Protein AF-A0A6S7AZV4-F1 (afdb_monomer_lite)

Secondary structure (DSSP, 8-state):
----------------------GGG---EE-SS-TT-EEEEEGGGTEEEEHHHHHHHHHSTT--TTTTT-HHHHHHTT------HHHHHH-TTS-HHHHHHHHHHSPPTTT---TTT-TTSTTT--EETTTEEHHHHHHHHHHHHT--TTSSPP-TTTT-EEEEEEEE-TTS-EEEPPPEEESSHHHHHHHHHHHSTTPEEEEEEETTEE--TTPPPPPHHHHHHHHHHHHHHHHHHHH-----PPPPP-------------------------PPPHHHHHHHHT--GGGHHHHHHHHHTT---PPPPPPPPP---------------PPPPPPP-----------------PPP------------TTTT-EEEETTEEEEHHHHHHHHT--HHHHHHHTTSS-TT---S-----PPP-PPPPP----PPPPP-PPPPHHHHHHHHHHHHHHHHHHS--PPPP----HHHHHHHHHHHHHHHHT-

Sequence (487 aa):
MSRATFQESIRRSTILPAFSQSLAEVHFHPHADFASLQVFTCERLNSVLTKEACAANYTRPNAPLSCKGCPIGSAHAGVEVQRTATDVLNDPNSDRHARAAAANGLSCVRCLRSESTAKRFIGRFRLVQKAWCISCYNRTREVHSGRNSKLAKPVKWAGLRQTVITIEDATGTWTTLEPIMTTGRAEAERYVSRCHPGSVI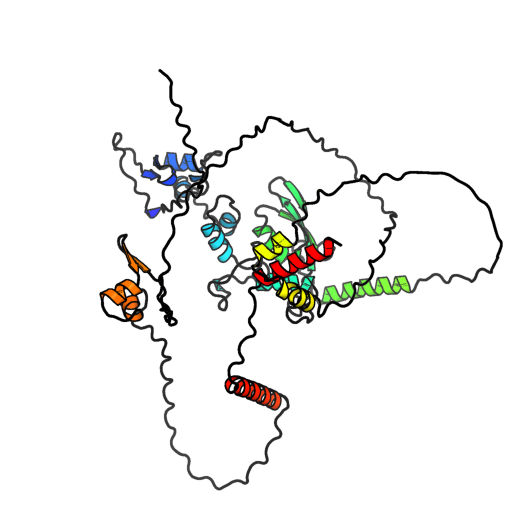VEVFVDGHAVKPGAPDPTPADWKADAVRKQNATVAARKRKPKLLPVASDREAFSEVDDYGNLRNAAKVEPVEFALDAESIATYWDLTADGLPDFIEWLCEGWTEPVAPFAPVEYLSEVTGNPWTGFAVTKRPIGDPSEASAAVADAIALPEVSEAVLSESEQPENESEWAGCYIVRDGVTTYVCDYAKERGISDEEAAIVLGMLDTDYSDEPEPAAAPESEPAPEPVKAAPAPTPKKLTGKQLRKLEKAQRRVERQQGDPQPAPNRMPAKQTAIAARAYALLQAGK

Structure (mmCIF, N/CA/C/O backbone):
data_AF-A0A6S7AZV4-F1
#
_entry.id   AF-A0A6S7AZV4-F1
#
loop_
_atom_site.group_PDB
_atom_site.id
_atom_site.type_symbol
_atom_site.label_atom_id
_atom_site.label_alt_id
_atom_site.label_comp_id
_atom_site.label_asym_id
_atom_site.label_entity_id
_atom_site.label_seq_id
_atom_site.pdbx_PDB_ins_code
_atom_site.Cartn_x
_atom_site.Cartn_y
_atom_site.Cartn_z
_atom_site.occupancy
_atom_site.B_iso_or_equiv
_atom_site.auth_seq_id
_atom_site.auth_comp_id
_atom_site.auth_asym_id
_atom_site.auth_atom_id
_atom_site.pdbx_PDB_model_num
ATOM 1 N N . MET A 1 1 ? 8.937 -13.830 59.343 1.00 42.59 1 MET A N 1
ATOM 2 C CA . MET A 1 1 ? 7.913 -14.112 58.314 1.00 42.59 1 MET A CA 1
ATOM 3 C C . MET A 1 1 ? 8.408 -13.539 56.995 1.00 42.59 1 MET A C 1
ATOM 5 O O . MET A 1 1 ? 8.328 -12.336 56.794 1.00 42.59 1 MET A O 1
ATOM 9 N N . SER A 1 2 ? 9.047 -14.377 56.175 1.00 34.19 2 SER A N 1
ATOM 10 C CA . SER A 1 2 ? 9.665 -13.976 54.905 1.00 34.19 2 SER A CA 1
ATOM 11 C C . SER A 1 2 ? 8.603 -13.948 53.805 1.00 34.19 2 SER A C 1
ATOM 13 O O . SER A 1 2 ? 7.892 -14.933 53.615 1.00 34.19 2 SER A O 1
ATOM 15 N N . ARG A 1 3 ? 8.454 -12.806 53.126 1.00 41.84 3 ARG A N 1
ATOM 16 C CA . ARG A 1 3 ? 7.556 -12.638 51.977 1.00 41.84 3 ARG A CA 1
ATOM 17 C C . ARG A 1 3 ? 8.212 -13.295 50.765 1.00 41.84 3 ARG A C 1
ATOM 19 O O . ARG A 1 3 ? 9.148 -12.741 50.200 1.00 41.84 3 ARG A O 1
ATOM 26 N N . ALA A 1 4 ? 7.714 -14.464 50.375 1.00 40.25 4 ALA A N 1
ATOM 27 C CA . ALA A 1 4 ? 8.056 -15.076 49.101 1.00 40.25 4 ALA A CA 1
ATOM 28 C C . ALA A 1 4 ? 7.501 -14.200 47.966 1.00 40.25 4 ALA A C 1
ATOM 30 O O . ALA A 1 4 ? 6.292 -14.133 47.748 1.00 40.25 4 ALA A O 1
ATOM 31 N N . THR A 1 5 ? 8.379 -13.478 47.274 1.00 46.69 5 THR A N 1
ATOM 32 C CA . THR A 1 5 ? 8.052 -12.796 46.021 1.00 46.69 5 THR A CA 1
ATOM 33 C C . THR A 1 5 ? 8.061 -13.830 44.904 1.00 46.69 5 THR A C 1
ATOM 35 O O . THR A 1 5 ? 9.121 -14.263 44.458 1.00 46.69 5 THR A O 1
ATOM 38 N N . PHE A 1 6 ? 6.872 -14.249 44.483 1.00 43.59 6 PHE A N 1
ATOM 39 C CA . PHE A 1 6 ? 6.672 -15.117 43.329 1.00 43.59 6 PHE A CA 1
ATOM 40 C C . PHE A 1 6 ? 6.973 -14.301 42.060 1.00 43.59 6 PHE A C 1
ATOM 42 O O . PHE A 1 6 ? 6.151 -13.508 41.606 1.00 43.59 6 PHE A O 1
ATOM 49 N N . GLN A 1 7 ? 8.196 -14.413 41.537 1.00 44.41 7 GLN A N 1
ATOM 50 C CA . GLN A 1 7 ? 8.555 -13.889 40.218 1.00 44.41 7 GLN A CA 1
ATOM 51 C C . GLN A 1 7 ? 8.122 -14.911 39.170 1.00 44.41 7 GLN A C 1
ATOM 53 O O . GLN A 1 7 ? 8.889 -15.765 38.732 1.00 44.41 7 GLN A O 1
ATOM 58 N N . GLU A 1 8 ? 6.854 -14.836 38.788 1.00 47.03 8 GLU A N 1
ATOM 59 C CA . GLU A 1 8 ? 6.345 -15.574 37.645 1.00 47.03 8 GLU A CA 1
ATOM 60 C C . GLU A 1 8 ? 6.942 -14.947 36.379 1.00 47.03 8 GLU A C 1
ATOM 62 O O . GLU A 1 8 ? 6.619 -13.822 35.990 1.00 47.03 8 GLU A O 1
ATOM 67 N N . SER A 1 9 ? 7.900 -15.643 35.766 1.00 43.38 9 SER A N 1
ATOM 68 C CA . SER A 1 9 ? 8.476 -15.244 34.488 1.00 43.38 9 SER A CA 1
ATOM 69 C C . SER A 1 9 ? 7.382 -15.328 33.423 1.00 43.38 9 SER A C 1
ATOM 71 O O . SER A 1 9 ? 7.131 -16.397 32.863 1.00 43.38 9 SER A O 1
ATOM 73 N N . ILE A 1 10 ? 6.709 -14.207 33.154 1.00 44.66 10 ILE A N 1
ATOM 74 C CA . ILE A 1 10 ? 5.747 -14.074 32.060 1.00 44.66 10 ILE A CA 1
ATOM 75 C C . ILE A 1 10 ? 6.508 -14.349 30.761 1.00 44.66 10 ILE A C 1
ATOM 77 O O . ILE A 1 10 ? 7.187 -13.479 30.207 1.00 44.66 10 ILE A O 1
ATOM 81 N N . ARG A 1 11 ? 6.415 -15.588 30.273 1.00 40.50 11 ARG A N 1
ATOM 82 C CA . ARG A 1 11 ? 6.859 -15.949 28.931 1.00 40.50 11 ARG A CA 1
ATOM 83 C C . ARG A 1 11 ? 5.997 -15.140 27.969 1.00 40.50 11 ARG A C 1
ATOM 85 O O . ARG A 1 11 ? 4.823 -15.442 27.779 1.00 40.50 11 ARG A O 1
ATOM 92 N N . ARG A 1 12 ? 6.585 -14.092 27.385 1.00 41.84 12 ARG A N 1
ATOM 93 C CA . ARG A 1 12 ? 6.041 -13.312 26.266 1.00 41.84 12 ARG A CA 1
ATOM 94 C C . ARG A 1 12 ? 5.866 -14.217 25.037 1.00 41.84 12 ARG A C 1
ATOM 96 O O . ARG A 1 12 ? 6.576 -14.079 24.051 1.00 41.84 12 ARG A O 1
ATOM 103 N N . SER A 1 13 ? 4.909 -15.139 25.074 1.00 41.84 13 SER A N 1
ATOM 104 C CA . SER A 1 13 ? 4.298 -15.680 23.862 1.00 41.84 13 SER A CA 1
ATOM 105 C C . SER A 1 13 ? 3.301 -14.626 23.366 1.00 41.84 13 SER A C 1
ATOM 107 O O . SER A 1 13 ? 2.096 -14.694 23.563 1.00 41.84 13 SER A O 1
ATOM 109 N N . THR A 1 14 ? 3.842 -13.537 22.816 1.00 45.88 14 THR A N 1
ATOM 110 C CA . THR A 1 14 ? 3.112 -12.338 22.373 1.00 45.88 14 THR A CA 1
ATOM 111 C C . THR A 1 14 ? 2.422 -12.558 21.030 1.00 45.88 14 THR A C 1
ATOM 113 O O . THR A 1 14 ? 2.669 -11.834 20.069 1.00 45.88 14 THR A O 1
ATOM 116 N N . ILE A 1 15 ? 1.555 -13.559 20.950 1.00 50.19 15 ILE A N 1
ATOM 117 C CA . ILE A 1 15 ? 0.469 -13.552 19.975 1.00 50.19 15 ILE A CA 1
ATOM 118 C C . ILE A 1 15 ? -0.777 -13.402 20.831 1.00 50.19 15 ILE A C 1
ATOM 120 O O . ILE A 1 15 ? -1.318 -14.378 21.339 1.00 50.19 15 ILE A O 1
ATOM 124 N N . LEU A 1 16 ? -1.159 -12.144 21.087 1.00 51.66 16 LEU A N 1
ATOM 125 C CA . LEU A 1 16 ? -2.464 -11.859 21.674 1.00 51.66 16 LEU A CA 1
ATOM 126 C C . LEU A 1 16 ? -3.504 -12.609 20.826 1.00 51.66 16 LEU A C 1
ATOM 128 O O . LEU A 1 16 ? -3.390 -12.549 19.596 1.00 51.66 16 LEU A O 1
ATOM 132 N N . PRO A 1 17 ? -4.468 -13.319 21.440 1.00 55.97 17 PRO A N 1
ATOM 133 C CA . PRO A 1 17 ? -5.537 -13.961 20.693 1.00 55.97 17 PRO A CA 1
ATOM 134 C C . PRO A 1 17 ? -6.108 -12.948 19.703 1.00 55.97 17 PRO A C 1
ATOM 136 O O . PRO A 1 17 ? -6.289 -11.775 20.045 1.00 55.97 17 PRO A O 1
ATOM 139 N N . ALA A 1 18 ? -6.316 -13.365 18.457 1.00 57.06 18 ALA A N 1
ATOM 140 C CA . ALA A 1 18 ? -6.914 -12.509 17.447 1.00 57.06 18 ALA A CA 1
ATOM 141 C C . ALA A 1 18 ? -8.379 -12.260 17.836 1.00 57.06 18 ALA A C 1
ATOM 143 O O . ALA A 1 18 ? -9.274 -12.975 17.406 1.00 57.06 18 ALA A O 1
ATOM 144 N N . PHE A 1 19 ? -8.619 -11.279 18.708 1.00 63.75 19 PHE A N 1
ATOM 145 C CA . PHE A 1 19 ? -9.957 -10.907 19.153 1.00 63.75 19 PHE A CA 1
ATOM 146 C C . PHE A 1 19 ? -10.714 -10.293 17.973 1.00 63.75 19 PHE A C 1
ATOM 148 O O . PHE A 1 19 ? -10.455 -9.149 17.561 1.00 63.75 19 PHE A O 1
ATOM 155 N N . SER A 1 20 ? -11.624 -11.094 17.425 1.00 65.00 20 SER A N 1
ATOM 156 C CA . SER A 1 20 ? -12.378 -10.844 16.202 1.00 65.00 20 SER A CA 1
ATOM 157 C C . SER A 1 20 ? -13.795 -10.339 16.455 1.00 65.00 20 SER A C 1
ATOM 159 O O . SER A 1 20 ? -14.615 -10.474 15.557 1.00 65.00 20 SER A O 1
ATOM 161 N N . GLN A 1 21 ? -14.091 -9.764 17.630 1.00 82.25 21 GLN A N 1
ATOM 162 C CA . GLN A 1 21 ? -15.432 -9.249 17.915 1.00 82.25 21 GLN A CA 1
ATOM 163 C C . GLN A 1 21 ? -15.857 -8.262 16.818 1.00 82.25 21 GLN A C 1
ATOM 165 O O . GLN A 1 21 ? -15.235 -7.205 16.631 1.00 82.25 21 GLN A O 1
ATOM 170 N N . SER A 1 22 ? -16.875 -8.643 16.050 1.00 85.25 22 SER A N 1
ATOM 171 C CA . SER A 1 22 ? -17.411 -7.819 14.971 1.00 85.25 22 SER A CA 1
ATOM 172 C C . SER A 1 22 ? -18.387 -6.784 15.531 1.00 85.25 22 SER A C 1
ATOM 174 O O . SER A 1 22 ? -18.891 -6.916 16.644 1.00 85.25 22 SER A O 1
ATOM 176 N N . LEU A 1 23 ? -18.683 -5.723 14.771 1.00 85.06 23 LEU A N 1
ATOM 177 C CA . LEU A 1 23 ? -19.643 -4.707 15.221 1.00 85.06 23 LEU A CA 1
ATOM 178 C C . LEU A 1 23 ? -21.046 -5.293 15.465 1.00 85.06 23 LEU A C 1
ATOM 180 O O . LEU A 1 23 ? -21.779 -4.796 16.313 1.00 85.06 23 LEU A O 1
ATOM 184 N N . ALA A 1 24 ? -21.404 -6.344 14.723 1.00 87.88 24 ALA A N 1
ATOM 185 C CA . ALA A 1 24 ? -22.694 -7.018 14.833 1.00 87.88 24 ALA A CA 1
ATOM 186 C C . ALA A 1 24 ? -22.830 -7.842 16.127 1.00 87.88 24 ALA A C 1
ATOM 188 O O . ALA A 1 24 ? -23.942 -8.035 16.607 1.00 87.88 24 ALA A O 1
ATOM 189 N N . GLU A 1 25 ? -21.712 -8.286 16.705 1.00 89.81 25 GLU A N 1
ATOM 190 C CA . GLU A 1 25 ? -21.663 -9.061 17.955 1.00 89.81 25 GLU A CA 1
ATOM 191 C C . GLU A 1 25 ? -21.678 -8.175 19.210 1.00 89.81 25 GLU A C 1
ATOM 193 O O . GLU A 1 25 ? -21.721 -8.668 20.339 1.00 89.81 25 GLU A O 1
ATOM 198 N N . VAL A 1 26 ? -21.619 -6.849 19.049 1.00 93.94 26 VAL A N 1
ATOM 199 C CA . VAL A 1 26 ? -21.647 -5.921 20.180 1.00 93.94 26 VAL A CA 1
ATOM 200 C C . VAL A 1 26 ? -23.081 -5.775 20.685 1.00 93.94 26 VAL A C 1
ATOM 202 O O . VAL A 1 26 ? -23.863 -4.961 20.193 1.00 93.94 26 VAL A O 1
ATOM 205 N N . HIS A 1 27 ? -23.418 -6.560 21.707 1.00 96.00 27 HIS A N 1
ATOM 206 C CA . HIS A 1 27 ? -24.713 -6.504 22.377 1.00 96.00 27 HIS A CA 1
ATOM 207 C C . HIS A 1 27 ? -24.684 -5.550 23.574 1.00 96.00 27 HIS A C 1
ATOM 209 O O . HIS A 1 27 ? -23.997 -5.786 24.574 1.00 96.00 27 HIS A O 1
ATOM 215 N N . PHE A 1 28 ? -25.478 -4.484 23.482 1.00 96.56 28 PHE A N 1
ATOM 216 C CA . PHE A 1 28 ? -25.724 -3.591 24.606 1.00 96.56 28 PHE A CA 1
ATOM 217 C C . PHE A 1 28 ? -26.732 -4.212 25.572 1.00 96.56 28 PHE A C 1
ATOM 219 O O . PHE A 1 28 ? -27.761 -4.747 25.160 1.00 96.56 28 PHE A O 1
ATOM 226 N N . HIS A 1 29 ? -26.427 -4.129 26.858 1.00 96.94 29 HIS A N 1
ATOM 227 C CA . HIS A 1 29 ? -27.278 -4.567 27.950 1.00 96.94 29 HIS A CA 1
ATOM 228 C C . HIS A 1 29 ? -27.310 -3.491 29.045 1.00 96.94 29 HIS A C 1
ATOM 230 O O . HIS A 1 29 ? -26.364 -2.707 29.174 1.00 96.94 29 HIS A O 1
ATOM 236 N N . PRO A 1 30 ? -28.396 -3.410 29.834 1.00 97.81 30 PRO A N 1
ATOM 237 C CA . PRO A 1 30 ? -28.451 -2.494 30.965 1.00 97.81 30 PRO A CA 1
ATOM 238 C C . PRO A 1 30 ? -27.398 -2.876 32.013 1.00 97.81 30 PRO A C 1
ATOM 240 O O . PRO A 1 30 ? -27.187 -4.055 32.300 1.00 97.81 30 PRO A O 1
ATOM 243 N N . HIS A 1 31 ? -26.743 -1.877 32.601 1.00 97.44 31 HIS A N 1
ATOM 244 C CA . HIS A 1 31 ? -25.796 -2.089 33.693 1.00 97.44 31 HIS A CA 1
ATOM 245 C C . HIS A 1 31 ? -26.518 -2.604 34.950 1.00 97.44 31 HIS A C 1
ATOM 247 O O . HIS A 1 31 ? -27.594 -2.106 35.285 1.00 97.44 31 HIS A O 1
ATOM 253 N N . ALA A 1 32 ? -25.904 -3.544 35.681 1.00 95.75 32 ALA A N 1
ATOM 254 C CA . ALA A 1 32 ? -26.507 -4.196 36.850 1.00 95.75 32 ALA A CA 1
ATOM 255 C C . ALA A 1 32 ? -26.994 -3.196 37.916 1.00 95.75 32 ALA A C 1
ATOM 257 O O . ALA A 1 32 ? -28.131 -3.279 38.372 1.00 95.75 32 ALA A O 1
ATOM 258 N N . ASP A 1 33 ? -26.159 -2.209 38.246 1.00 97.12 33 ASP A N 1
ATOM 259 C CA . ASP A 1 33 ? -26.485 -1.195 39.262 1.00 97.12 33 ASP A CA 1
ATOM 260 C C . ASP A 1 33 ? -27.220 0.038 38.703 1.00 97.12 33 ASP A C 1
ATOM 262 O O . ASP A 1 33 ? -27.794 0.822 39.456 1.00 97.12 33 ASP A O 1
ATOM 266 N N . PHE A 1 34 ? -27.207 0.238 37.379 1.00 96.44 34 PHE A N 1
ATOM 267 C CA . PHE A 1 34 ? -27.696 1.460 36.731 1.00 96.44 34 PHE A CA 1
ATOM 268 C C . PHE A 1 34 ? -28.496 1.107 35.475 1.00 96.44 34 PHE A C 1
ATOM 270 O O . PHE A 1 34 ? -27.991 1.193 34.359 1.00 96.44 34 PHE A O 1
ATOM 277 N N . ALA A 1 35 ? -29.767 0.738 35.648 1.00 94.56 35 ALA A N 1
ATOM 278 C CA . ALA A 1 35 ? -30.611 0.219 34.564 1.00 94.56 35 ALA A CA 1
ATOM 279 C C . ALA A 1 35 ? -30.766 1.165 33.352 1.00 94.56 35 ALA A C 1
ATOM 281 O O . ALA A 1 35 ? -31.014 0.711 32.238 1.00 94.56 35 ALA A O 1
ATOM 282 N N . SER A 1 36 ? -30.608 2.479 33.545 1.00 96.88 36 SER A N 1
ATOM 283 C CA . SER A 1 36 ? -30.648 3.466 32.458 1.00 96.88 36 SER A CA 1
ATOM 284 C C . SER A 1 36 ? -29.368 3.512 31.615 1.00 96.88 36 SER A C 1
ATOM 286 O O . SER A 1 36 ? -29.375 4.105 30.539 1.00 96.88 36 SER A O 1
ATOM 288 N N . LEU A 1 37 ? -28.263 2.935 32.097 1.00 97.19 37 LEU A N 1
ATOM 289 C CA . LEU A 1 37 ? -26.970 2.954 31.426 1.00 97.19 37 LEU A CA 1
ATOM 290 C C . LEU A 1 37 ? -26.815 1.706 30.551 1.00 97.19 37 LEU A C 1
ATOM 292 O O . LEU A 1 37 ? -26.794 0.586 31.055 1.00 97.19 37 LEU A O 1
ATOM 296 N N . GLN A 1 38 ? -26.683 1.908 29.241 1.00 98.06 38 GLN A N 1
ATOM 297 C CA . GLN A 1 38 ? -26.416 0.835 28.284 1.00 98.06 38 GLN A CA 1
ATOM 298 C C . GLN A 1 38 ? -24.909 0.589 28.183 1.00 98.06 38 GLN A C 1
ATOM 300 O O . GLN A 1 38 ? -24.136 1.498 27.866 1.00 98.06 38 GLN A O 1
ATOM 305 N N . VAL A 1 39 ? -24.494 -0.646 28.443 1.00 98.19 39 VAL A N 1
ATOM 306 C CA . VAL A 1 39 ? -23.093 -1.076 28.431 1.00 98.19 39 VAL A CA 1
ATOM 307 C C . VAL A 1 39 ? -22.912 -2.317 27.567 1.00 98.19 39 VAL A C 1
ATOM 309 O O . VAL A 1 39 ? -23.869 -3.022 27.272 1.00 98.19 39 VAL A O 1
ATOM 312 N N . PHE A 1 40 ? -21.684 -2.585 27.140 1.00 97.69 40 PHE A N 1
ATOM 313 C CA . PHE A 1 40 ? -21.313 -3.819 26.453 1.00 97.69 40 PHE A CA 1
ATOM 314 C C . PHE A 1 40 ? -19.980 -4.336 26.997 1.00 97.69 40 PHE A C 1
ATOM 316 O O . PHE A 1 40 ? -19.168 -3.569 27.523 1.00 97.69 40 PHE A O 1
ATOM 323 N N . THR A 1 41 ? -19.731 -5.633 26.846 1.00 96.75 41 THR A N 1
ATOM 324 C CA . THR A 1 41 ? -18.460 -6.247 27.243 1.00 96.75 41 THR A CA 1
ATOM 325 C C . THR A 1 41 ? -17.480 -6.172 26.077 1.00 96.75 41 THR A C 1
ATOM 327 O O . THR A 1 41 ? -17.703 -6.768 25.025 1.00 96.75 41 THR A O 1
ATOM 330 N N . CYS A 1 42 ? -16.392 -5.422 26.249 1.00 95.69 42 CYS A N 1
ATOM 331 C CA . CYS A 1 42 ? -15.313 -5.323 25.277 1.00 95.69 42 CYS A CA 1
ATOM 332 C C . CYS A 1 42 ? -14.292 -6.435 25.525 1.00 95.69 42 CYS A C 1
ATOM 334 O O . CYS A 1 42 ? -13.490 -6.337 26.453 1.00 95.69 42 CYS A O 1
ATOM 336 N N . GLU A 1 43 ? -14.264 -7.456 24.667 1.00 93.31 43 GLU A N 1
ATOM 337 C CA . GLU A 1 43 ? -13.348 -8.600 24.815 1.00 93.31 43 GLU A CA 1
ATOM 338 C C . GLU A 1 43 ? -11.874 -8.176 24.778 1.00 93.31 43 GLU A C 1
ATOM 340 O O . GLU A 1 43 ? -11.058 -8.629 25.577 1.00 93.31 43 GLU A O 1
ATOM 345 N N . ARG A 1 44 ? -11.536 -7.214 23.908 1.00 89.75 44 ARG A N 1
ATOM 346 C CA . ARG A 1 44 ? -10.162 -6.704 23.736 1.00 89.75 44 ARG A CA 1
ATOM 347 C C . ARG A 1 44 ? -9.583 -6.025 24.972 1.00 89.75 44 ARG A C 1
ATOM 349 O O . ARG A 1 44 ? -8.363 -5.970 25.121 1.00 89.75 44 ARG A O 1
ATOM 356 N N . LEU A 1 45 ? -10.439 -5.427 25.796 1.00 93.69 45 LEU A N 1
ATOM 357 C CA . LEU A 1 45 ? -10.049 -4.780 27.049 1.00 93.69 45 LEU A CA 1
ATOM 358 C C . LEU A 1 45 ? -10.458 -5.602 28.272 1.00 93.69 45 LEU A C 1
ATOM 360 O O . LEU A 1 45 ? -10.135 -5.197 29.386 1.00 93.69 45 LEU A O 1
ATOM 364 N N . ASN A 1 46 ? -11.166 -6.715 28.058 1.00 94.00 46 ASN A N 1
ATOM 365 C CA . ASN A 1 46 ? -11.838 -7.510 29.075 1.00 94.00 46 ASN A CA 1
ATOM 366 C C . ASN A 1 46 ? -12.577 -6.634 30.107 1.00 94.00 46 ASN A C 1
ATOM 368 O O . ASN A 1 46 ? -12.384 -6.767 31.315 1.00 94.00 46 ASN A O 1
ATOM 372 N N . SER A 1 47 ? -13.353 -5.659 29.622 1.00 95.50 47 SER A N 1
ATOM 373 C CA . SER A 1 47 ? -14.029 -4.670 30.467 1.00 95.50 47 SER A CA 1
ATOM 374 C C . SER A 1 47 ? -15.424 -4.324 29.960 1.00 95.50 47 SER A C 1
ATOM 376 O O . SER A 1 47 ? -15.699 -4.375 28.761 1.00 95.50 47 SER A O 1
ATOM 378 N N . VAL A 1 48 ? -16.313 -3.966 30.889 1.00 97.19 48 VAL A N 1
ATOM 379 C CA . VAL A 1 48 ? -17.663 -3.478 30.588 1.00 97.19 48 VAL A CA 1
ATOM 380 C C . VAL A 1 48 ? -17.585 -1.973 30.347 1.00 97.19 48 VAL A C 1
ATOM 382 O O . VAL A 1 48 ? -17.127 -1.225 31.211 1.00 97.19 48 VAL A O 1
ATOM 385 N N . LEU A 1 49 ? -17.985 -1.525 29.159 1.00 97.56 49 LEU A N 1
ATOM 386 C CA . LEU A 1 49 ? -17.847 -0.139 28.715 1.00 97.56 49 LEU A CA 1
ATOM 387 C C . LEU A 1 49 ? -19.164 0.403 28.168 1.00 97.56 49 LEU A C 1
ATOM 389 O O . LEU A 1 49 ? -19.948 -0.320 27.557 1.00 97.56 49 LEU A O 1
ATOM 393 N N . THR A 1 50 ? -19.375 1.709 28.323 1.00 98.00 50 THR A N 1
ATOM 394 C CA . THR A 1 50 ? -20.400 2.419 27.551 1.00 98.00 50 THR A CA 1
ATOM 395 C C . THR A 1 50 ? -19.894 2.699 26.134 1.00 98.00 50 THR A C 1
ATOM 397 O O . THR A 1 50 ? -18.687 2.640 25.849 1.00 98.00 50 THR A O 1
ATOM 400 N N . LYS A 1 51 ? -20.815 3.056 25.233 1.00 97.12 51 LYS A N 1
ATOM 401 C CA . LYS A 1 51 ? -20.482 3.496 23.872 1.00 97.12 51 LYS A CA 1
ATOM 402 C C . LYS A 1 51 ? -19.501 4.674 23.891 1.00 97.12 51 LYS A C 1
ATOM 404 O O . LYS A 1 51 ? -18.500 4.663 23.175 1.00 97.12 51 LYS A O 1
ATOM 409 N N . GLU A 1 52 ? -19.750 5.653 24.754 1.00 97.44 52 GLU A N 1
ATOM 410 C CA . GLU A 1 52 ? -18.963 6.881 24.888 1.00 97.44 52 GLU A CA 1
ATOM 411 C C . GLU A 1 52 ? -17.569 6.590 25.453 1.00 97.44 52 GLU A C 1
ATOM 413 O O . GLU A 1 52 ? -16.580 7.129 24.961 1.00 97.44 52 GLU A O 1
ATOM 418 N N . ALA A 1 53 ? -17.461 5.693 26.439 1.00 97.50 53 ALA A N 1
ATOM 419 C CA . ALA A 1 53 ? -16.175 5.291 27.004 1.00 97.50 53 ALA A CA 1
ATOM 420 C C . ALA A 1 53 ? -15.312 4.540 25.976 1.00 97.50 53 ALA A C 1
ATOM 422 O O . ALA A 1 53 ? -14.104 4.770 25.880 1.00 97.50 53 ALA A O 1
ATOM 423 N N . CYS A 1 54 ? -15.925 3.668 25.169 1.00 97.25 54 CYS A N 1
ATOM 424 C CA . CYS A 1 54 ? -15.246 2.997 24.062 1.00 97.25 54 CYS A CA 1
ATOM 425 C C . CYS A 1 54 ? -14.751 4.007 23.011 1.00 97.25 54 CYS A C 1
ATOM 427 O O . CYS A 1 54 ? -13.577 3.971 22.633 1.00 97.25 54 CYS A O 1
ATOM 429 N N . ALA A 1 55 ? -15.610 4.950 22.610 1.00 96.31 55 ALA A N 1
ATOM 430 C CA . ALA A 1 55 ? -15.260 6.033 21.694 1.00 96.31 55 ALA A CA 1
ATOM 431 C C . ALA A 1 55 ? -14.099 6.891 22.226 1.00 96.31 55 ALA A C 1
ATOM 433 O O . ALA A 1 55 ? -13.135 7.139 21.505 1.00 96.31 55 ALA A O 1
ATOM 434 N N . ALA A 1 56 ? -14.134 7.285 23.502 1.00 96.31 56 ALA A N 1
ATOM 435 C CA . ALA A 1 56 ? -13.071 8.061 24.141 1.00 96.31 56 ALA A CA 1
ATOM 436 C C . ALA A 1 56 ? -11.741 7.287 24.212 1.00 96.31 56 ALA A C 1
ATOM 438 O O . ALA A 1 56 ? -10.666 7.838 23.968 1.00 96.31 56 ALA A O 1
ATOM 439 N N . ASN A 1 57 ? -11.798 5.983 24.497 1.00 96.19 57 ASN A N 1
ATOM 440 C CA . ASN A 1 57 ? -10.621 5.115 24.488 1.00 96.19 57 ASN A CA 1
ATOM 441 C C . ASN A 1 57 ? -10.014 4.937 23.090 1.00 96.19 57 ASN A C 1
ATOM 443 O O . ASN A 1 57 ? -8.810 4.691 22.992 1.00 96.19 57 ASN A O 1
ATOM 447 N N . TYR A 1 58 ? -10.825 5.054 22.035 1.00 94.38 58 TYR A N 1
ATOM 448 C CA . TYR A 1 58 ? -10.383 5.021 20.643 1.00 94.38 58 TYR A CA 1
ATOM 449 C C . TYR A 1 58 ? -9.735 6.343 20.211 1.00 94.38 58 TYR A C 1
ATOM 451 O O . TYR A 1 58 ? -8.656 6.330 19.623 1.00 94.38 58 TYR A O 1
ATOM 459 N N . THR A 1 59 ? -10.360 7.483 20.519 1.00 93.44 59 THR A N 1
ATOM 460 C CA . THR A 1 59 ? -9.914 8.807 20.049 1.00 93.44 59 THR A CA 1
ATOM 461 C C . THR A 1 59 ? -8.763 9.405 20.858 1.00 93.44 59 THR A C 1
ATOM 463 O O . THR A 1 59 ? -8.110 10.339 20.390 1.00 93.44 59 THR A O 1
ATOM 466 N N . ARG A 1 60 ? -8.475 8.894 22.062 1.00 93.50 60 ARG A N 1
ATOM 467 C CA . ARG A 1 60 ? -7.399 9.442 22.904 1.00 93.50 60 ARG A CA 1
ATOM 468 C C . ARG A 1 60 ? -6.008 9.289 22.242 1.00 93.50 60 ARG A C 1
ATOM 470 O O . ARG A 1 60 ? -5.690 8.207 21.745 1.00 93.50 60 ARG A O 1
ATOM 477 N N . PRO A 1 61 ? -5.119 10.305 22.320 1.00 86.31 61 PRO A N 1
ATOM 478 C CA . PRO A 1 61 ? -3.779 10.257 21.707 1.00 86.31 61 PRO A CA 1
ATOM 479 C C . PRO A 1 61 ? -2.945 9.042 22.148 1.00 86.31 61 PRO A C 1
ATOM 481 O O . PRO A 1 61 ? -2.246 8.414 21.351 1.00 86.31 61 PRO A O 1
ATOM 484 N N . ASN A 1 62 ? -3.097 8.654 23.418 1.00 89.69 62 ASN A N 1
ATOM 485 C CA . ASN A 1 62 ? -2.443 7.501 24.039 1.00 89.69 62 ASN A CA 1
ATOM 486 C C . ASN A 1 62 ? -3.418 6.321 24.208 1.00 89.69 62 ASN A C 1
ATOM 488 O O . ASN A 1 62 ? -3.538 5.720 25.281 1.00 89.69 62 ASN A O 1
ATOM 492 N N . ALA A 1 63 ? -4.169 6.003 23.150 1.00 89.25 63 ALA A N 1
ATOM 493 C CA . ALA A 1 63 ? -5.050 4.838 23.126 1.00 89.25 63 ALA A CA 1
ATOM 494 C C . ALA A 1 63 ? -4.282 3.542 23.437 1.00 89.25 63 ALA A C 1
ATOM 496 O O . ALA A 1 63 ? -3.130 3.424 23.001 1.00 89.25 63 ALA A O 1
ATOM 497 N N . PRO A 1 64 ? -4.869 2.571 24.179 1.00 89.19 64 PRO A N 1
ATOM 498 C CA . PRO A 1 64 ? -4.239 1.266 24.309 1.00 89.19 64 PRO A CA 1
ATOM 499 C C . PRO A 1 64 ? -4.061 0.690 22.904 1.00 89.19 64 PRO A C 1
ATOM 501 O O . PRO A 1 64 ? -4.887 0.938 22.019 1.00 89.19 64 PRO A O 1
ATOM 504 N N . LEU A 1 65 ? -3.008 -0.098 22.697 1.00 83.44 65 LEU A N 1
ATOM 505 C CA . LEU A 1 65 ? -2.736 -0.711 21.394 1.00 83.44 65 LEU A CA 1
ATOM 506 C C . LEU A 1 65 ? -3.937 -1.519 20.873 1.00 83.44 65 LEU A C 1
ATOM 508 O O . LEU A 1 65 ? -4.215 -1.484 19.682 1.00 83.44 65 LEU A O 1
ATOM 512 N N . SER A 1 66 ? -4.709 -2.146 21.766 1.00 88.94 66 SER A N 1
ATOM 513 C CA . SER A 1 66 ? -5.931 -2.893 21.444 1.00 88.94 66 SER A CA 1
ATOM 514 C C . SER A 1 66 ? -7.079 -2.036 20.887 1.00 88.94 66 SER A C 1
ATOM 516 O O . SER A 1 66 ? -7.907 -2.552 20.129 1.00 88.94 66 SER A O 1
ATOM 518 N N . CYS A 1 67 ? -7.135 -0.738 21.214 1.00 90.56 67 CYS A N 1
ATOM 519 C CA . CYS A 1 67 ? -8.154 0.171 20.677 1.00 90.56 67 CYS A CA 1
ATOM 520 C C . CYS A 1 67 ? -7.715 0.868 19.390 1.00 90.56 67 CYS A C 1
ATOM 522 O O . CYS A 1 67 ? -8.578 1.303 18.629 1.00 90.56 67 CYS A O 1
ATOM 524 N N . LYS A 1 68 ? -6.409 0.987 19.118 1.00 85.81 68 LYS A N 1
ATOM 525 C CA . LYS A 1 68 ? -5.921 1.638 17.894 1.00 85.81 68 LYS A CA 1
ATOM 526 C C . LYS A 1 68 ? -6.357 0.828 16.671 1.00 85.81 68 LYS A C 1
ATOM 528 O O . LYS A 1 68 ? -5.932 -0.304 16.480 1.00 85.81 68 LYS A O 1
ATOM 533 N N . GLY A 1 69 ? -7.240 1.411 15.860 1.00 81.94 69 GLY A N 1
ATOM 534 C CA . GLY A 1 69 ? -7.811 0.741 14.688 1.00 81.94 69 GLY A CA 1
ATOM 535 C C . GLY A 1 69 ? -8.890 -0.296 14.985 1.00 81.94 69 GLY A C 1
ATOM 536 O O . GLY A 1 69 ? -9.220 -1.091 14.110 1.00 81.94 69 GLY A O 1
ATOM 537 N N . CYS A 1 70 ? -9.443 -0.308 16.201 1.00 87.94 70 CYS A N 1
ATOM 538 C CA . CYS A 1 70 ? -10.587 -1.151 16.525 1.00 87.94 70 CYS A CA 1
ATOM 539 C C . CYS A 1 70 ? -11.839 -0.678 15.755 1.00 87.94 70 CYS A C 1
ATOM 541 O O . CYS A 1 70 ? -12.220 0.484 15.925 1.00 87.94 70 CYS A O 1
ATOM 543 N N . PRO A 1 71 ? -12.509 -1.548 14.969 1.00 88.06 71 PRO A N 1
ATOM 544 C CA . PRO A 1 71 ? -13.691 -1.166 14.189 1.00 88.06 71 PRO A CA 1
ATOM 545 C C . PRO A 1 71 ? -14.882 -0.769 15.077 1.00 88.06 71 PRO A C 1
ATOM 547 O O . PRO A 1 71 ? -15.640 0.137 14.739 1.00 88.06 71 PRO A O 1
ATOM 550 N N . ILE A 1 72 ? -15.014 -1.395 16.253 1.00 93.25 72 ILE A N 1
ATOM 551 C CA . ILE A 1 72 ? -16.034 -1.040 17.253 1.00 93.25 72 ILE A CA 1
ATOM 552 C C . ILE A 1 72 ? -15.784 0.376 17.779 1.00 93.25 72 ILE A C 1
ATOM 554 O O . ILE A 1 72 ? -16.690 1.205 17.812 1.00 93.25 72 ILE A O 1
ATOM 558 N N . GLY A 1 73 ? -14.531 0.678 18.133 1.00 94.00 73 GLY A N 1
ATOM 559 C CA . GLY A 1 73 ? -14.139 1.997 18.627 1.00 94.00 73 GLY A CA 1
ATOM 560 C C . GLY A 1 73 ? -14.357 3.107 17.597 1.00 94.00 73 GLY A C 1
ATOM 561 O O . GLY A 1 73 ? -14.885 4.161 17.947 1.00 94.00 73 GLY A O 1
ATOM 562 N N . SER A 1 74 ? -14.014 2.862 16.327 1.00 91.50 74 SER A N 1
ATOM 563 C CA . SER A 1 74 ? -14.206 3.837 15.247 1.00 91.50 74 SER A CA 1
ATOM 564 C C . SER A 1 74 ? -15.684 4.134 14.993 1.00 91.50 74 SER A C 1
ATOM 566 O O . SER A 1 74 ? -16.073 5.298 14.904 1.00 91.50 74 SER A O 1
ATOM 568 N N . ALA A 1 75 ? -16.522 3.095 14.958 1.00 93.12 75 ALA A N 1
ATOM 569 C CA . ALA A 1 75 ? -17.962 3.244 14.785 1.00 93.12 75 ALA A CA 1
ATOM 570 C C . ALA A 1 75 ? -18.624 3.944 15.981 1.00 93.12 75 ALA A C 1
ATOM 572 O O . ALA A 1 75 ? -19.441 4.846 15.798 1.00 93.12 75 ALA A O 1
ATOM 573 N N . HIS A 1 76 ? -18.240 3.597 17.215 1.00 94.81 76 HIS A N 1
ATOM 574 C CA . HIS A 1 76 ? -18.738 4.279 18.413 1.00 94.81 76 HIS A CA 1
ATOM 575 C C . HIS A 1 76 ? -18.325 5.752 18.470 1.00 94.81 76 HIS A C 1
ATOM 577 O O . HIS A 1 76 ? -19.115 6.578 18.923 1.00 94.81 76 HIS A O 1
ATOM 583 N N . ALA A 1 77 ? -17.133 6.092 17.974 1.00 94.75 77 ALA A N 1
ATOM 584 C CA . ALA A 1 77 ? -16.670 7.472 17.866 1.00 94.75 77 ALA A CA 1
ATOM 585 C C . ALA A 1 77 ? -17.345 8.269 16.735 1.00 94.75 77 ALA A C 1
ATOM 587 O O . ALA A 1 77 ? -17.083 9.463 16.610 1.00 94.75 77 ALA A O 1
ATOM 588 N N . GLY A 1 78 ? -18.169 7.634 15.890 1.00 93.19 78 GLY A N 1
ATOM 589 C CA . GLY A 1 78 ? -18.711 8.260 14.678 1.00 93.19 78 GLY A CA 1
ATOM 590 C C . GLY A 1 78 ? -17.631 8.602 13.646 1.00 93.19 78 GLY A C 1
ATOM 591 O O . GLY A 1 78 ? -17.892 9.301 12.671 1.00 93.19 78 GLY A O 1
ATOM 592 N N . VAL A 1 79 ? -16.412 8.103 13.852 1.00 87.94 79 VAL A N 1
ATOM 593 C CA . VAL A 1 79 ? -15.294 8.214 12.923 1.00 87.94 79 VAL A CA 1
ATOM 594 C C . VAL A 1 79 ? -15.350 6.955 12.074 1.00 87.94 79 VAL A C 1
ATOM 596 O O . VAL A 1 79 ? -14.499 6.075 12.184 1.00 87.94 79 VAL A O 1
ATOM 599 N N . GLU A 1 80 ? -16.393 6.828 11.253 1.00 71.56 80 GLU A N 1
ATOM 600 C CA . GLU A 1 80 ? -16.460 5.789 10.224 1.00 71.56 80 GLU A CA 1
ATOM 601 C C . GLU A 1 80 ? -15.483 6.151 9.099 1.00 71.56 80 GLU A C 1
ATOM 603 O O . GLU A 1 80 ? -15.837 6.441 7.960 1.00 71.56 80 GLU A O 1
ATOM 608 N N . VAL A 1 81 ? -14.197 6.195 9.439 1.00 67.38 81 VAL A N 1
ATOM 609 C CA . VAL A 1 81 ? -13.136 6.227 8.450 1.00 67.38 81 VAL A CA 1
ATOM 610 C C . VAL A 1 81 ? -13.058 4.801 7.950 1.00 67.38 81 VAL A C 1
ATOM 612 O O . VAL A 1 81 ? -12.422 3.948 8.574 1.00 67.38 81 VAL A O 1
ATOM 615 N N . GLN A 1 82 ? -13.758 4.529 6.848 1.00 72.62 82 GLN A N 1
ATOM 616 C CA . GLN A 1 82 ? -13.507 3.333 6.062 1.00 72.62 82 GLN A CA 1
ATOM 617 C C . GLN A 1 82 ? -12.019 3.337 5.726 1.00 72.62 82 GLN A C 1
ATOM 619 O O . GLN A 1 82 ? -11.560 4.095 4.871 1.00 72.62 82 GLN A O 1
ATOM 624 N N . ARG A 1 83 ? -11.250 2.535 6.467 1.00 81.06 83 ARG A N 1
ATOM 625 C CA . ARG A 1 83 ? -9.823 2.379 6.220 1.00 81.06 83 ARG A CA 1
ATOM 626 C C . ARG A 1 83 ? -9.691 1.845 4.808 1.00 81.06 83 ARG A C 1
ATOM 628 O O . ARG A 1 83 ? -10.172 0.752 4.505 1.00 81.06 83 ARG A O 1
ATOM 635 N N . THR A 1 84 ? -9.055 2.614 3.937 1.00 85.75 84 THR A N 1
ATOM 636 C CA . THR A 1 84 ? -8.751 2.128 2.599 1.00 85.75 84 THR A CA 1
ATOM 637 C C . THR A 1 84 ? -7.783 0.949 2.717 1.00 85.75 84 THR A C 1
ATOM 639 O O . THR A 1 84 ? -7.041 0.826 3.696 1.00 85.75 84 THR A O 1
ATOM 642 N N . ALA A 1 85 ? -7.733 0.071 1.711 1.00 86.44 85 ALA A N 1
ATOM 643 C CA . ALA A 1 85 ? -6.748 -1.016 1.692 1.00 86.44 85 ALA A CA 1
ATOM 644 C C . ALA A 1 85 ? -5.304 -0.485 1.838 1.00 86.44 85 ALA A C 1
ATOM 646 O O . ALA A 1 85 ? -4.449 -1.138 2.432 1.00 86.44 85 ALA A O 1
ATOM 647 N N . THR A 1 86 ? -5.035 0.729 1.352 1.00 85.31 86 THR A N 1
ATOM 648 C CA . THR A 1 86 ? -3.744 1.405 1.525 1.00 85.31 86 THR A CA 1
ATOM 649 C C . THR A 1 86 ? -3.480 1.775 2.987 1.00 85.31 86 THR A C 1
ATOM 651 O O . THR A 1 86 ? -2.364 1.567 3.462 1.00 85.31 86 THR A O 1
ATOM 654 N N . ASP A 1 87 ? -4.491 2.254 3.719 1.00 86.12 87 ASP A N 1
ATOM 655 C CA . ASP A 1 87 ? -4.364 2.587 5.145 1.00 86.12 87 ASP A CA 1
ATOM 656 C C . ASP A 1 87 ? -4.072 1.334 5.969 1.00 86.12 87 ASP A C 1
ATOM 658 O O . ASP A 1 87 ? -3.128 1.312 6.756 1.00 86.12 87 ASP A O 1
ATOM 662 N N . VAL A 1 88 ? -4.823 0.252 5.727 1.00 88.44 88 VAL A N 1
ATOM 663 C CA . VAL A 1 88 ? -4.607 -1.045 6.389 1.00 88.44 88 VAL A CA 1
ATOM 664 C C . VAL A 1 88 ? -3.200 -1.571 6.099 1.00 88.44 88 VAL A C 1
ATOM 666 O O . VAL A 1 88 ? -2.512 -2.020 7.010 1.00 88.44 88 VAL A O 1
ATOM 669 N N . LEU A 1 89 ? -2.733 -1.476 4.848 1.00 87.69 89 LEU A N 1
ATOM 670 C CA . LEU A 1 89 ? -1.405 -1.939 4.435 1.00 87.69 89 LEU A CA 1
ATOM 671 C C . LEU A 1 89 ? -0.248 -1.172 5.097 1.00 87.69 89 LEU A C 1
ATOM 673 O O . LEU A 1 89 ? 0.851 -1.721 5.265 1.00 87.69 89 LEU A O 1
ATOM 677 N N . ASN A 1 90 ? -0.467 0.105 5.401 1.00 84.88 90 ASN A N 1
ATOM 678 C CA . ASN A 1 90 ? 0.549 1.000 5.943 1.00 84.88 90 ASN A CA 1
ATOM 679 C C . ASN A 1 90 ? 0.461 1.166 7.467 1.00 84.88 90 ASN A C 1
ATOM 681 O O . ASN A 1 90 ? 1.441 1.609 8.060 1.00 84.88 90 ASN A O 1
ATOM 685 N N . ASP A 1 91 ? -0.626 0.733 8.111 1.00 83.56 91 ASP A N 1
ATOM 686 C CA . ASP A 1 91 ? -0.741 0.687 9.571 1.00 83.56 91 ASP A CA 1
ATOM 687 C C . ASP A 1 91 ? 0.160 -0.429 10.151 1.00 83.56 91 ASP A C 1
ATOM 689 O O . ASP A 1 91 ? -0.103 -1.619 9.932 1.00 83.56 91 ASP A O 1
ATOM 693 N N . PRO A 1 92 ? 1.227 -0.095 10.907 1.00 83.31 92 PRO A N 1
ATOM 694 C CA . PRO A 1 92 ? 2.113 -1.095 11.500 1.00 83.31 92 PRO A CA 1
ATOM 695 C C . PRO A 1 92 ? 1.414 -1.951 12.564 1.00 83.31 92 PRO A C 1
ATOM 697 O O . PRO A 1 92 ? 1.878 -3.057 12.836 1.00 83.31 92 PRO A O 1
ATOM 700 N N . ASN A 1 93 ? 0.305 -1.467 13.135 1.00 79.94 93 ASN A N 1
ATOM 701 C CA . ASN A 1 93 ? -0.471 -2.176 14.153 1.00 79.94 93 ASN A CA 1
ATOM 702 C C . ASN A 1 93 ? -1.579 -3.043 13.551 1.00 79.94 93 ASN A C 1
ATOM 704 O O . ASN A 1 93 ? -2.234 -3.784 14.281 1.00 79.94 93 ASN A O 1
ATOM 708 N N . SER A 1 94 ? -1.816 -2.954 12.239 1.00 81.25 94 SER A N 1
ATOM 709 C CA . SER A 1 94 ? -2.805 -3.809 11.600 1.00 81.25 94 SER A CA 1
ATOM 710 C C . SER A 1 94 ? -2.346 -5.264 11.627 1.00 81.25 94 SER A C 1
ATOM 712 O O . SER A 1 94 ? -1.181 -5.586 11.352 1.00 81.25 94 SER A O 1
ATOM 714 N N . ASP A 1 95 ? -3.307 -6.149 11.890 1.00 84.69 95 ASP A N 1
ATOM 715 C CA . ASP A 1 95 ? -3.112 -7.592 11.857 1.00 84.69 95 ASP A CA 1
ATOM 716 C C . ASP A 1 95 ? -2.433 -8.038 10.547 1.00 84.69 95 ASP A C 1
ATOM 718 O O . ASP A 1 95 ? -2.628 -7.451 9.473 1.00 84.69 95 ASP A O 1
ATOM 722 N N . ARG A 1 96 ? -1.585 -9.068 10.640 1.00 82.94 96 ARG A N 1
ATOM 723 C CA . ARG A 1 96 ? -0.801 -9.565 9.504 1.00 82.94 96 ARG A CA 1
ATOM 724 C C . ARG A 1 96 ? -1.703 -10.079 8.381 1.00 82.94 96 ARG A C 1
ATOM 726 O O . ARG A 1 96 ? -1.382 -9.833 7.217 1.00 82.94 96 ARG A O 1
ATOM 733 N N . HIS A 1 97 ? -2.804 -10.756 8.702 1.00 80.00 97 HIS A N 1
ATOM 734 C CA . HIS A 1 97 ? -3.754 -11.260 7.712 1.00 80.00 97 HIS A CA 1
ATOM 735 C C . HIS A 1 97 ? -4.544 -10.117 7.085 1.00 80.00 97 HIS A C 1
ATOM 737 O O . HIS A 1 97 ? -4.656 -10.072 5.862 1.00 80.00 97 HIS A O 1
ATOM 743 N N . ALA A 1 98 ? -4.980 -9.134 7.878 1.00 84.69 98 ALA A N 1
ATOM 744 C CA . ALA A 1 98 ? -5.622 -7.926 7.353 1.00 84.69 98 ALA A CA 1
ATOM 745 C C . ALA A 1 98 ? -4.703 -7.157 6.384 1.00 84.69 98 ALA A C 1
ATOM 747 O O . ALA A 1 98 ? -5.127 -6.770 5.294 1.00 84.69 98 ALA A O 1
ATOM 748 N N . ARG A 1 99 ? -3.413 -7.008 6.720 1.00 87.75 99 ARG A N 1
ATOM 749 C CA . ARG A 1 99 ? -2.411 -6.407 5.821 1.00 87.75 99 ARG A CA 1
ATOM 750 C C . ARG A 1 99 ? -2.199 -7.221 4.552 1.00 87.75 99 ARG A C 1
ATOM 752 O O . ARG A 1 99 ? -2.059 -6.637 3.480 1.00 87.75 99 ARG A O 1
ATOM 759 N N . ALA A 1 100 ? -2.163 -8.548 4.658 1.00 83.00 100 ALA A N 1
ATOM 760 C CA . ALA A 1 100 ? -2.025 -9.427 3.502 1.00 83.00 100 ALA A CA 1
ATOM 761 C C . ALA A 1 100 ? -3.251 -9.343 2.577 1.00 83.00 100 ALA A C 1
ATOM 763 O O . ALA A 1 100 ? -3.087 -9.175 1.371 1.00 83.00 100 ALA A O 1
ATOM 764 N N . ALA A 1 101 ? -4.464 -9.376 3.133 1.00 84.88 101 ALA A N 1
ATOM 765 C CA . ALA A 1 101 ? -5.709 -9.215 2.386 1.00 84.88 101 ALA A CA 1
ATOM 766 C C . ALA A 1 101 ? -5.774 -7.845 1.693 1.00 84.88 101 ALA A C 1
ATOM 768 O O . ALA A 1 101 ? -6.031 -7.762 0.492 1.00 84.88 101 ALA A O 1
ATOM 769 N N . ALA A 1 102 ? -5.427 -6.775 2.413 1.00 88.88 102 ALA A N 1
ATOM 770 C CA . ALA A 1 102 ? -5.341 -5.434 1.851 1.00 88.88 102 ALA A CA 1
ATOM 771 C C . ALA A 1 102 ? -4.291 -5.337 0.728 1.00 88.88 102 ALA A C 1
ATOM 773 O O . ALA A 1 102 ? -4.553 -4.738 -0.313 1.00 88.88 102 ALA A O 1
ATOM 774 N N . ALA A 1 103 ? -3.124 -5.973 0.889 1.00 85.81 103 ALA A N 1
ATOM 775 C CA . ALA A 1 103 ? -2.100 -6.039 -0.154 1.00 85.81 103 ALA A CA 1
ATOM 776 C C . ALA A 1 103 ? -2.589 -6.770 -1.415 1.00 85.81 103 ALA A C 1
ATOM 778 O O . ALA A 1 103 ? -2.263 -6.349 -2.527 1.00 85.81 103 ALA A O 1
ATOM 779 N N . ASN A 1 104 ? -3.350 -7.854 -1.245 1.00 83.56 104 ASN A N 1
ATOM 780 C CA . ASN A 1 104 ? -3.875 -8.667 -2.343 1.00 83.56 104 ASN A CA 1
ATOM 781 C C . ASN A 1 104 ? -4.990 -7.943 -3.116 1.00 83.56 104 ASN A C 1
ATOM 783 O O . ASN A 1 104 ? -5.040 -8.034 -4.344 1.00 83.56 104 ASN A O 1
ATOM 787 N N . GLY A 1 105 ? -5.809 -7.143 -2.425 1.00 86.06 105 GLY A N 1
ATOM 788 C CA . GLY A 1 105 ? -6.866 -6.338 -3.045 1.00 86.06 105 GLY A CA 1
ATOM 789 C C . GLY A 1 105 ? -6.362 -5.171 -3.907 1.00 86.06 105 GLY A C 1
ATOM 790 O O . GLY A 1 105 ? -7.100 -4.644 -4.742 1.00 86.06 105 GLY A O 1
ATOM 791 N N . LEU A 1 106 ? -5.101 -4.754 -3.756 1.00 92.12 106 LEU A N 1
ATOM 792 C CA . LEU A 1 106 ? -4.541 -3.626 -4.501 1.00 92.12 106 LEU A CA 1
ATOM 793 C C . LEU A 1 106 ? -4.100 -4.014 -5.919 1.00 92.12 106 LEU A C 1
ATOM 795 O O . LEU A 1 106 ? -3.504 -5.058 -6.169 1.00 92.12 106 LEU A O 1
ATOM 799 N N . SER A 1 107 ? -4.310 -3.110 -6.878 1.00 94.88 107 SER A N 1
ATOM 800 C CA . SER A 1 107 ? -3.847 -3.285 -8.259 1.00 94.88 107 SER A CA 1
ATOM 801 C C . SER A 1 107 ? -2.359 -2.973 -8.411 1.00 94.88 107 SER A C 1
ATOM 803 O O . SER A 1 107 ? -1.852 -2.049 -7.794 1.00 94.88 107 SER A O 1
ATOM 805 N N . CYS A 1 108 ? -1.621 -3.675 -9.265 1.00 95.50 108 CYS A N 1
ATOM 806 C CA . CYS A 1 108 ? -0.219 -3.362 -9.551 1.00 95.50 108 CYS A CA 1
ATOM 807 C C . CYS A 1 108 ? -0.054 -1.934 -10.101 1.00 95.50 108 CYS A C 1
ATOM 809 O O . CYS A 1 108 ? -0.636 -1.604 -11.127 1.00 95.50 108 CYS A O 1
ATOM 811 N N . VAL A 1 109 ? 0.842 -1.136 -9.512 1.00 95.94 109 VAL A N 1
ATOM 812 C CA . VAL A 1 109 ? 1.128 0.259 -9.911 1.00 95.94 109 VAL A CA 1
ATOM 813 C C . VAL A 1 109 ? 1.502 0.405 -11.395 1.00 95.94 109 VAL A C 1
ATOM 815 O O . VAL A 1 109 ? 1.151 1.397 -12.038 1.00 95.94 109 VAL A O 1
ATOM 818 N N . ARG A 1 110 ? 2.182 -0.599 -11.964 1.00 95.31 110 ARG A N 1
ATOM 819 C CA . ARG A 1 110 ? 2.646 -0.574 -13.359 1.00 95.31 110 ARG A CA 1
ATOM 820 C C . ARG A 1 110 ? 1.597 -1.020 -14.366 1.00 95.31 110 ARG A C 1
ATOM 822 O O . ARG A 1 110 ? 1.339 -0.327 -15.337 1.00 95.31 110 ARG A O 1
ATOM 829 N N . CYS A 1 111 ? 1.053 -2.223 -14.186 1.00 95.00 111 CYS A N 1
ATOM 830 C CA . CYS A 1 111 ? 0.150 -2.824 -15.176 1.00 95.00 111 CYS A CA 1
ATOM 831 C C . CYS A 1 111 ? -1.331 -2.707 -14.817 1.00 95.00 111 CYS A C 1
ATOM 833 O O . CYS A 1 111 ? -2.151 -3.241 -15.554 1.00 95.00 111 CYS A O 1
ATOM 835 N N . LEU A 1 112 ? -1.649 -2.087 -13.677 1.00 94.69 112 LEU A N 1
ATOM 836 C CA . LEU A 1 112 ? -2.997 -1.867 -13.145 1.00 94.69 112 LEU A CA 1
ATOM 837 C C . LEU A 1 112 ? -3.835 -3.136 -12.950 1.00 94.69 112 LEU A C 1
ATOM 839 O O . LEU A 1 112 ? -5.011 -3.055 -12.617 1.00 94.69 112 LEU A O 1
ATOM 843 N N . ARG A 1 113 ? -3.229 -4.320 -13.094 1.00 93.56 113 ARG A N 1
ATOM 844 C CA . ARG A 1 113 ? -3.897 -5.585 -12.795 1.00 93.56 113 ARG A CA 1
ATOM 845 C C . ARG A 1 113 ? -4.100 -5.712 -11.293 1.00 93.56 113 ARG A C 1
ATOM 847 O O . ARG A 1 113 ? -3.126 -5.591 -10.563 1.00 93.56 113 ARG A O 1
ATOM 854 N N . SER A 1 114 ? -5.327 -5.949 -10.871 1.00 91.56 114 SER A N 1
ATOM 855 C CA . SER A 1 114 ? -5.757 -6.405 -9.545 1.00 91.56 114 SER A CA 1
ATOM 856 C C . SER A 1 114 ? -6.056 -7.906 -9.553 1.00 91.56 114 SER A C 1
ATOM 858 O O . SER A 1 114 ? -6.077 -8.527 -10.621 1.00 91.56 114 SER A O 1
ATOM 860 N N . GLU A 1 115 ? -6.370 -8.462 -8.383 1.00 88.12 115 GLU A N 1
ATOM 861 C CA . GLU A 1 115 ? -6.911 -9.816 -8.228 1.00 88.12 115 GLU A CA 1
ATOM 862 C C . GLU A 1 115 ? -8.096 -10.091 -9.172 1.00 88.12 115 GLU A C 1
ATOM 864 O O . GLU A 1 115 ? -8.063 -11.060 -9.930 1.00 88.12 115 GLU A O 1
ATOM 869 N N . SER A 1 116 ? -9.069 -9.176 -9.247 1.00 85.75 116 SER A N 1
ATOM 870 C CA . SER A 1 116 ? -10.258 -9.321 -10.103 1.00 85.75 116 SER A CA 1
ATOM 871 C C . SER A 1 116 ? -9.946 -9.347 -11.605 1.00 85.75 116 SER A C 1
ATOM 873 O O . SER A 1 116 ? -10.564 -10.078 -12.380 1.00 85.75 116 SER A O 1
ATOM 875 N N . THR A 1 117 ? -8.958 -8.567 -12.048 1.00 88.19 117 THR A N 1
ATOM 876 C CA . THR A 1 117 ? -8.566 -8.520 -13.470 1.00 88.19 117 THR A CA 1
ATOM 877 C C . THR A 1 117 ? -7.599 -9.640 -13.862 1.00 88.19 117 THR A C 1
ATOM 879 O O . THR A 1 117 ? -7.478 -9.989 -15.039 1.00 88.19 117 THR A O 1
ATOM 882 N N . ALA A 1 118 ? -6.890 -10.229 -12.897 1.00 85.56 118 ALA A N 1
ATOM 883 C CA . ALA A 1 118 ? -5.878 -11.249 -13.126 1.00 85.56 118 ALA A CA 1
ATOM 884 C C . ALA A 1 118 ? -6.487 -12.661 -13.190 1.00 85.56 118 ALA A C 1
ATOM 886 O O . ALA A 1 118 ? -6.013 -13.569 -12.516 1.00 85.56 118 ALA A O 1
ATOM 887 N N . LYS A 1 119 ? -7.464 -12.881 -14.084 1.00 79.69 119 LYS A N 1
ATOM 888 C CA . LYS A 1 119 ? -8.225 -14.146 -14.225 1.00 79.69 119 LYS A CA 1
ATOM 889 C C . LYS A 1 119 ? -7.390 -15.426 -14.412 1.00 79.69 119 LYS A C 1
ATOM 891 O O . LYS A 1 119 ? -7.889 -16.516 -14.196 1.00 79.69 119 LYS A O 1
ATOM 896 N N . ARG A 1 120 ? -6.123 -15.331 -14.837 1.00 77.69 120 ARG A N 1
ATOM 897 C CA . ARG A 1 120 ? -5.215 -16.498 -14.953 1.00 77.69 120 ARG A CA 1
ATOM 898 C C . ARG A 1 120 ? -4.452 -16.831 -13.668 1.00 77.69 120 ARG A C 1
ATOM 900 O O . ARG A 1 120 ? -3.748 -17.831 -13.630 1.00 77.69 120 ARG A O 1
ATOM 907 N N . PHE A 1 121 ? -4.530 -15.968 -12.662 1.00 66.12 121 PHE A N 1
ATOM 908 C CA . PHE A 1 121 ? -3.821 -16.082 -11.389 1.00 66.12 121 PHE A CA 1
ATOM 909 C C . PHE A 1 121 ? -4.796 -15.910 -10.215 1.00 66.12 121 PHE A C 1
ATOM 911 O O . PHE A 1 121 ? -4.431 -15.288 -9.217 1.00 66.12 121 PHE A O 1
ATOM 918 N N . ILE A 1 122 ? -6.029 -16.411 -10.356 1.00 57.97 122 ILE A N 1
ATOM 919 C CA . ILE A 1 122 ? -7.057 -16.361 -9.304 1.00 57.97 122 ILE A CA 1
ATOM 920 C C . ILE A 1 122 ? -6.462 -16.997 -8.035 1.00 57.97 122 ILE A C 1
ATOM 922 O O . ILE A 1 122 ? -5.862 -18.068 -8.105 1.00 57.97 122 ILE A O 1
ATOM 926 N N . GLY A 1 123 ? -6.496 -16.267 -6.916 1.00 61.47 123 GLY A N 1
ATOM 927 C CA . GLY A 1 123 ? -5.904 -16.674 -5.632 1.00 61.47 123 GLY A CA 1
ATOM 928 C C . GLY A 1 123 ? -4.377 -16.537 -5.499 1.00 61.47 123 GLY A C 1
ATOM 929 O O . GLY A 1 123 ? -3.822 -16.836 -4.446 1.00 61.47 123 GLY A O 1
ATOM 930 N N . ARG A 1 124 ? -3.650 -16.085 -6.536 1.00 74.25 124 ARG A N 1
ATOM 931 C CA . ARG A 1 124 ? -2.172 -15.943 -6.509 1.00 74.25 124 ARG A CA 1
ATOM 932 C C . ARG A 1 124 ? -1.670 -14.543 -6.850 1.00 74.25 124 ARG A C 1
ATOM 934 O O . ARG A 1 124 ? -0.459 -14.336 -7.009 1.00 74.25 124 ARG A O 1
ATOM 941 N N . PHE A 1 125 ? -2.569 -13.573 -7.001 1.00 87.62 125 PHE A N 1
ATOM 942 C CA . PHE A 1 125 ? -2.167 -12.198 -7.252 1.00 87.62 125 PHE A CA 1
ATOM 943 C C . PHE A 1 125 ? -1.567 -11.589 -5.980 1.00 87.62 125 PHE A C 1
ATOM 945 O O . PHE A 1 125 ? -2.279 -11.202 -5.066 1.00 87.62 125 PHE A O 1
ATOM 952 N N . ARG A 1 126 ? -0.234 -11.498 -5.934 1.00 90.25 126 ARG A N 1
ATOM 953 C CA . ARG A 1 126 ? 0.503 -10.839 -4.848 1.00 90.25 126 ARG A CA 1
ATOM 954 C C . ARG A 1 126 ? 1.336 -9.677 -5.365 1.00 90.25 126 ARG A C 1
ATOM 956 O O . ARG A 1 126 ? 1.927 -9.748 -6.455 1.00 90.25 126 ARG A O 1
ATOM 963 N N . LEU A 1 127 ? 1.422 -8.634 -4.548 1.00 93.00 127 LEU A N 1
ATOM 964 C CA . LEU A 1 127 ? 2.300 -7.496 -4.778 1.00 93.00 127 LEU A CA 1
ATOM 965 C C . LEU A 1 127 ? 3.648 -7.701 -4.075 1.00 93.00 127 LEU A C 1
ATOM 967 O O . LEU A 1 127 ? 3.724 -8.027 -2.896 1.00 93.00 127 LEU A O 1
ATOM 971 N N . VAL A 1 128 ? 4.726 -7.483 -4.817 1.00 92.94 128 VAL A N 1
ATOM 972 C CA . VAL A 1 128 ? 6.098 -7.366 -4.331 1.00 92.94 128 VAL A CA 1
ATOM 973 C C . VAL A 1 128 ? 6.336 -5.907 -3.952 1.00 92.94 128 VAL A C 1
ATOM 975 O O . VAL A 1 128 ? 5.964 -5.005 -4.710 1.00 92.94 128 VAL A O 1
ATOM 978 N N . GLN A 1 129 ? 6.931 -5.686 -2.775 1.00 91.31 129 GLN A N 1
ATOM 979 C CA . GLN A 1 129 ? 7.218 -4.348 -2.235 1.00 91.31 129 GLN A CA 1
ATOM 980 C C . GLN A 1 129 ? 5.982 -3.434 -2.233 1.00 91.31 129 GLN A C 1
ATOM 982 O O . GLN A 1 129 ? 6.077 -2.254 -2.542 1.00 91.31 129 GLN A O 1
ATOM 987 N N . LYS A 1 130 ? 4.794 -3.995 -1.955 1.00 91.38 130 LYS A N 1
ATOM 988 C CA . LYS A 1 130 ? 3.505 -3.275 -1.912 1.00 91.38 130 LYS A CA 1
ATOM 989 C C . LYS A 1 130 ? 3.071 -2.586 -3.226 1.00 91.38 130 LYS A C 1
ATOM 991 O O . LYS A 1 130 ? 1.974 -2.042 -3.283 1.00 91.38 130 LYS A O 1
ATOM 996 N N . ALA A 1 131 ? 3.856 -2.640 -4.306 1.00 95.00 131 ALA A N 1
ATOM 997 C CA . ALA A 1 131 ? 3.616 -1.843 -5.515 1.00 95.00 131 ALA A CA 1
ATOM 998 C C . ALA A 1 131 ? 3.440 -2.673 -6.795 1.00 95.00 131 ALA A C 1
ATOM 1000 O O . ALA A 1 131 ? 2.569 -2.382 -7.623 1.00 95.00 131 ALA A O 1
ATOM 1001 N N . TRP A 1 132 ? 4.242 -3.722 -6.989 1.00 95.94 132 TRP A N 1
ATOM 1002 C CA . TRP A 1 132 ? 4.338 -4.406 -8.283 1.00 95.94 132 TRP A CA 1
ATOM 1003 C C . TRP A 1 132 ? 3.849 -5.844 -8.215 1.00 95.94 132 TRP A C 1
ATOM 1005 O O . TRP A 1 132 ? 4.247 -6.586 -7.333 1.00 95.94 132 TRP A O 1
ATOM 1015 N N . CYS A 1 133 ? 3.063 -6.310 -9.187 1.00 94.56 133 CYS A N 1
ATOM 1016 C CA . CYS A 1 133 ? 2.820 -7.749 -9.294 1.00 94.56 133 CYS A CA 1
ATOM 1017 C C . CYS A 1 133 ? 4.127 -8.485 -9.628 1.00 94.56 133 CYS A C 1
ATOM 1019 O O . CYS A 1 133 ? 5.021 -7.912 -10.261 1.00 94.56 133 CYS A O 1
ATOM 1021 N N . ILE A 1 134 ? 4.203 -9.778 -9.298 1.00 93.81 134 ILE A N 1
ATOM 1022 C CA . ILE A 1 134 ? 5.380 -10.628 -9.574 1.00 93.81 134 ILE A CA 1
ATOM 1023 C C . ILE A 1 134 ? 5.864 -10.480 -11.026 1.00 93.81 134 ILE A C 1
ATOM 1025 O O . ILE A 1 134 ? 7.056 -10.349 -11.288 1.00 93.81 134 ILE A O 1
ATOM 1029 N N . SER A 1 135 ? 4.941 -10.456 -11.995 1.00 93.25 135 SER A N 1
ATOM 1030 C CA . SER A 1 135 ? 5.306 -10.342 -13.411 1.00 93.25 135 SER A CA 1
ATOM 1031 C C . SER A 1 135 ? 5.946 -8.997 -13.759 1.00 93.25 135 SER A C 1
ATOM 1033 O O . SER A 1 135 ? 6.793 -8.970 -14.649 1.00 93.25 135 SER A O 1
ATOM 1035 N N . CYS A 1 136 ? 5.524 -7.889 -13.147 1.00 95.69 136 CYS A N 1
ATOM 1036 C CA . CYS A 1 136 ? 6.128 -6.579 -13.393 1.00 95.69 136 CYS A CA 1
ATOM 1037 C C . CYS A 1 136 ? 7.459 -6.444 -12.657 1.00 95.69 136 CYS A C 1
ATOM 1039 O O . CYS A 1 136 ? 8.411 -5.954 -13.257 1.00 95.69 136 CYS A O 1
ATOM 1041 N N . TYR A 1 137 ? 7.541 -6.959 -11.429 1.00 96.06 137 TYR A N 1
ATOM 1042 C CA . TYR A 1 137 ? 8.779 -7.022 -10.660 1.00 96.06 137 TYR A CA 1
ATOM 1043 C C . TYR A 1 137 ? 9.868 -7.829 -11.385 1.00 96.06 137 TYR A C 1
ATOM 1045 O O . TYR A 1 137 ? 10.974 -7.335 -11.589 1.00 96.06 137 TYR A O 1
ATOM 1053 N N . ASN A 1 138 ? 9.544 -9.028 -11.884 1.00 95.31 138 ASN A N 1
ATOM 1054 C CA . ASN A 1 138 ? 10.501 -9.832 -12.649 1.00 95.31 138 ASN A CA 1
ATOM 1055 C C . ASN A 1 138 ? 10.973 -9.094 -13.900 1.00 95.31 138 ASN A C 1
ATOM 1057 O O . ASN A 1 138 ? 12.165 -9.070 -14.170 1.00 95.31 138 ASN A O 1
ATOM 1061 N N . ARG A 1 139 ? 10.075 -8.416 -14.623 1.00 94.69 139 ARG A N 1
ATOM 1062 C CA . ARG A 1 139 ? 10.476 -7.624 -15.792 1.00 94.69 139 ARG A CA 1
ATOM 1063 C C . ARG A 1 139 ? 11.360 -6.427 -15.420 1.00 94.69 139 ARG A C 1
ATOM 1065 O O . ARG A 1 139 ? 12.244 -6.102 -16.201 1.00 94.69 139 ARG A O 1
ATOM 1072 N N . THR A 1 140 ? 11.188 -5.814 -14.242 1.00 95.81 140 THR A N 1
ATOM 1073 C CA . THR A 1 140 ? 12.160 -4.834 -13.717 1.00 95.81 140 THR A CA 1
ATOM 1074 C C . THR A 1 140 ? 13.545 -5.461 -13.601 1.00 95.81 140 THR A C 1
ATOM 1076 O O . THR A 1 140 ? 14.513 -4.900 -14.106 1.00 95.81 140 THR A O 1
ATOM 1079 N N . ARG A 1 141 ? 13.636 -6.647 -12.987 1.00 96.00 141 ARG A N 1
ATOM 1080 C CA . ARG A 1 141 ? 14.907 -7.369 -12.840 1.00 96.00 141 ARG A CA 1
ATOM 1081 C C . ARG A 1 141 ? 15.514 -7.765 -14.187 1.00 96.00 141 ARG A C 1
ATOM 1083 O O . ARG A 1 141 ? 16.724 -7.663 -14.357 1.00 96.00 141 ARG A O 1
ATOM 1090 N N . GLU A 1 142 ? 14.697 -8.181 -15.153 1.00 95.62 142 GLU A N 1
ATOM 1091 C CA . GLU A 1 142 ? 15.155 -8.516 -16.509 1.00 95.62 142 GLU A CA 1
ATOM 1092 C C . GLU A 1 142 ? 15.708 -7.288 -17.249 1.00 95.62 142 GLU A C 1
ATOM 1094 O O . GLU A 1 142 ? 16.723 -7.392 -17.931 1.00 95.62 142 GLU A O 1
ATOM 1099 N N . VAL A 1 143 ? 15.080 -6.114 -17.105 1.00 94.88 143 VAL A N 1
ATOM 1100 C CA . VAL A 1 143 ? 15.610 -4.864 -17.679 1.00 94.88 143 VAL A CA 1
ATOM 1101 C C . VAL A 1 143 ? 16.902 -4.453 -16.989 1.00 94.88 143 VAL A C 1
ATOM 1103 O O . VAL A 1 143 ? 17.870 -4.144 -17.675 1.00 94.88 143 VAL A O 1
ATOM 1106 N N . HIS A 1 144 ? 16.945 -4.513 -15.659 1.00 93.50 144 HIS A N 1
ATOM 1107 C CA . HIS A 1 144 ? 18.137 -4.165 -14.891 1.00 93.50 144 HIS A CA 1
ATOM 1108 C C . HIS A 1 144 ? 19.333 -5.079 -15.217 1.00 93.50 144 HIS A C 1
ATOM 1110 O O . HIS A 1 144 ? 20.439 -4.600 -15.425 1.00 93.50 144 HIS A O 1
ATOM 1116 N N . SER A 1 145 ? 19.104 -6.389 -15.346 1.00 94.75 145 SER A N 1
ATOM 1117 C CA . SER A 1 145 ? 20.136 -7.359 -15.759 1.00 94.75 145 SER A CA 1
ATOM 1118 C C . SER A 1 145 ? 20.419 -7.369 -17.268 1.00 94.75 145 SER A C 1
ATOM 1120 O O . SER A 1 145 ? 21.343 -8.041 -17.723 1.00 94.75 145 SER A O 1
ATOM 1122 N N . GLY A 1 146 ? 19.606 -6.677 -18.071 1.00 95.19 146 GLY A N 1
ATOM 1123 C CA . GLY A 1 146 ? 19.691 -6.664 -19.532 1.00 95.19 146 GLY A CA 1
ATOM 1124 C C . GLY A 1 146 ? 19.319 -7.987 -20.216 1.00 95.19 146 GLY A C 1
ATOM 1125 O O . GLY A 1 146 ? 19.415 -8.085 -21.444 1.00 95.19 146 GLY A O 1
ATOM 1126 N N . ARG A 1 147 ? 18.883 -9.005 -19.464 1.00 95.75 147 ARG A N 1
ATOM 1127 C CA . ARG A 1 147 ? 18.560 -10.346 -19.965 1.00 95.75 147 ARG A CA 1
ATOM 1128 C C . ARG A 1 147 ? 17.282 -10.864 -19.318 1.00 95.75 147 ARG A C 1
ATOM 1130 O O . ARG A 1 147 ? 17.061 -10.726 -18.122 1.00 95.75 147 ARG A O 1
ATOM 1137 N N . ASN A 1 148 ? 16.427 -11.486 -20.120 1.00 95.12 148 ASN A N 1
ATOM 1138 C CA . ASN A 1 148 ? 15.253 -12.179 -19.614 1.00 95.12 148 ASN A CA 1
ATOM 1139 C C . ASN A 1 148 ? 15.612 -13.567 -19.059 1.00 95.12 148 ASN A C 1
ATOM 1141 O O . ASN A 1 148 ? 16.734 -14.045 -19.213 1.00 95.12 148 ASN A O 1
ATOM 1145 N N . SER A 1 149 ? 14.631 -14.251 -18.471 1.00 90.81 149 SER A N 1
ATOM 1146 C CA . SER A 1 149 ? 14.765 -15.647 -18.002 1.00 90.81 149 SER A CA 1
ATOM 1147 C C . SER A 1 149 ? 15.234 -16.662 -19.063 1.00 90.81 149 SER A C 1
ATOM 1149 O O . SER A 1 149 ? 15.627 -17.771 -18.718 1.00 90.81 149 SER A O 1
ATOM 1151 N N . LYS A 1 150 ? 15.210 -16.302 -20.352 1.00 94.44 150 LYS A N 1
ATOM 1152 C CA . LYS A 1 150 ? 15.724 -17.097 -21.481 1.00 94.44 150 LYS A CA 1
ATOM 1153 C C . LYS A 1 150 ? 17.037 -16.542 -22.044 1.00 94.44 150 LYS A C 1
ATOM 1155 O O . LYS A 1 150 ? 17.381 -16.846 -23.182 1.00 94.44 150 LYS A O 1
ATOM 1160 N N . LEU A 1 151 ? 17.721 -15.682 -21.289 1.00 93.38 151 LEU A N 1
ATOM 1161 C CA . LEU A 1 151 ? 18.968 -15.004 -21.656 1.00 93.38 151 LEU A CA 1
ATOM 1162 C C . LEU A 1 151 ? 18.878 -14.093 -22.894 1.00 93.38 151 LEU A C 1
ATOM 1164 O O . LEU A 1 151 ? 19.895 -13.601 -23.376 1.00 93.38 151 LEU A O 1
ATOM 1168 N N . ALA A 1 152 ? 17.675 -13.814 -23.398 1.00 94.94 152 ALA A N 1
ATOM 1169 C CA . ALA A 1 152 ? 17.455 -12.896 -24.511 1.00 94.94 152 ALA A CA 1
ATOM 1170 C C . ALA A 1 152 ? 17.196 -11.468 -24.008 1.00 94.94 152 ALA A C 1
ATOM 1172 O O . ALA A 1 152 ? 16.779 -11.264 -22.867 1.00 94.94 152 ALA A O 1
ATOM 1173 N N . LYS A 1 153 ? 17.388 -10.462 -24.869 1.00 93.94 153 LYS A N 1
ATOM 1174 C CA . LYS A 1 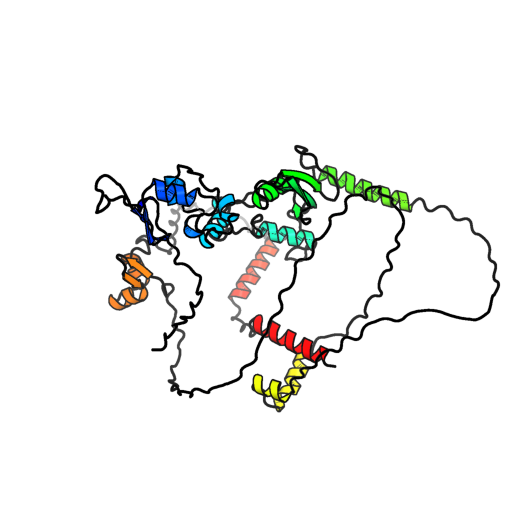153 ? 17.111 -9.061 -24.516 1.00 93.94 153 LYS A CA 1
ATOM 1175 C C . LYS A 1 153 ? 15.629 -8.889 -24.120 1.00 93.94 153 LYS A C 1
ATOM 1177 O O . LYS A 1 153 ? 14.753 -9.388 -24.838 1.00 93.94 153 LYS A O 1
ATOM 1182 N N . PRO A 1 154 ? 15.310 -8.203 -23.008 1.00 93.81 154 PRO A N 1
ATOM 1183 C CA . PRO A 1 154 ? 13.930 -7.979 -22.594 1.00 93.81 154 PRO A CA 1
ATOM 1184 C C . PRO A 1 154 ? 13.186 -7.144 -23.643 1.00 93.81 154 PRO A C 1
ATOM 1186 O O . PRO A 1 154 ? 13.529 -5.997 -23.914 1.00 93.81 154 PRO A O 1
ATOM 1189 N N . VAL A 1 155 ? 12.160 -7.740 -24.256 1.00 91.12 155 VAL A N 1
ATOM 1190 C CA . VAL A 1 155 ? 11.316 -7.066 -25.261 1.00 91.12 155 VAL A CA 1
ATOM 1191 C C . VAL A 1 155 ? 10.169 -6.317 -24.585 1.00 91.12 155 VAL A C 1
ATOM 1193 O O . VAL A 1 155 ? 9.842 -5.187 -24.940 1.00 91.12 155 VAL A O 1
ATOM 1196 N N . LYS A 1 156 ? 9.538 -6.946 -23.585 1.00 84.00 156 LYS A N 1
ATOM 1197 C CA . LYS A 1 156 ? 8.425 -6.340 -22.851 1.00 84.00 156 LYS A CA 1
ATOM 1198 C C . LYS A 1 156 ? 8.979 -5.367 -21.818 1.00 84.00 156 LYS A C 1
ATOM 1200 O O . LYS A 1 156 ? 9.723 -5.783 -20.941 1.00 84.00 156 LYS A O 1
ATOM 1205 N N . TRP A 1 157 ? 8.542 -4.112 -21.908 1.00 84.44 157 TRP A N 1
ATOM 1206 C CA . TRP A 1 157 ? 9.011 -2.995 -21.082 1.00 84.44 157 TRP A CA 1
ATOM 1207 C C . TRP A 1 157 ? 10.474 -2.597 -21.294 1.00 84.44 157 TRP A C 1
ATOM 1209 O O . TRP A 1 157 ? 11.120 -2.114 -20.372 1.00 84.44 157 TRP A O 1
ATOM 1219 N N . ALA A 1 158 ? 10.973 -2.708 -22.527 1.00 80.00 158 ALA A N 1
ATOM 1220 C CA . ALA A 1 158 ? 12.274 -2.148 -22.898 1.00 80.00 158 ALA A CA 1
ATOM 1221 C C . ALA A 1 158 ? 12.398 -0.624 -22.641 1.00 80.00 158 ALA A C 1
ATOM 1223 O O . ALA A 1 158 ? 13.498 -0.094 -22.701 1.00 80.00 158 ALA A O 1
ATOM 1224 N N . GLY A 1 159 ? 11.284 0.070 -22.369 1.00 86.62 159 GLY A N 1
ATOM 1225 C CA . GLY A 1 159 ? 11.239 1.483 -21.982 1.00 86.62 159 GLY A CA 1
ATOM 1226 C C . GLY A 1 159 ? 11.207 1.751 -20.473 1.00 86.62 159 GLY A C 1
ATOM 1227 O O . GLY A 1 159 ? 10.874 2.868 -20.092 1.00 86.62 159 GLY A O 1
ATOM 1228 N N . LEU A 1 160 ? 11.479 0.758 -19.614 1.00 94.94 160 LEU A N 1
ATOM 1229 C CA . LEU A 1 160 ? 11.678 1.016 -18.183 1.00 94.94 160 LEU A CA 1
ATOM 1230 C C . LEU A 1 160 ? 12.958 1.813 -17.978 1.00 94.94 160 LEU A C 1
ATOM 1232 O O . LEU A 1 160 ? 14.008 1.441 -18.500 1.00 94.94 160 LEU A O 1
ATOM 1236 N N . ARG A 1 161 ? 12.850 2.882 -17.198 1.00 93.06 161 ARG A N 1
ATOM 1237 C CA . ARG A 1 161 ? 13.903 3.875 -17.021 1.00 93.06 161 ARG A CA 1
ATOM 1238 C C . ARG A 1 161 ? 14.154 4.161 -15.560 1.00 93.06 161 ARG A C 1
ATOM 1240 O O . ARG A 1 161 ? 13.240 4.054 -14.737 1.00 93.06 161 ARG A O 1
ATOM 1247 N N . GLN A 1 162 ? 15.398 4.499 -15.248 1.00 96.25 162 GLN A N 1
ATOM 1248 C CA . GLN A 1 162 ? 15.789 4.767 -13.877 1.00 96.25 162 GLN A CA 1
ATOM 1249 C C . GLN A 1 162 ? 15.182 6.104 -13.472 1.00 96.25 162 GLN A C 1
ATOM 1251 O O . GLN A 1 162 ? 15.373 7.123 -14.130 1.00 96.25 162 GLN A O 1
ATOM 1256 N N . THR A 1 163 ? 14.382 6.075 -12.419 1.00 96.94 163 THR A N 1
ATOM 1257 C CA . THR A 1 163 ? 13.602 7.210 -11.949 1.00 96.94 163 THR A CA 1
ATOM 1258 C C . THR A 1 163 ? 14.014 7.525 -10.526 1.00 96.94 163 THR A C 1
ATOM 1260 O O . THR A 1 163 ? 13.915 6.665 -9.652 1.00 96.94 163 THR A O 1
ATOM 1263 N N . VAL A 1 164 ? 14.476 8.749 -10.304 1.00 97.94 164 VAL A N 1
ATOM 1264 C CA . VAL A 1 164 ? 14.758 9.293 -8.974 1.00 97.94 164 VAL A CA 1
ATOM 1265 C C . VAL A 1 164 ? 13.607 10.215 -8.610 1.00 97.94 164 VAL A C 1
ATOM 1267 O O . VAL A 1 164 ? 13.207 11.058 -9.415 1.00 97.94 164 VAL A O 1
ATOM 1270 N N . ILE A 1 165 ? 13.042 10.016 -7.426 1.00 98.06 165 ILE A N 1
ATOM 1271 C CA . ILE A 1 165 ? 11.870 10.749 -6.958 1.00 98.06 165 ILE A CA 1
ATOM 1272 C C . ILE A 1 165 ? 12.262 11.472 -5.679 1.00 98.06 165 ILE A C 1
ATOM 1274 O O . ILE A 1 165 ? 12.732 10.834 -4.738 1.00 98.06 165 ILE A O 1
ATOM 1278 N N . THR A 1 166 ? 12.026 12.776 -5.640 1.00 98.19 166 THR A N 1
ATOM 1279 C CA . THR A 1 166 ? 12.138 13.579 -4.425 1.00 98.19 166 THR A CA 1
ATOM 1280 C C . THR A 1 166 ? 10.734 13.834 -3.902 1.00 98.19 166 THR A C 1
ATOM 1282 O O . THR A 1 166 ? 9.890 14.383 -4.619 1.00 98.19 166 THR A O 1
ATOM 1285 N N . ILE A 1 167 ? 10.477 13.404 -2.671 1.00 98.12 167 ILE A N 1
ATOM 1286 C CA . ILE A 1 167 ? 9.195 13.581 -1.994 1.00 98.12 167 ILE A CA 1
ATOM 1287 C C . ILE A 1 167 ? 9.354 14.518 -0.799 1.00 98.12 167 ILE A C 1
ATOM 1289 O O . ILE A 1 167 ? 10.406 14.561 -0.171 1.00 98.12 167 ILE A O 1
ATOM 1293 N N . GLU A 1 168 ? 8.302 15.260 -0.494 1.00 97.94 168 GLU A N 1
ATOM 1294 C CA . GLU A 1 168 ? 8.135 16.009 0.742 1.00 97.94 168 GLU A CA 1
ATOM 1295 C C . GLU A 1 168 ? 7.193 15.210 1.640 1.00 97.94 168 GLU A C 1
ATOM 1297 O O . GLU A 1 168 ? 6.039 14.964 1.282 1.00 97.94 168 GLU A O 1
ATOM 1302 N N . ASP A 1 169 ? 7.706 14.746 2.776 1.00 95.81 169 ASP A N 1
ATOM 1303 C CA . ASP A 1 169 ? 6.922 13.993 3.750 1.00 95.81 169 ASP A CA 1
ATOM 1304 C C . ASP A 1 169 ? 5.953 14.914 4.507 1.00 95.81 169 ASP A C 1
ATOM 1306 O O . ASP A 1 169 ? 6.095 16.134 4.501 1.00 95.81 169 ASP A O 1
ATOM 1310 N N . ALA A 1 170 ? 4.980 14.343 5.226 1.00 92.44 170 ALA A N 1
ATOM 1311 C CA . ALA A 1 170 ? 3.993 15.113 5.997 1.00 92.44 170 ALA A CA 1
ATOM 1312 C C . ALA A 1 170 ? 4.611 16.052 7.061 1.00 92.44 170 ALA A C 1
ATOM 1314 O O . ALA A 1 170 ? 3.943 16.950 7.567 1.00 92.44 170 ALA A O 1
ATOM 1315 N N . THR A 1 171 ? 5.885 15.850 7.408 1.00 94.81 171 THR A N 1
ATOM 1316 C CA . THR A 1 171 ? 6.672 16.716 8.298 1.00 94.81 171 THR A CA 1
ATOM 1317 C C . THR A 1 171 ? 7.283 17.933 7.591 1.00 94.81 171 THR A C 1
ATOM 1319 O O . THR A 1 171 ? 7.947 18.732 8.247 1.00 94.81 171 THR A O 1
ATOM 1322 N N . GLY A 1 172 ? 7.124 18.060 6.269 1.00 96.12 172 GLY A N 1
ATOM 1323 C CA . GLY A 1 172 ? 7.796 19.062 5.435 1.00 96.12 172 GLY A CA 1
ATOM 1324 C C . GLY A 1 172 ? 9.270 18.747 5.151 1.00 96.12 172 GLY A C 1
ATOM 1325 O O . GLY A 1 172 ? 10.005 19.592 4.650 1.00 96.12 172 GLY A O 1
ATOM 1326 N N . THR A 1 173 ? 9.750 17.548 5.505 1.00 97.62 173 THR A N 1
ATOM 1327 C CA . THR A 1 173 ? 11.131 17.132 5.211 1.00 97.62 173 THR A CA 1
ATOM 1328 C C . THR A 1 173 ? 11.217 16.559 3.804 1.00 97.62 173 THR A C 1
ATOM 1330 O O . THR A 1 173 ? 10.372 15.759 3.405 1.00 97.62 173 THR A O 1
ATOM 1333 N N . TRP A 1 174 ? 12.238 16.964 3.051 1.00 97.81 174 TRP A N 1
ATOM 1334 C CA . TRP A 1 174 ? 12.471 16.460 1.702 1.00 97.81 174 TRP A CA 1
ATOM 1335 C C . TRP A 1 174 ? 13.351 15.216 1.744 1.00 97.81 174 TRP A C 1
ATOM 1337 O O . TRP A 1 174 ? 14.468 15.248 2.263 1.00 97.81 174 TRP A O 1
ATOM 1347 N N . THR A 1 175 ? 12.854 14.139 1.149 1.00 97.94 175 THR A N 1
ATOM 1348 C CA . THR A 1 175 ? 13.524 12.845 1.095 1.00 97.94 175 THR A CA 1
ATOM 1349 C C . THR A 1 175 ? 13.640 12.401 -0.361 1.00 97.94 175 THR A C 1
ATOM 1351 O O . THR A 1 175 ? 12.645 12.289 -1.081 1.00 97.94 175 THR A O 1
ATOM 1354 N N . THR A 1 176 ? 14.861 12.120 -0.813 1.00 97.81 176 THR A N 1
ATOM 1355 C CA . THR A 1 176 ? 15.097 11.510 -2.128 1.00 97.81 176 THR A CA 1
ATOM 1356 C C . THR A 1 176 ? 15.025 9.995 -1.998 1.00 97.81 176 THR A C 1
ATOM 1358 O O . THR A 1 176 ? 15.792 9.393 -1.247 1.00 97.81 176 THR A O 1
ATOM 1361 N N . LEU A 1 177 ? 14.102 9.372 -2.726 1.00 97.19 177 LEU A N 1
ATOM 1362 C CA . LEU A 1 177 ? 13.920 7.924 -2.730 1.00 97.19 177 LEU A CA 1
ATOM 1363 C C . LEU A 1 177 ? 15.019 7.222 -3.530 1.00 97.19 177 LEU A C 1
ATOM 1365 O O . LEU A 1 177 ? 15.585 7.783 -4.474 1.00 97.19 177 LEU A O 1
ATOM 1369 N N . GLU A 1 178 ? 15.273 5.955 -3.189 1.00 96.06 178 GLU A N 1
ATOM 1370 C CA . GLU A 1 178 ? 16.156 5.102 -3.982 1.00 96.06 178 GLU A CA 1
ATOM 1371 C C . GLU A 1 178 ? 15.689 5.044 -5.445 1.00 96.06 178 GLU A C 1
ATOM 1373 O O . GLU A 1 178 ? 14.480 4.999 -5.708 1.00 96.06 178 GLU A O 1
ATOM 1378 N N . PRO A 1 179 ? 16.619 5.022 -6.417 1.00 96.12 179 PRO A N 1
ATOM 1379 C CA . PRO A 1 179 ? 16.245 4.976 -7.819 1.00 96.12 179 PRO A CA 1
ATOM 1380 C C . PRO A 1 179 ? 15.414 3.729 -8.136 1.00 96.12 179 PRO A C 1
ATOM 1382 O O . PRO A 1 179 ? 15.876 2.597 -7.996 1.00 96.12 179 PRO A O 1
ATOM 1385 N N . ILE A 1 180 ? 14.198 3.937 -8.634 1.00 96.31 180 ILE A N 1
ATOM 1386 C CA . ILE A 1 180 ? 13.302 2.862 -9.064 1.00 96.31 180 ILE A CA 1
ATOM 1387 C C . ILE A 1 180 ? 13.178 2.843 -10.583 1.00 96.31 180 ILE A C 1
ATOM 1389 O O . ILE A 1 180 ? 13.281 3.864 -11.253 1.00 96.31 180 ILE A O 1
ATOM 1393 N N . MET A 1 181 ? 12.918 1.674 -11.162 1.00 96.75 181 MET A N 1
ATOM 1394 C CA . MET A 1 181 ? 12.644 1.578 -12.597 1.00 96.75 181 MET A CA 1
ATOM 1395 C C . MET A 1 181 ? 11.160 1.826 -12.844 1.00 96.75 181 MET A C 1
ATOM 1397 O O . MET A 1 181 ? 10.344 1.043 -12.361 1.00 96.75 181 MET A O 1
ATOM 1401 N N . THR A 1 182 ? 10.802 2.847 -13.620 1.00 96.12 182 THR A N 1
ATOM 1402 C CA . THR A 1 182 ? 9.402 3.161 -13.958 1.00 96.12 182 THR A CA 1
ATOM 1403 C C . THR A 1 182 ? 9.217 3.337 -15.461 1.00 96.12 182 THR A C 1
ATOM 1405 O O . THR A 1 182 ? 10.183 3.494 -16.209 1.00 96.12 182 THR A O 1
ATOM 1408 N N . THR A 1 183 ? 7.977 3.249 -15.939 1.00 94.31 183 THR A N 1
ATOM 1409 C CA . THR A 1 183 ? 7.643 3.523 -17.343 1.00 94.31 183 THR A CA 1
ATOM 1410 C C . THR A 1 183 ? 7.494 5.013 -17.638 1.00 94.31 183 THR A C 1
ATOM 1412 O O . THR A 1 183 ? 7.516 5.395 -18.805 1.00 94.31 183 THR A O 1
ATOM 1415 N N . GLY A 1 184 ? 7.316 5.839 -16.607 1.00 92.94 184 GLY A N 1
ATOM 1416 C CA . GLY A 1 184 ? 6.965 7.247 -16.736 1.00 92.94 184 GLY A CA 1
ATOM 1417 C C . GLY A 1 184 ? 6.491 7.846 -15.415 1.00 92.94 184 GLY A C 1
ATOM 1418 O O . GLY A 1 184 ? 6.415 7.160 -14.388 1.00 92.94 184 GLY A O 1
ATOM 1419 N N . ARG A 1 185 ? 6.133 9.132 -15.449 1.00 93.56 185 ARG A N 1
ATOM 1420 C CA . ARG A 1 185 ? 5.787 9.898 -14.242 1.00 93.56 185 ARG A CA 1
ATOM 1421 C C . ARG A 1 185 ? 4.499 9.394 -13.590 1.00 93.56 185 ARG A C 1
ATOM 1423 O O . ARG A 1 185 ? 4.444 9.282 -12.372 1.00 93.56 185 ARG A O 1
ATOM 1430 N N . ALA A 1 186 ? 3.509 8.990 -14.384 1.00 93.81 186 ALA A N 1
ATOM 1431 C CA . ALA A 1 186 ? 2.252 8.457 -13.856 1.00 93.81 186 ALA A CA 1
ATOM 1432 C C . ALA A 1 186 ? 2.441 7.153 -13.050 1.00 93.81 186 ALA A C 1
ATOM 1434 O O . ALA A 1 186 ? 1.683 6.874 -12.121 1.00 93.81 186 ALA A O 1
ATOM 1435 N N . GLU A 1 187 ? 3.440 6.326 -13.392 1.00 95.62 187 GLU A N 1
ATOM 1436 C CA . GLU A 1 187 ? 3.792 5.161 -12.571 1.00 95.62 187 GLU A CA 1
ATOM 1437 C C . GLU A 1 187 ? 4.472 5.594 -11.264 1.00 95.62 187 GLU A C 1
ATOM 1439 O O . GLU A 1 187 ? 4.134 5.058 -10.209 1.00 95.62 187 GLU A O 1
ATOM 1444 N N . ALA A 1 188 ? 5.385 6.570 -11.326 1.00 96.38 188 ALA A N 1
ATOM 1445 C CA . ALA A 1 188 ? 6.054 7.134 -10.154 1.00 96.38 188 ALA A CA 1
ATOM 1446 C C . ALA A 1 188 ? 5.055 7.753 -9.159 1.00 96.38 188 ALA A C 1
ATOM 1448 O O . ALA A 1 188 ? 5.131 7.476 -7.967 1.00 96.38 188 ALA A O 1
ATOM 1449 N N . GLU A 1 189 ? 4.065 8.504 -9.646 1.00 95.94 189 GLU A N 1
ATOM 1450 C CA . GLU A 1 189 ? 2.996 9.087 -8.824 1.00 95.94 189 GLU A CA 1
ATOM 1451 C C . GLU A 1 189 ? 2.200 8.010 -8.086 1.00 95.94 189 GLU A C 1
ATOM 1453 O O . GLU A 1 189 ? 2.104 8.036 -6.861 1.00 95.94 189 GLU A O 1
ATOM 1458 N N . ARG A 1 190 ? 1.732 6.982 -8.803 1.00 96.12 190 ARG A N 1
ATOM 1459 C CA . ARG A 1 190 ? 1.037 5.842 -8.187 1.00 96.12 190 ARG A CA 1
ATOM 1460 C C . ARG A 1 190 ? 1.909 5.071 -7.190 1.00 96.12 190 ARG A C 1
ATOM 1462 O O . ARG A 1 190 ? 1.372 4.510 -6.235 1.00 96.12 190 ARG A O 1
ATOM 1469 N N . TYR A 1 191 ? 3.221 4.998 -7.422 1.00 96.62 191 TYR A N 1
ATOM 1470 C CA . TYR A 1 191 ? 4.163 4.376 -6.492 1.00 96.62 191 TYR A CA 1
ATOM 1471 C C . TYR A 1 191 ? 4.253 5.180 -5.193 1.00 96.62 191 TYR A C 1
ATOM 1473 O O . TYR A 1 191 ? 4.061 4.608 -4.121 1.00 96.62 191 TYR A O 1
ATOM 1481 N N . VAL A 1 192 ? 4.469 6.497 -5.282 1.00 96.62 192 VAL A N 1
ATOM 1482 C CA . VAL A 1 192 ? 4.571 7.380 -4.109 1.00 96.62 192 VAL A CA 1
ATOM 1483 C C . VAL A 1 192 ? 3.273 7.391 -3.324 1.00 96.62 192 VAL A C 1
ATOM 1485 O O . VAL A 1 192 ? 3.305 7.093 -2.137 1.00 96.62 192 VAL A O 1
ATOM 1488 N N . SER A 1 193 ? 2.124 7.593 -3.978 1.00 94.06 193 SER A N 1
ATOM 1489 C CA . SER A 1 193 ? 0.825 7.598 -3.292 1.00 94.06 193 SER A CA 1
ATOM 1490 C C . SER A 1 193 ? 0.556 6.317 -2.498 1.00 94.06 193 SER A C 1
ATOM 1492 O O . SER A 1 193 ? -0.222 6.333 -1.548 1.00 94.06 193 SER A O 1
ATOM 1494 N N . ARG A 1 194 ? 1.173 5.194 -2.885 1.00 93.50 194 ARG A N 1
ATOM 1495 C CA . ARG A 1 194 ? 0.986 3.908 -2.215 1.00 93.50 194 ARG A CA 1
ATOM 1496 C C . ARG A 1 194 ? 2.026 3.610 -1.143 1.00 93.50 194 ARG A C 1
ATOM 1498 O O . ARG A 1 194 ? 1.664 3.156 -0.059 1.00 93.50 194 ARG A O 1
ATOM 1505 N N . CYS A 1 195 ? 3.301 3.770 -1.479 1.00 93.88 195 CYS A N 1
ATOM 1506 C CA . CYS A 1 195 ? 4.414 3.409 -0.603 1.00 93.88 195 CYS A CA 1
ATOM 1507 C C . CYS A 1 195 ? 4.731 4.510 0.418 1.00 93.88 195 CYS A C 1
ATOM 1509 O O . CYS A 1 195 ? 5.268 4.204 1.477 1.00 93.88 195 CYS A O 1
ATOM 1511 N N . HIS A 1 196 ? 4.366 5.755 0.108 1.00 95.00 196 HIS A N 1
ATOM 1512 C CA . HIS A 1 196 ? 4.613 6.956 0.906 1.00 95.00 196 HIS A CA 1
ATOM 1513 C C . HIS A 1 196 ? 3.310 7.777 1.008 1.00 95.00 196 HIS A C 1
ATOM 1515 O O . HIS A 1 196 ? 3.199 8.858 0.424 1.00 95.00 196 HIS A O 1
ATOM 1521 N N . PRO A 1 197 ? 2.265 7.236 1.666 1.00 92.12 197 PRO A N 1
ATOM 1522 C CA . PRO A 1 197 ? 0.984 7.926 1.784 1.00 92.12 197 PRO A CA 1
ATOM 1523 C C . PRO A 1 197 ? 1.151 9.256 2.530 1.00 92.12 197 PRO A C 1
ATOM 1525 O O . PRO A 1 197 ? 1.811 9.319 3.564 1.00 92.12 197 PRO A O 1
ATOM 1528 N N . GLY A 1 198 ? 0.530 10.313 2.008 1.00 92.38 198 GLY A N 1
ATOM 1529 C CA . GLY A 1 198 ? 0.622 11.664 2.568 1.00 92.38 198 GLY A CA 1
ATOM 1530 C C . GLY A 1 198 ? 1.849 12.462 2.121 1.00 92.38 198 GLY A C 1
ATOM 1531 O O . GLY A 1 198 ? 1.864 13.671 2.335 1.00 92.38 198 GLY A O 1
ATOM 1532 N N . SER A 1 199 ? 2.832 11.837 1.464 1.00 96.69 199 SER A N 1
ATOM 1533 C CA . SER A 1 199 ? 3.965 12.560 0.884 1.00 96.69 199 SER A CA 1
ATOM 1534 C C . SER A 1 199 ? 3.593 13.178 -0.470 1.00 96.69 199 SER A C 1
ATOM 1536 O O . SER A 1 199 ? 2.863 12.584 -1.273 1.00 96.69 199 SER A O 1
ATOM 1538 N N . VAL A 1 200 ? 4.114 14.373 -0.745 1.00 96.75 200 VAL A N 1
ATOM 1539 C CA . VAL A 1 200 ? 3.910 15.109 -2.001 1.00 96.75 200 VAL A CA 1
ATOM 1540 C C . VAL A 1 200 ? 5.149 14.960 -2.876 1.00 96.75 200 VAL A C 1
ATOM 1542 O O . VAL A 1 200 ? 6.274 15.060 -2.404 1.00 96.75 200 VAL A O 1
ATOM 1545 N N . ILE A 1 201 ? 4.969 14.711 -4.173 1.00 97.50 201 ILE A N 1
ATOM 1546 C CA . ILE A 1 201 ? 6.100 14.661 -5.107 1.00 97.50 201 ILE A CA 1
ATOM 1547 C C . ILE A 1 201 ? 6.562 16.083 -5.410 1.00 97.50 201 ILE A C 1
ATOM 1549 O O . ILE A 1 201 ? 5.816 16.853 -6.015 1.00 97.50 201 ILE A O 1
ATOM 1553 N N . VAL A 1 202 ? 7.812 16.383 -5.063 1.00 97.19 202 VAL A N 1
ATOM 1554 C CA . VAL A 1 202 ? 8.465 17.657 -5.385 1.00 97.19 202 VAL A CA 1
ATOM 1555 C C . VAL A 1 202 ? 9.067 17.571 -6.785 1.00 97.19 202 VAL A C 1
ATOM 1557 O O . VAL A 1 202 ? 8.717 18.345 -7.676 1.00 97.19 202 VAL A O 1
ATOM 1560 N N . GLU A 1 203 ? 9.913 16.564 -7.022 1.00 97.00 203 GLU A N 1
ATOM 1561 C CA . GLU A 1 203 ? 10.641 16.399 -8.281 1.00 97.00 203 GLU A CA 1
ATOM 1562 C C . GLU A 1 203 ? 10.686 14.936 -8.729 1.00 97.00 203 GLU A C 1
ATOM 1564 O O . GLU A 1 203 ? 10.754 14.008 -7.923 1.00 97.00 203 GLU A O 1
ATOM 1569 N N . VAL A 1 204 ? 10.660 14.726 -10.048 1.00 97.56 204 VAL A N 1
ATOM 1570 C CA . VAL A 1 204 ? 10.827 13.407 -10.670 1.00 97.56 204 VAL A CA 1
ATOM 1571 C C . VAL A 1 204 ? 11.857 13.529 -11.779 1.00 97.56 204 VAL A C 1
ATOM 1573 O O . VAL A 1 204 ? 11.642 14.259 -12.748 1.00 97.56 204 VAL A O 1
ATOM 1576 N N . PHE A 1 205 ? 12.948 12.781 -11.661 1.00 96.62 205 PHE A N 1
ATOM 1577 C CA . PHE A 1 205 ? 13.990 12.688 -12.676 1.00 96.62 205 PHE A CA 1
ATOM 1578 C C . PHE A 1 205 ? 13.928 11.321 -13.342 1.00 96.62 205 PHE A C 1
ATOM 1580 O O . PHE A 1 205 ? 14.122 10.309 -12.676 1.00 96.62 205 PHE A O 1
ATOM 1587 N N . VAL A 1 206 ? 13.698 11.277 -14.652 1.00 95.38 206 VAL A N 1
ATOM 1588 C CA . VAL A 1 206 ? 13.732 10.045 -15.453 1.00 95.38 206 VAL A CA 1
ATOM 1589 C C . VAL A 1 206 ? 14.997 10.066 -16.303 1.00 95.38 206 VAL A C 1
ATOM 1591 O O . VAL A 1 206 ? 15.184 10.976 -17.108 1.00 95.38 206 VAL A O 1
ATOM 1594 N N . ASP A 1 207 ? 15.887 9.095 -16.098 1.00 93.81 207 ASP A N 1
ATOM 1595 C CA . ASP A 1 207 ? 17.227 9.031 -16.702 1.00 93.81 207 ASP A CA 1
ATOM 1596 C C . ASP A 1 207 ? 18.020 10.351 -16.555 1.00 93.81 207 ASP A C 1
ATOM 1598 O O . ASP A 1 207 ? 18.705 10.803 -17.475 1.00 93.81 207 ASP A O 1
ATOM 1602 N N . GLY A 1 208 ? 17.889 11.004 -15.395 1.00 94.25 208 GLY A N 1
ATOM 1603 C CA . GLY A 1 208 ? 18.546 12.279 -15.081 1.00 94.25 208 GLY A CA 1
ATOM 1604 C C . GLY A 1 208 ? 17.854 13.527 -15.643 1.00 94.25 208 GLY A C 1
ATOM 1605 O O . GLY A 1 208 ? 18.348 14.633 -15.445 1.00 94.25 208 GLY A O 1
ATOM 1606 N N . HIS A 1 209 ? 16.712 13.385 -16.318 1.00 93.62 209 HIS A N 1
ATOM 1607 C CA . HIS A 1 209 ? 15.944 14.508 -16.854 1.00 93.62 209 HIS A CA 1
ATOM 1608 C C . HIS A 1 209 ? 14.717 14.799 -15.985 1.00 93.62 209 HIS A C 1
ATOM 1610 O O . HIS A 1 209 ? 13.895 13.912 -15.758 1.00 93.62 209 HIS A O 1
ATOM 1616 N N . ALA A 1 210 ? 14.577 16.044 -15.522 1.00 94.56 210 ALA A N 1
ATOM 1617 C CA . ALA A 1 210 ? 13.414 16.478 -14.751 1.00 94.56 210 ALA A CA 1
ATOM 1618 C C . ALA A 1 210 ? 12.140 16.436 -15.612 1.00 94.56 210 ALA A C 1
ATOM 1620 O O . ALA A 1 210 ? 12.074 17.052 -16.679 1.00 94.56 210 ALA A O 1
ATOM 1621 N N . VAL A 1 211 ? 11.114 15.727 -15.142 1.00 94.94 211 VAL A N 1
ATOM 1622 C CA . VAL A 1 211 ? 9.819 15.591 -15.821 1.00 94.94 211 VAL A CA 1
ATOM 1623 C C . VAL A 1 211 ? 8.783 16.433 -15.086 1.00 94.94 211 VAL A C 1
ATOM 1625 O O . VAL A 1 211 ? 8.525 16.203 -13.907 1.00 94.94 211 VAL A O 1
ATOM 1628 N N . LYS A 1 212 ? 8.162 17.401 -15.772 1.00 92.25 212 LYS A N 1
ATOM 1629 C CA . LYS A 1 212 ? 7.149 18.292 -15.177 1.00 92.25 212 LYS A CA 1
ATOM 1630 C C . LYS A 1 212 ? 5.809 17.575 -14.926 1.00 92.25 212 LYS A C 1
ATOM 1632 O O . LYS A 1 212 ? 5.478 16.647 -15.666 1.00 92.25 212 LYS A O 1
ATOM 1637 N N . PRO A 1 213 ? 5.018 18.008 -13.924 1.00 90.75 213 PRO A N 1
ATOM 1638 C CA . PRO A 1 213 ? 3.661 17.507 -13.720 1.00 90.75 213 PRO A CA 1
ATOM 1639 C C . PRO A 1 213 ? 2.798 17.754 -14.958 1.00 90.75 213 PRO A C 1
ATOM 1641 O O . PRO A 1 213 ? 2.871 18.826 -15.554 1.00 90.75 213 PRO A O 1
ATOM 1644 N N . GLY A 1 214 ? 2.008 16.757 -15.361 1.00 83.94 214 GLY A N 1
ATOM 1645 C CA . GLY A 1 214 ? 1.116 16.853 -16.523 1.00 83.94 214 GLY A CA 1
ATOM 1646 C C . GLY A 1 214 ? 1.809 16.855 -17.890 1.00 83.94 214 GLY A C 1
ATOM 1647 O O . GLY A 1 214 ? 1.120 16.890 -18.908 1.00 83.94 214 GLY A O 1
ATOM 1648 N N . ALA A 1 215 ? 3.145 16.787 -17.949 1.00 81.88 215 ALA A N 1
ATOM 1649 C CA . ALA A 1 215 ? 3.822 16.537 -19.213 1.00 81.88 215 ALA A CA 1
ATOM 1650 C C . ALA A 1 215 ? 3.422 15.137 -19.711 1.00 81.88 215 ALA A C 1
ATOM 1652 O O . ALA A 1 215 ? 3.468 14.189 -18.918 1.00 81.88 215 ALA A O 1
ATOM 1653 N N . PRO A 1 216 ? 3.021 14.979 -20.987 1.00 81.38 216 PRO A N 1
ATOM 1654 C CA . PRO A 1 216 ? 2.796 13.653 -21.538 1.00 81.38 216 PRO A CA 1
ATOM 1655 C C . PRO A 1 216 ? 4.072 12.836 -21.359 1.00 81.38 216 PRO A C 1
ATOM 1657 O O . PRO A 1 216 ? 5.175 13.362 -21.550 1.00 81.38 216 PRO A O 1
ATOM 1660 N N . ASP A 1 217 ? 3.926 11.563 -20.978 1.00 73.88 217 ASP A N 1
ATOM 1661 C CA . ASP A 1 217 ? 5.071 10.662 -20.933 1.00 73.88 217 ASP A CA 1
ATOM 1662 C C . ASP A 1 217 ? 5.741 10.740 -22.311 1.00 73.88 217 ASP A C 1
ATOM 1664 O O . ASP A 1 217 ? 5.064 10.529 -23.326 1.00 73.88 217 ASP A O 1
ATOM 1668 N N . PRO A 1 218 ? 7.030 11.121 -22.380 1.00 67.69 218 PRO A N 1
ATOM 1669 C CA . PRO A 1 218 ? 7.662 11.375 -23.664 1.00 67.69 218 PRO A CA 1
ATOM 1670 C C . PRO A 1 218 ? 7.548 10.092 -24.492 1.00 67.69 218 PRO A C 1
ATOM 1672 O O . PRO A 1 218 ? 7.574 9.007 -23.930 1.00 67.69 218 PRO A O 1
ATOM 1675 N N . THR A 1 219 ? 7.337 10.143 -25.797 1.00 69.69 219 THR A N 1
ATOM 1676 C CA . THR A 1 219 ? 7.124 8.900 -26.547 1.00 69.69 219 THR A CA 1
ATOM 1677 C C . THR A 1 219 ? 8.453 8.161 -26.737 1.00 69.69 219 THR A C 1
ATOM 1679 O O . THR A 1 219 ? 9.516 8.785 -26.759 1.00 69.69 219 THR A O 1
ATOM 1682 N N . PRO A 1 220 ? 8.451 6.834 -26.968 1.00 62.28 220 PRO A N 1
ATOM 1683 C CA . PRO A 1 220 ? 9.670 6.114 -27.338 1.00 62.28 220 PRO A CA 1
ATOM 1684 C C . PRO A 1 220 ? 10.415 6.706 -28.547 1.00 62.28 220 PRO A C 1
ATOM 1686 O O . PRO A 1 220 ? 11.612 6.462 -28.708 1.00 62.28 220 PRO A O 1
ATOM 1689 N N . ALA A 1 221 ? 9.720 7.462 -29.407 1.00 63.84 221 ALA A N 1
ATOM 1690 C CA . ALA A 1 221 ? 10.313 8.173 -30.535 1.00 63.84 221 ALA A CA 1
ATOM 1691 C C . ALA A 1 221 ? 11.125 9.398 -30.082 1.00 63.84 221 ALA A C 1
ATOM 1693 O O . ALA A 1 221 ? 12.265 9.555 -30.525 1.00 63.84 221 ALA A O 1
ATOM 1694 N N . ASP A 1 222 ? 10.598 10.184 -29.139 1.00 60.81 222 ASP A N 1
ATOM 1695 C CA . ASP A 1 222 ? 11.274 11.360 -28.571 1.00 60.81 222 ASP A CA 1
ATOM 1696 C C . ASP A 1 222 ? 12.609 10.974 -27.913 1.00 60.81 222 ASP A C 1
ATOM 1698 O O . ASP A 1 222 ? 13.594 11.706 -27.968 1.00 60.81 222 ASP A O 1
ATOM 1702 N N . TRP A 1 223 ? 12.695 9.761 -27.364 1.00 57.41 223 TRP A N 1
ATOM 1703 C CA . TRP A 1 223 ? 13.906 9.294 -26.681 1.00 5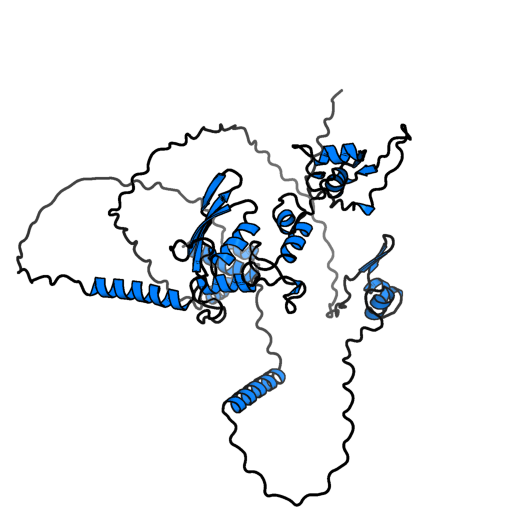7.41 223 TRP A CA 1
ATOM 1704 C C . TRP A 1 223 ? 14.984 8.798 -27.634 1.00 57.41 223 TRP A C 1
ATOM 1706 O O . TRP A 1 223 ? 16.174 8.948 -27.352 1.00 57.41 223 TRP A O 1
ATOM 1716 N N . LYS A 1 224 ? 14.598 8.203 -28.772 1.00 57.94 224 LYS A N 1
ATOM 1717 C CA . LYS A 1 224 ? 15.574 7.847 -29.809 1.00 57.94 224 LYS A CA 1
ATOM 1718 C C . LYS A 1 224 ? 16.272 9.101 -30.316 1.00 57.94 224 LYS A C 1
ATOM 1720 O O . LYS A 1 224 ? 17.476 9.048 -30.544 1.00 57.94 224 LYS A O 1
ATOM 1725 N N . ALA A 1 225 ? 15.547 10.213 -30.437 1.00 53.91 225 ALA A N 1
ATOM 1726 C CA . ALA A 1 225 ? 16.131 11.486 -30.829 1.00 53.91 225 ALA A CA 1
ATOM 1727 C C . ALA A 1 225 ? 17.197 11.956 -29.824 1.00 53.91 225 ALA A C 1
ATOM 1729 O O . ALA A 1 225 ? 18.297 12.304 -30.247 1.00 53.91 225 ALA A O 1
ATOM 1730 N N . ASP A 1 226 ? 16.942 11.870 -28.515 1.00 52.69 226 ASP A N 1
ATOM 1731 C CA . ASP A 1 226 ? 17.912 12.280 -27.488 1.00 52.69 226 ASP A CA 1
ATOM 1732 C C . ASP A 1 226 ? 19.104 11.327 -27.335 1.00 52.69 226 ASP A C 1
ATOM 1734 O O . ASP A 1 226 ? 20.242 11.781 -27.181 1.00 52.69 226 ASP A O 1
ATOM 1738 N N . ALA A 1 227 ? 18.891 10.012 -27.437 1.00 55.28 227 ALA A N 1
ATOM 1739 C CA . ALA A 1 227 ? 19.982 9.037 -27.447 1.00 55.28 227 ALA A CA 1
ATOM 1740 C C . ALA A 1 227 ? 20.896 9.239 -28.668 1.00 55.28 227 ALA A C 1
ATOM 1742 O O . ALA A 1 227 ? 22.121 9.272 -28.532 1.00 55.28 227 ALA A O 1
ATOM 1743 N N . VAL A 1 228 ? 20.304 9.469 -29.847 1.00 54.03 228 VAL A N 1
ATOM 1744 C CA . VAL A 1 228 ? 21.034 9.822 -31.072 1.00 54.03 228 VAL A CA 1
ATOM 1745 C C . VAL A 1 228 ? 21.739 11.171 -30.913 1.00 54.03 228 VAL A C 1
ATOM 1747 O O . VAL A 1 228 ? 22.884 11.309 -31.335 1.00 54.03 228 VAL A O 1
ATOM 1750 N N . ARG A 1 229 ? 21.127 12.156 -30.244 1.00 54.75 229 ARG A N 1
ATOM 1751 C CA . ARG A 1 229 ? 21.741 13.467 -29.978 1.00 54.75 229 ARG A CA 1
ATOM 1752 C C . ARG A 1 229 ? 22.967 13.354 -29.072 1.00 54.75 229 ARG A C 1
ATOM 1754 O O . ARG A 1 229 ? 24.004 13.925 -29.402 1.00 54.75 229 ARG A O 1
ATOM 1761 N N . LYS A 1 230 ? 22.891 12.575 -27.985 1.00 54.94 230 LYS A N 1
ATOM 1762 C CA . LYS A 1 230 ? 24.027 12.310 -27.078 1.00 54.94 230 LYS A CA 1
ATOM 1763 C C . LYS A 1 230 ? 25.140 11.523 -27.776 1.00 54.94 230 LYS A C 1
ATOM 1765 O O . LYS A 1 230 ? 26.313 11.865 -27.617 1.00 54.94 230 LYS A O 1
ATOM 1770 N N . GLN A 1 231 ? 24.789 10.528 -28.594 1.00 57.09 231 GLN A N 1
ATOM 1771 C CA . GLN A 1 231 ? 25.753 9.752 -29.379 1.00 57.09 231 GLN A CA 1
ATOM 1772 C C . GLN A 1 231 ? 26.444 10.618 -30.448 1.00 57.09 231 GLN A C 1
ATOM 1774 O O . GLN A 1 231 ? 27.663 10.571 -30.601 1.00 57.09 231 GLN A O 1
ATOM 1779 N N . ASN A 1 232 ? 25.696 11.486 -31.131 1.00 56.47 232 ASN A N 1
ATOM 1780 C CA . ASN A 1 232 ? 26.253 12.425 -32.104 1.00 56.47 232 ASN A CA 1
ATOM 1781 C C . ASN A 1 232 ? 27.131 13.493 -31.440 1.00 56.47 232 ASN A C 1
ATOM 1783 O O . ASN A 1 232 ? 28.164 13.850 -32.001 1.00 56.47 232 ASN A O 1
ATOM 1787 N N . ALA A 1 233 ? 26.783 13.961 -30.238 1.00 62.66 233 ALA A N 1
ATOM 1788 C CA . ALA A 1 233 ? 27.603 14.903 -29.477 1.00 62.66 233 ALA A CA 1
ATOM 1789 C C . ALA A 1 233 ? 28.944 14.285 -29.042 1.00 62.66 233 ALA A C 1
ATOM 1791 O O . ALA A 1 233 ? 29.989 14.917 -29.187 1.00 62.66 233 ALA A O 1
ATOM 1792 N N . THR A 1 234 ? 28.951 13.025 -28.591 1.00 64.12 234 THR A N 1
ATOM 1793 C CA . THR A 1 234 ? 30.194 12.306 -28.245 1.00 64.12 234 THR A CA 1
ATOM 1794 C C . THR A 1 234 ? 31.047 11.990 -29.474 1.00 64.12 234 THR A C 1
ATOM 1796 O O . THR A 1 234 ? 32.272 12.110 -29.422 1.00 64.12 234 THR A O 1
ATOM 1799 N N . VAL A 1 235 ? 30.429 11.644 -30.608 1.00 63.38 235 VAL A N 1
ATOM 1800 C CA . VAL A 1 235 ? 31.145 11.462 -31.884 1.00 63.38 235 VAL A CA 1
ATOM 1801 C C . VAL A 1 235 ? 31.719 12.788 -32.396 1.00 63.38 235 VAL A C 1
ATOM 1803 O O . VAL A 1 235 ? 32.864 12.822 -32.848 1.00 63.38 235 VAL A O 1
ATOM 1806 N N . ALA A 1 236 ? 30.975 13.892 -32.290 1.00 64.38 236 ALA A N 1
ATOM 1807 C CA . ALA A 1 236 ? 31.451 15.223 -32.663 1.00 64.38 236 ALA A CA 1
ATOM 1808 C C . ALA A 1 236 ? 32.610 15.693 -31.766 1.00 64.38 236 ALA A C 1
ATOM 1810 O O . ALA A 1 236 ? 33.591 16.231 -32.278 1.00 64.38 236 ALA A O 1
ATOM 1811 N N . ALA A 1 237 ? 32.549 15.416 -30.459 1.00 65.19 237 ALA A N 1
ATOM 1812 C CA . ALA A 1 237 ? 33.643 15.684 -29.528 1.00 65.19 237 ALA A CA 1
ATOM 1813 C C . ALA A 1 237 ? 34.902 14.866 -29.872 1.00 65.19 237 ALA A C 1
ATOM 1815 O O . ALA A 1 237 ? 36.000 15.413 -29.908 1.00 65.19 237 ALA A O 1
ATOM 1816 N N . ARG A 1 238 ? 34.757 13.582 -30.238 1.00 63.50 238 ARG A N 1
ATOM 1817 C CA . ARG A 1 238 ? 35.888 12.729 -30.662 1.00 63.50 238 ARG A CA 1
ATOM 1818 C C . ARG A 1 238 ? 36.521 13.143 -31.992 1.00 63.50 238 ARG A C 1
ATOM 1820 O O . ARG A 1 238 ? 37.710 12.903 -32.186 1.00 63.50 238 ARG A O 1
ATOM 1827 N N . LYS A 1 239 ? 35.764 13.763 -32.904 1.00 61.12 239 LYS A N 1
ATOM 1828 C CA . LYS A 1 239 ? 36.299 14.273 -34.182 1.00 61.12 239 LYS A CA 1
ATOM 1829 C C . LYS A 1 239 ? 37.086 15.577 -34.039 1.00 61.12 239 LYS A C 1
ATOM 1831 O O . LYS A 1 239 ? 37.808 15.940 -34.962 1.00 61.12 239 LYS A O 1
ATOM 1836 N N . ARG A 1 240 ? 37.009 16.255 -32.891 1.00 53.97 240 ARG A N 1
ATOM 1837 C CA . ARG A 1 240 ? 37.839 17.420 -32.564 1.00 53.97 240 ARG A CA 1
ATOM 1838 C C . ARG A 1 240 ? 39.067 16.999 -31.751 1.00 53.97 240 ARG A C 1
ATOM 1840 O O . ARG A 1 240 ? 39.259 17.463 -30.636 1.00 53.97 240 ARG A O 1
ATOM 1847 N N . LYS A 1 241 ? 39.916 16.123 -32.298 1.00 50.75 241 LYS A N 1
ATOM 1848 C CA . LYS A 1 241 ? 41.303 16.063 -31.813 1.00 50.75 241 LYS A CA 1
ATOM 1849 C C . LYS A 1 241 ? 42.054 17.244 -32.439 1.00 50.75 241 LYS A C 1
ATOM 1851 O O . LYS A 1 241 ? 42.069 17.326 -33.670 1.00 50.75 241 LYS A O 1
ATOM 1856 N N . PRO A 1 242 ? 42.636 18.167 -31.652 1.00 51.16 242 PRO A N 1
ATOM 1857 C CA . PRO A 1 242 ? 43.521 19.178 -32.208 1.00 51.16 242 PRO A CA 1
ATOM 1858 C C . PRO A 1 242 ? 44.668 18.456 -32.913 1.00 51.16 242 PRO A C 1
ATOM 1860 O O . PRO A 1 242 ? 45.236 17.494 -32.394 1.00 51.16 242 PRO A O 1
ATOM 1863 N N . LYS A 1 243 ? 44.947 18.882 -34.143 1.00 51.03 243 LYS A N 1
ATOM 1864 C CA . LYS A 1 243 ? 46.041 18.376 -34.966 1.00 51.03 243 LYS A CA 1
ATOM 1865 C C . LYS A 1 243 ? 47.343 18.784 -34.269 1.00 51.03 243 LYS A C 1
ATOM 1867 O O . LYS A 1 243 ? 47.818 19.895 -34.473 1.00 51.03 243 LYS A O 1
ATOM 1872 N N . LEU A 1 244 ? 47.851 17.933 -33.376 1.00 48.47 244 LEU A N 1
ATOM 1873 C CA . LEU A 1 244 ? 49.161 18.120 -32.760 1.00 48.47 244 LEU A CA 1
ATOM 1874 C C . LEU A 1 244 ? 50.199 18.076 -33.882 1.00 48.47 244 LEU A C 1
ATOM 1876 O O . LEU A 1 244 ? 50.327 17.074 -34.587 1.00 48.47 244 LEU A O 1
ATOM 1880 N N . LEU A 1 245 ? 50.860 19.212 -34.089 1.00 54.41 245 LEU A N 1
ATOM 1881 C CA . LEU A 1 245 ? 52.023 19.320 -34.956 1.00 54.41 245 LEU A CA 1
ATOM 1882 C C . LEU A 1 245 ? 53.171 18.493 -34.352 1.00 54.41 245 LEU A C 1
ATOM 1884 O O . LEU A 1 245 ? 53.279 18.417 -33.126 1.00 54.41 245 LEU A O 1
ATOM 1888 N N . PRO A 1 246 ? 54.018 17.872 -35.185 1.00 47.28 246 PRO A N 1
ATOM 1889 C CA . PRO A 1 246 ? 55.138 17.083 -34.703 1.00 47.28 246 PRO A CA 1
ATOM 1890 C C . PRO A 1 246 ? 56.210 18.027 -34.151 1.00 47.28 246 PRO A C 1
ATOM 1892 O O . PRO A 1 246 ? 56.758 18.844 -34.889 1.00 47.28 246 PRO A O 1
ATOM 1895 N N . VAL A 1 247 ? 56.495 17.923 -32.854 1.00 43.03 247 VAL A N 1
ATOM 1896 C CA . VAL A 1 247 ? 57.676 18.538 -32.239 1.00 43.03 247 VAL A CA 1
ATOM 1897 C C . VAL A 1 247 ? 58.773 17.482 -32.192 1.00 43.03 247 VAL A C 1
ATOM 1899 O O . VAL A 1 247 ? 58.529 16.329 -31.835 1.00 43.03 247 VAL A O 1
ATOM 1902 N N . ALA A 1 248 ? 59.948 17.894 -32.658 1.00 41.84 248 ALA A N 1
ATOM 1903 C CA . ALA A 1 248 ? 61.144 17.090 -32.808 1.00 41.84 248 ALA A CA 1
ATOM 1904 C C . ALA A 1 248 ? 61.696 16.593 -31.464 1.00 41.84 248 ALA A C 1
ATOM 1906 O O . ALA A 1 248 ? 61.428 17.154 -30.403 1.00 41.84 248 ALA A O 1
ATOM 1907 N N . SER A 1 249 ? 62.466 15.515 -31.575 1.00 50.12 249 SER A N 1
ATOM 1908 C CA . SER A 1 249 ? 63.296 14.903 -30.545 1.00 50.12 249 SER A CA 1
ATOM 1909 C C . SER A 1 249 ? 64.145 15.913 -29.785 1.00 50.12 249 SER A C 1
ATOM 1911 O O . SER A 1 249 ? 64.762 16.752 -30.428 1.00 50.12 249 SER A O 1
ATOM 1913 N N . ASP A 1 250 ? 64.306 15.699 -28.482 1.00 37.66 250 ASP A N 1
ATOM 1914 C CA . ASP A 1 250 ? 65.643 15.697 -27.899 1.00 37.66 250 ASP A CA 1
ATOM 1915 C C . ASP A 1 250 ? 65.733 14.737 -26.717 1.00 37.66 250 ASP A C 1
ATOM 1917 O O . ASP A 1 250 ? 64.774 14.449 -25.999 1.00 37.66 250 ASP A O 1
ATOM 1921 N N . ARG A 1 251 ? 66.921 14.157 -26.641 1.00 40.50 251 ARG A N 1
ATOM 1922 C CA . ARG A 1 251 ? 67.356 13.031 -25.837 1.00 40.50 251 ARG A CA 1
ATOM 1923 C C . ARG A 1 251 ? 68.447 13.594 -24.949 1.00 40.50 251 ARG A C 1
ATOM 1925 O O . ARG A 1 251 ? 69.502 13.892 -25.485 1.00 40.50 251 ARG A O 1
ATOM 1932 N N . GLU A 1 252 ? 68.238 13.686 -23.641 1.00 37.25 252 GLU A N 1
ATOM 1933 C CA . GLU A 1 252 ? 69.355 13.829 -22.708 1.00 37.25 252 GLU A CA 1
ATOM 1934 C C . GLU A 1 252 ? 68.992 13.398 -21.284 1.00 37.25 252 GLU A C 1
ATOM 1936 O O . GLU A 1 252 ? 67.845 13.465 -20.845 1.00 37.25 252 GLU A O 1
ATOM 1941 N N . ALA A 1 253 ? 70.010 12.837 -20.642 1.00 44.34 253 ALA A N 1
ATOM 1942 C CA . ALA A 1 253 ? 70.023 12.150 -19.365 1.00 44.34 253 ALA A CA 1
ATOM 1943 C C . ALA A 1 253 ? 69.904 13.108 -18.176 1.00 44.34 253 ALA A C 1
ATOM 1945 O O . ALA A 1 253 ? 70.412 14.216 -18.259 1.00 44.34 253 ALA A O 1
ATOM 1946 N N . PHE A 1 254 ? 69.389 12.625 -17.041 1.00 32.22 254 PHE A N 1
ATOM 1947 C CA . PHE A 1 254 ? 69.886 13.034 -15.726 1.00 32.22 254 PHE A CA 1
ATOM 1948 C C . PHE A 1 254 ? 69.771 11.888 -14.713 1.00 32.22 254 PHE A C 1
ATOM 1950 O O . PHE A 1 254 ? 68.774 11.170 -14.645 1.00 32.22 254 PHE A O 1
ATOM 1957 N N . SER A 1 255 ? 70.878 11.713 -14.003 1.00 38.28 255 SER A N 1
ATOM 1958 C CA . SER A 1 255 ? 71.148 10.853 -12.859 1.00 38.28 255 SER A CA 1
ATOM 1959 C C . SER A 1 255 ? 70.661 11.477 -11.543 1.00 38.28 255 SER A C 1
ATOM 1961 O O . SER A 1 255 ? 70.328 12.656 -11.516 1.00 38.28 255 SER A O 1
ATOM 1963 N N . GLU A 1 256 ? 70.804 10.695 -10.462 1.00 35.81 256 GLU A N 1
ATOM 1964 C CA . GLU A 1 256 ? 71.051 11.144 -9.073 1.00 35.81 256 GLU A CA 1
ATOM 1965 C C . GLU A 1 256 ? 69.843 11.178 -8.102 1.00 35.81 256 GLU A C 1
ATOM 1967 O O . GLU A 1 256 ? 69.034 12.094 -8.088 1.00 35.81 256 GLU A O 1
ATOM 1972 N N . VAL A 1 257 ? 69.689 10.059 -7.374 1.00 37.47 257 VAL A N 1
ATOM 1973 C CA . VAL A 1 257 ? 69.895 9.881 -5.914 1.00 37.47 257 VAL A CA 1
ATOM 1974 C C . VAL A 1 257 ? 69.204 10.843 -4.909 1.00 37.47 257 VAL A C 1
ATOM 1976 O O . VAL A 1 257 ? 69.371 12.054 -4.954 1.00 37.47 257 VAL A O 1
ATOM 1979 N N . ASP A 1 258 ? 68.561 10.187 -3.925 1.00 37.22 258 ASP A N 1
ATOM 1980 C CA . ASP A 1 258 ? 68.315 10.549 -2.511 1.00 37.22 258 ASP A CA 1
ATOM 1981 C C . ASP A 1 258 ? 67.038 11.306 -2.040 1.00 37.22 258 ASP A C 1
ATOM 1983 O O . ASP A 1 258 ? 66.889 12.518 -2.146 1.00 37.22 258 ASP A O 1
ATOM 1987 N N . ASP A 1 259 ? 66.174 10.508 -1.383 1.00 34.72 259 ASP A N 1
ATOM 1988 C CA . ASP A 1 259 ? 65.870 10.532 0.067 1.00 34.72 259 ASP A CA 1
ATOM 1989 C C . ASP A 1 259 ? 64.562 11.155 0.623 1.00 34.72 259 ASP A C 1
ATOM 1991 O O . ASP A 1 259 ? 64.087 12.216 0.232 1.00 34.72 259 ASP A O 1
ATOM 1995 N N . TYR A 1 260 ? 64.048 10.442 1.638 1.00 34.09 260 TYR A N 1
ATOM 1996 C CA . TYR A 1 260 ? 62.979 10.737 2.611 1.00 34.09 260 TYR A CA 1
ATOM 1997 C C . TYR A 1 260 ? 61.493 10.842 2.193 1.00 34.09 260 TYR A C 1
ATOM 1999 O O . TYR A 1 260 ? 61.004 11.861 1.718 1.00 34.09 260 TYR A O 1
ATOM 2007 N N . GLY A 1 261 ? 60.705 9.880 2.704 1.00 29.80 261 GLY A N 1
ATOM 2008 C CA . GLY A 1 261 ? 59.710 10.246 3.724 1.00 29.80 261 GLY A CA 1
ATOM 2009 C C . GLY A 1 261 ? 58.273 9.719 3.583 1.00 29.80 261 GLY A C 1
ATOM 2010 O O . GLY A 1 261 ? 57.487 10.219 2.792 1.00 29.80 261 GLY A O 1
ATOM 2011 N N . ASN A 1 262 ? 57.914 8.858 4.544 1.00 33.84 262 ASN A N 1
ATOM 2012 C CA . ASN A 1 262 ? 56.638 8.793 5.279 1.00 33.84 262 ASN A CA 1
ATOM 2013 C C . ASN A 1 262 ? 55.555 7.718 5.000 1.00 33.84 262 ASN A C 1
ATOM 2015 O O . ASN A 1 262 ? 54.793 7.756 4.043 1.00 33.84 262 ASN A O 1
ATOM 2019 N N . LEU A 1 263 ? 55.413 6.903 6.062 1.00 34.91 263 LEU A N 1
ATOM 2020 C CA . LEU A 1 263 ? 54.197 6.504 6.792 1.00 34.91 263 LEU A CA 1
ATOM 2021 C C . LEU A 1 263 ? 53.354 5.333 6.264 1.00 34.91 263 LEU A C 1
ATOM 2023 O O . LEU A 1 263 ? 52.312 5.480 5.635 1.00 34.91 263 LEU A O 1
ATOM 2027 N N . ARG A 1 264 ? 53.757 4.142 6.728 1.00 33.12 264 ARG A N 1
ATOM 2028 C CA . ARG A 1 264 ? 52.877 2.997 6.991 1.00 33.12 264 ARG A CA 1
ATOM 2029 C C . ARG A 1 264 ? 52.070 3.242 8.270 1.00 33.12 264 ARG A C 1
ATOM 2031 O O . ARG A 1 264 ? 52.664 3.469 9.316 1.00 33.12 264 ARG A O 1
ATOM 2038 N N . ASN A 1 265 ? 50.752 3.084 8.196 1.00 33.62 265 ASN A N 1
ATOM 2039 C CA . ASN A 1 265 ? 49.898 2.706 9.324 1.00 33.62 265 ASN A CA 1
ATOM 2040 C C . ASN A 1 265 ? 48.754 1.837 8.784 1.00 33.62 265 ASN A C 1
ATOM 2042 O O . ASN A 1 265 ? 47.765 2.348 8.269 1.00 33.62 265 ASN A O 1
ATOM 2046 N N . ALA A 1 266 ? 48.902 0.517 8.893 1.00 36.66 266 ALA A N 1
ATOM 2047 C CA . ALA A 1 266 ? 47.804 -0.431 8.754 1.00 36.66 266 ALA A CA 1
ATOM 2048 C C . ALA A 1 266 ? 47.749 -1.244 10.049 1.00 36.66 266 ALA A C 1
ATOM 2050 O O . ALA A 1 266 ? 48.707 -1.930 10.407 1.00 36.66 266 ALA A O 1
ATOM 2051 N N . ALA A 1 267 ? 46.648 -1.086 10.779 1.00 33.28 267 ALA A N 1
ATOM 2052 C CA . ALA A 1 267 ? 46.372 -1.806 12.008 1.00 33.28 267 ALA A CA 1
ATOM 2053 C C . ALA A 1 267 ? 46.215 -3.306 11.711 1.00 33.28 267 ALA A C 1
ATOM 2055 O O . ALA A 1 267 ? 45.404 -3.700 10.873 1.00 33.28 267 ALA A O 1
ATOM 2056 N N . LYS A 1 268 ? 47.001 -4.129 12.411 1.00 31.03 268 LYS A N 1
ATOM 2057 C CA . LYS A 1 268 ? 46.806 -5.576 12.516 1.00 31.03 268 LYS A CA 1
ATOM 2058 C C . LYS A 1 268 ? 45.513 -5.843 13.288 1.00 31.03 268 LYS A C 1
ATOM 2060 O O . LYS A 1 268 ? 45.391 -5.418 14.433 1.00 31.03 268 LYS A O 1
ATOM 2065 N N . VAL A 1 269 ? 44.588 -6.571 12.674 1.00 31.86 269 VAL A N 1
ATOM 2066 C CA . VAL A 1 269 ? 43.521 -7.299 13.367 1.00 31.86 269 VAL A CA 1
ATOM 2067 C C . VAL A 1 269 ? 43.860 -8.773 13.1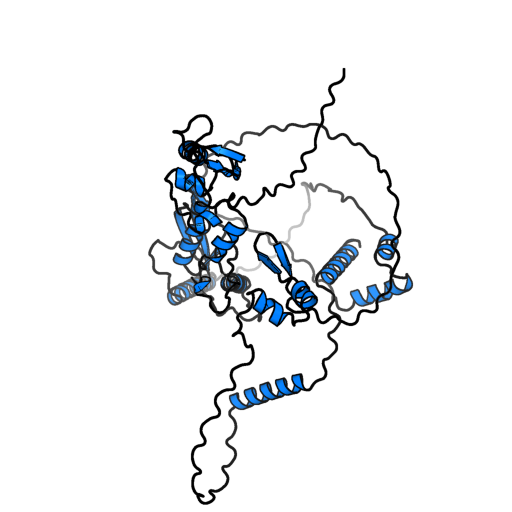88 1.00 31.86 269 VAL A C 1
ATOM 2069 O O . VAL A 1 269 ? 43.907 -9.251 12.056 1.00 31.86 269 VAL A O 1
ATOM 2072 N N . GLU A 1 270 ? 44.177 -9.464 14.280 1.00 33.25 270 GLU A N 1
ATOM 2073 C CA . GLU A 1 270 ? 44.408 -10.910 14.264 1.00 33.25 270 GLU A CA 1
ATOM 2074 C C . GLU A 1 270 ? 43.058 -11.647 14.272 1.00 33.25 270 GLU A C 1
ATOM 2076 O O . GLU A 1 270 ? 42.185 -11.300 15.075 1.00 33.25 270 GLU A O 1
ATOM 2081 N N . PRO A 1 271 ? 42.841 -12.634 13.385 1.00 36.97 271 PRO A N 1
ATOM 2082 C CA . PRO A 1 271 ? 41.667 -13.487 13.447 1.00 36.97 271 PRO A CA 1
ATOM 2083 C C . PRO A 1 271 ? 41.849 -14.564 14.522 1.00 36.97 271 PRO A C 1
ATOM 2085 O O . PRO A 1 271 ? 42.884 -15.218 14.609 1.00 36.97 271 PRO A O 1
ATOM 2088 N N . VAL A 1 272 ? 40.809 -14.755 15.331 1.00 33.38 272 VAL A N 1
ATOM 2089 C CA . VAL A 1 272 ? 40.692 -15.873 16.271 1.00 33.38 272 VAL A CA 1
ATOM 2090 C C . VAL A 1 272 ? 40.377 -17.137 15.468 1.00 33.38 272 VAL A C 1
ATOM 2092 O O . VAL A 1 272 ? 39.303 -17.244 14.875 1.00 33.38 272 VAL A O 1
ATOM 2095 N N . GLU A 1 273 ? 41.319 -18.078 15.431 1.00 35.06 273 GLU A N 1
ATOM 2096 C CA . GLU A 1 273 ? 41.146 -19.400 14.830 1.00 35.06 273 GLU A CA 1
ATOM 2097 C C . GLU A 1 273 ? 40.285 -20.297 15.733 1.00 35.06 273 GLU A C 1
ATOM 2099 O O . GLU A 1 273 ? 40.636 -20.581 16.875 1.00 35.06 273 GLU A O 1
ATOM 2104 N N . PHE A 1 274 ? 39.166 -20.786 15.197 1.00 40.69 274 PHE A N 1
ATOM 2105 C CA . PHE A 1 274 ? 38.532 -22.023 15.653 1.00 40.69 274 PHE A CA 1
ATOM 2106 C C . PHE A 1 274 ? 38.689 -23.043 14.525 1.00 40.69 274 PHE A C 1
ATOM 2108 O O . PHE A 1 274 ? 37.871 -23.092 13.606 1.00 40.69 274 PHE A O 1
ATOM 2115 N N . ALA A 1 275 ? 39.770 -23.820 14.562 1.00 39.19 275 ALA A N 1
ATOM 2116 C CA . ALA A 1 275 ? 39.929 -24.984 13.701 1.00 39.19 275 ALA A CA 1
ATOM 2117 C C . ALA A 1 275 ? 39.190 -26.169 14.340 1.00 39.19 275 ALA A C 1
ATOM 2119 O O . ALA A 1 275 ? 39.475 -26.537 15.478 1.00 39.19 275 ALA A O 1
ATOM 2120 N N . LEU A 1 276 ? 38.225 -26.745 13.622 1.00 53.72 276 LEU A N 1
ATOM 2121 C CA . LEU A 1 276 ? 37.697 -28.075 13.931 1.00 53.72 276 LEU A CA 1
ATOM 2122 C C . LEU A 1 276 ? 38.616 -29.103 13.268 1.00 53.72 276 LEU A C 1
ATOM 2124 O O . LEU A 1 276 ? 38.967 -28.946 12.097 1.00 53.72 276 LEU A O 1
ATOM 2128 N N . ASP A 1 277 ? 39.019 -30.126 14.017 1.00 61.00 277 ASP A N 1
ATOM 2129 C CA . ASP A 1 277 ? 39.864 -31.201 13.506 1.00 61.00 277 ASP A CA 1
ATOM 2130 C C . ASP A 1 277 ? 39.114 -32.108 12.510 1.00 61.00 277 ASP A C 1
ATOM 2132 O O . ASP A 1 277 ? 37.881 -32.155 12.439 1.00 61.00 277 ASP A O 1
ATOM 2136 N N . ALA A 1 278 ? 39.883 -32.815 11.682 1.00 50.97 278 ALA A N 1
ATOM 2137 C CA . ALA A 1 278 ? 39.353 -33.702 10.649 1.00 50.97 278 ALA A CA 1
ATOM 2138 C C . ALA A 1 278 ? 38.547 -34.882 11.230 1.00 50.97 278 ALA A C 1
ATOM 2140 O O . ALA A 1 278 ? 37.642 -35.392 10.567 1.00 50.97 278 ALA A O 1
ATOM 2141 N N . GLU A 1 279 ? 38.822 -35.277 12.477 1.00 53.25 279 GLU A N 1
ATOM 2142 C CA . GLU A 1 279 ? 38.091 -36.332 13.187 1.00 53.25 279 GLU A CA 1
ATOM 2143 C C . GLU A 1 279 ? 36.665 -35.886 13.546 1.00 53.25 279 GLU A C 1
ATOM 2145 O O . GLU A 1 279 ? 35.715 -36.656 13.382 1.00 53.25 279 GLU A O 1
ATOM 2150 N N . SER A 1 280 ? 36.468 -34.614 13.907 1.00 62.66 280 SER A N 1
ATOM 2151 C CA . SER A 1 280 ? 35.144 -34.033 14.168 1.00 62.66 280 SER A CA 1
ATOM 2152 C C . SER A 1 280 ? 34.263 -33.987 12.914 1.00 62.66 280 SER A C 1
ATOM 2154 O O . SER A 1 280 ? 33.045 -34.160 12.997 1.00 62.66 280 SER A O 1
ATOM 2156 N N . ILE A 1 281 ? 34.865 -33.791 11.736 1.00 55.94 281 ILE A N 1
ATOM 2157 C CA . ILE A 1 281 ? 34.150 -33.804 10.450 1.00 55.94 281 ILE A CA 1
ATOM 2158 C C . ILE A 1 281 ? 33.772 -35.239 10.060 1.00 55.94 281 ILE A C 1
ATOM 2160 O O . ILE A 1 281 ? 32.640 -35.465 9.642 1.00 55.94 281 ILE A O 1
ATOM 2164 N N . ALA A 1 282 ? 34.668 -36.213 10.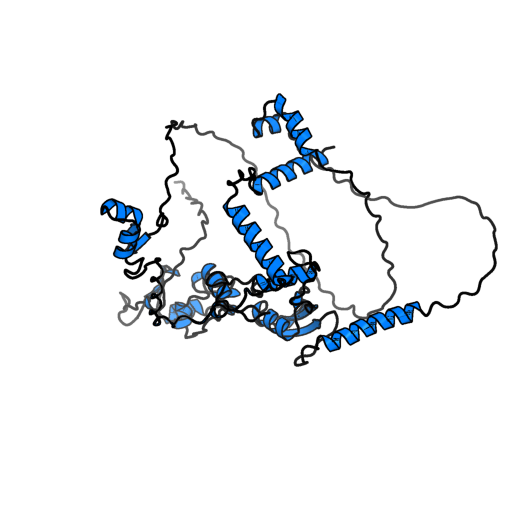239 1.00 51.44 282 ALA A N 1
ATOM 2165 C CA . ALA A 1 282 ? 34.371 -37.619 9.950 1.00 51.44 282 ALA A CA 1
ATOM 2166 C C . ALA A 1 282 ? 33.250 -38.168 10.851 1.00 51.44 282 ALA A C 1
ATOM 2168 O O . ALA A 1 282 ? 32.334 -38.829 10.365 1.00 51.44 282 ALA A O 1
ATOM 2169 N N . THR A 1 283 ? 33.264 -37.805 12.138 1.00 54.78 283 THR A N 1
ATOM 2170 C CA . THR A 1 283 ? 32.265 -38.253 13.124 1.00 54.78 283 THR A CA 1
ATOM 2171 C C . THR A 1 283 ? 30.882 -37.639 12.877 1.00 54.78 283 THR A C 1
ATOM 2173 O O . THR A 1 283 ? 29.867 -38.290 13.095 1.00 54.78 283 THR A O 1
ATOM 2176 N N . TYR A 1 284 ? 30.810 -36.397 12.382 1.00 48.81 284 TYR A N 1
ATOM 2177 C CA . TYR A 1 284 ? 29.529 -35.739 12.087 1.00 48.81 284 TYR A CA 1
ATOM 2178 C C . TYR A 1 284 ? 28.843 -36.282 10.817 1.00 48.81 284 TYR A C 1
ATOM 2180 O O . TYR A 1 284 ? 27.639 -36.095 10.645 1.00 48.81 284 TYR A O 1
ATOM 2188 N N . TRP A 1 285 ? 29.595 -36.936 9.923 1.00 59.97 285 TRP A N 1
ATOM 2189 C CA . TRP A 1 285 ? 29.108 -37.403 8.617 1.00 59.97 285 TRP A CA 1
ATOM 2190 C C . TRP A 1 285 ? 29.110 -38.929 8.446 1.00 59.97 285 TRP A C 1
ATOM 2192 O O . TRP A 1 285 ? 28.734 -39.401 7.376 1.00 59.97 285 TRP A O 1
ATOM 2202 N N . ASP A 1 286 ? 29.497 -39.680 9.480 1.00 56.06 286 ASP A N 1
ATOM 2203 C CA . ASP A 1 286 ? 29.497 -41.152 9.515 1.00 56.06 286 ASP A CA 1
ATOM 2204 C C . ASP A 1 286 ? 30.247 -41.794 8.324 1.00 56.06 286 ASP A C 1
ATOM 2206 O O . ASP A 1 286 ? 29.876 -42.836 7.782 1.00 56.06 286 ASP A O 1
ATOM 2210 N N . LEU A 1 287 ? 31.316 -41.129 7.871 1.00 65.06 287 LEU A N 1
ATOM 2211 C CA . LEU A 1 287 ? 32.158 -41.599 6.774 1.00 65.06 287 LEU A CA 1
ATOM 2212 C C . LEU A 1 287 ? 33.271 -42.491 7.329 1.00 65.06 287 LEU A C 1
ATOM 2214 O O . LEU A 1 287 ? 34.071 -42.064 8.160 1.00 65.06 287 LEU A O 1
ATOM 2218 N N . THR A 1 288 ? 33.373 -43.722 6.826 1.00 65.50 288 THR A N 1
ATOM 2219 C CA . THR A 1 288 ? 34.539 -44.580 7.074 1.00 65.50 288 THR A CA 1
ATOM 2220 C C . THR A 1 288 ? 35.791 -43.943 6.468 1.00 65.50 288 THR A C 1
ATOM 2222 O O . THR A 1 288 ? 35.723 -43.401 5.363 1.00 65.50 288 THR A O 1
ATOM 2225 N N . ALA A 1 289 ? 36.938 -44.044 7.153 1.00 55.31 289 ALA A N 1
ATOM 2226 C CA . ALA A 1 289 ? 38.213 -43.435 6.742 1.00 55.31 289 ALA A CA 1
ATOM 2227 C C . ALA A 1 289 ? 38.617 -43.746 5.283 1.00 55.31 289 ALA A C 1
ATOM 2229 O O . ALA A 1 289 ? 39.258 -42.924 4.631 1.00 55.31 289 ALA A O 1
ATOM 2230 N N . ASP A 1 290 ? 38.168 -44.885 4.753 1.00 58.91 290 ASP A N 1
ATOM 2231 C CA . ASP A 1 290 ? 38.457 -45.341 3.393 1.00 58.91 290 ASP A CA 1
ATOM 2232 C C . ASP A 1 290 ? 37.657 -44.607 2.294 1.00 58.91 290 ASP A C 1
ATOM 2234 O O . ASP A 1 290 ? 38.067 -44.615 1.140 1.00 58.91 290 ASP A O 1
ATOM 2238 N N . GLY A 1 291 ? 36.537 -43.945 2.623 1.00 63.12 291 GLY A N 1
ATOM 2239 C CA . GLY A 1 291 ? 35.667 -43.262 1.647 1.00 63.12 291 GLY A CA 1
ATOM 2240 C C . GLY A 1 291 ? 35.959 -41.768 1.452 1.00 63.12 291 GLY A C 1
ATOM 2241 O O . GLY A 1 291 ? 35.390 -41.125 0.569 1.00 63.12 291 GLY A O 1
ATOM 2242 N N . LEU A 1 292 ? 36.833 -41.195 2.283 1.00 63.19 292 LEU A N 1
ATOM 2243 C CA . LEU A 1 292 ? 37.164 -39.769 2.260 1.00 63.19 292 LEU A CA 1
ATOM 2244 C C . LEU A 1 292 ? 37.963 -39.336 1.008 1.00 63.19 292 LEU A C 1
ATOM 2246 O O . LEU A 1 292 ? 37.672 -38.257 0.484 1.00 63.19 292 LEU A O 1
ATOM 2250 N N . PRO A 1 293 ? 38.925 -40.125 0.485 1.00 68.50 293 PRO A N 1
ATOM 2251 C CA . PRO A 1 293 ? 39.688 -39.742 -0.706 1.00 68.50 293 PRO A CA 1
ATOM 2252 C C . PRO A 1 293 ? 38.825 -39.659 -1.974 1.00 68.50 293 PRO A C 1
ATOM 2254 O O . PRO A 1 293 ? 38.866 -38.639 -2.662 1.00 68.50 293 PRO A O 1
ATOM 2257 N N . ASP A 1 294 ? 37.975 -40.661 -2.224 1.00 61.56 294 ASP A N 1
ATOM 2258 C CA . ASP A 1 294 ? 37.086 -40.713 -3.397 1.00 61.56 294 ASP A CA 1
ATOM 2259 C C . ASP A 1 294 ? 36.061 -39.566 -3.387 1.00 61.56 294 ASP A C 1
ATOM 2261 O O . ASP A 1 294 ? 35.730 -38.983 -4.422 1.00 61.56 294 ASP A O 1
ATOM 2265 N N . PHE A 1 295 ? 35.591 -39.182 -2.195 1.00 64.06 295 PHE A N 1
ATOM 2266 C CA . PHE A 1 295 ? 34.696 -38.041 -2.008 1.00 64.06 295 PHE A CA 1
ATOM 2267 C C . PHE A 1 295 ? 35.375 -36.699 -2.332 1.00 64.06 295 PHE A C 1
ATOM 2269 O O . PHE A 1 295 ? 34.752 -35.805 -2.913 1.00 64.06 295 PHE A O 1
ATOM 2276 N N . ILE A 1 296 ? 36.659 -36.552 -1.985 1.00 66.31 296 ILE A N 1
ATOM 2277 C CA . ILE A 1 296 ? 37.452 -35.351 -2.282 1.00 66.31 296 ILE A CA 1
ATOM 2278 C C . ILE A 1 296 ? 37.787 -35.270 -3.777 1.00 66.31 296 ILE A C 1
ATOM 2280 O O . ILE A 1 296 ? 37.712 -34.181 -4.352 1.00 66.31 296 ILE A O 1
ATOM 2284 N N . GLU A 1 297 ? 38.114 -36.394 -4.416 1.00 58.88 297 GLU A N 1
ATOM 2285 C CA . GLU A 1 297 ? 38.396 -36.461 -5.854 1.00 58.88 297 GLU A CA 1
ATOM 2286 C C . GLU A 1 297 ? 37.150 -36.111 -6.682 1.00 58.88 297 GLU A C 1
ATOM 2288 O O . GLU A 1 297 ? 37.208 -35.233 -7.547 1.00 58.88 297 GLU A O 1
ATOM 2293 N N . TRP A 1 298 ? 35.988 -36.665 -6.319 1.00 76.88 298 TRP A N 1
ATOM 2294 C CA . TRP A 1 298 ? 34.700 -36.332 -6.937 1.00 76.88 298 TRP A CA 1
ATOM 2295 C C . TRP A 1 298 ? 34.328 -34.842 -6.815 1.00 76.88 298 TRP A C 1
ATOM 2297 O O . TRP A 1 298 ? 33.775 -34.256 -7.746 1.00 76.88 298 TRP A O 1
ATOM 2307 N N . LEU A 1 299 ? 34.658 -34.189 -5.693 1.00 63.19 299 LEU A N 1
ATOM 2308 C CA . LEU A 1 299 ? 34.416 -32.752 -5.493 1.00 63.19 299 LEU A CA 1
ATOM 2309 C C . LEU A 1 299 ? 35.316 -31.850 -6.354 1.00 63.19 299 LEU A C 1
ATOM 2311 O O . LEU A 1 299 ? 34.966 -30.691 -6.593 1.00 63.19 299 LEU A O 1
ATOM 2315 N N . CYS A 1 300 ? 36.471 -32.352 -6.792 1.00 61.72 300 CYS A N 1
ATOM 2316 C CA . CYS A 1 300 ? 37.475 -31.568 -7.510 1.00 61.72 300 CYS A CA 1
ATOM 2317 C C . CYS A 1 300 ? 37.397 -31.713 -9.041 1.00 61.72 300 CYS A C 1
ATOM 2319 O O . CYS A 1 300 ? 37.959 -30.876 -9.754 1.00 61.72 300 CYS A O 1
ATOM 2321 N N . GLU A 1 301 ? 36.666 -32.698 -9.572 1.00 49.69 301 GLU A N 1
ATOM 2322 C CA . GLU A 1 301 ? 36.427 -32.819 -11.014 1.00 49.69 301 GLU A CA 1
ATOM 2323 C C . GLU A 1 301 ? 35.567 -31.652 -11.547 1.00 49.69 301 GLU A C 1
ATOM 2325 O O . GLU A 1 301 ? 34.354 -31.584 -11.352 1.00 49.69 301 GLU A O 1
ATOM 2330 N N . GLY A 1 302 ? 36.203 -30.713 -12.260 1.00 43.34 302 GLY A N 1
ATOM 2331 C CA . GLY A 1 302 ? 35.519 -29.689 -13.068 1.00 43.34 302 GLY A CA 1
ATOM 2332 C C . GLY A 1 302 ? 35.903 -28.230 -12.807 1.00 43.34 302 GLY A C 1
ATOM 2333 O O . GLY A 1 302 ? 35.375 -27.343 -13.481 1.00 43.34 302 GLY A O 1
ATOM 2334 N N . TRP A 1 303 ? 36.821 -27.948 -11.882 1.00 54.78 303 TRP A N 1
ATOM 2335 C CA . TRP A 1 303 ? 37.252 -26.577 -11.586 1.00 54.78 303 TRP A CA 1
ATOM 2336 C C . TRP A 1 303 ? 38.575 -26.250 -12.293 1.00 54.78 303 TRP A C 1
ATOM 2338 O O . TRP A 1 303 ? 39.651 -26.594 -11.819 1.00 54.78 303 TRP A O 1
ATOM 2348 N N . THR A 1 304 ? 38.503 -25.577 -13.445 1.00 44.75 304 THR A N 1
ATOM 2349 C CA . THR A 1 304 ? 39.675 -24.964 -14.100 1.00 44.75 304 THR A CA 1
ATOM 2350 C C . THR A 1 304 ? 40.074 -23.651 -13.411 1.00 44.75 304 THR A C 1
ATOM 2352 O O . THR A 1 304 ? 39.203 -22.891 -12.993 1.00 44.75 304 THR A O 1
ATOM 2355 N N . GLU A 1 305 ? 41.387 -23.413 -13.332 1.00 45.81 305 GLU A N 1
ATOM 2356 C CA . GLU A 1 305 ? 42.134 -22.406 -12.551 1.00 45.81 305 GLU A CA 1
ATOM 2357 C C . GLU A 1 305 ? 41.577 -20.957 -12.484 1.00 45.81 305 GLU A C 1
ATOM 2359 O O . GLU A 1 305 ? 40.928 -20.480 -13.421 1.00 45.81 305 GLU A O 1
ATOM 2364 N N . PRO A 1 306 ? 41.876 -20.204 -11.399 1.00 41.97 306 PRO A N 1
ATOM 2365 C CA . PRO A 1 306 ? 41.378 -18.845 -11.199 1.00 41.97 306 PRO A CA 1
ATOM 2366 C C . PRO A 1 306 ? 42.116 -17.784 -12.035 1.00 41.97 306 PRO A C 1
ATOM 2368 O O . PRO A 1 306 ? 43.342 -17.706 -12.076 1.00 41.97 306 PRO A O 1
ATOM 2371 N N . VAL A 1 307 ? 41.329 -16.894 -12.645 1.00 37.84 307 VAL A N 1
ATOM 2372 C CA . VAL A 1 307 ? 41.777 -15.673 -13.333 1.00 37.84 307 VAL A CA 1
ATOM 2373 C C . VAL A 1 307 ? 42.296 -14.646 -12.313 1.00 37.84 307 VAL A C 1
ATOM 2375 O O . VAL A 1 307 ? 41.643 -14.384 -11.304 1.00 37.84 307 VAL A O 1
ATOM 2378 N N . ALA A 1 308 ? 43.459 -14.053 -12.602 1.00 40.03 308 ALA A N 1
ATOM 2379 C CA . ALA A 1 308 ? 44.161 -13.074 -11.767 1.00 40.03 308 ALA A CA 1
ATOM 2380 C C . ALA A 1 308 ? 43.322 -11.819 -11.405 1.00 40.03 308 ALA A C 1
ATOM 2382 O O . ALA A 1 308 ? 42.482 -11.385 -12.202 1.00 40.03 308 ALA A O 1
ATOM 2383 N N . PRO A 1 309 ? 43.561 -11.189 -10.236 1.00 44.28 309 PRO A N 1
ATOM 2384 C CA . PRO A 1 309 ? 42.788 -10.036 -9.780 1.00 44.28 309 PRO A CA 1
ATOM 2385 C C . PRO A 1 309 ? 43.151 -8.735 -10.520 1.00 44.28 309 PRO A C 1
ATOM 2387 O O . PRO A 1 309 ? 44.317 -8.428 -10.766 1.00 44.28 309 PRO A O 1
ATOM 2390 N N . PHE A 1 310 ? 42.119 -7.953 -10.849 1.00 32.12 310 PHE A N 1
ATOM 2391 C CA . PHE A 1 310 ? 42.206 -6.634 -11.482 1.00 32.12 310 PHE A CA 1
ATOM 2392 C C . PHE A 1 310 ? 42.811 -5.571 -10.546 1.00 32.12 310 PHE A C 1
ATOM 2394 O O . PHE A 1 310 ? 42.461 -5.495 -9.369 1.00 32.12 310 PHE A O 1
ATOM 2401 N N . ALA A 1 311 ? 43.672 -4.713 -11.102 1.00 35.44 311 ALA A N 1
ATOM 2402 C CA . ALA A 1 311 ? 44.249 -3.542 -10.439 1.00 35.44 311 ALA A CA 1
ATOM 2403 C C . ALA A 1 311 ? 43.206 -2.422 -10.200 1.00 35.44 311 ALA A C 1
ATOM 2405 O O . ALA A 1 311 ? 42.261 -2.295 -10.987 1.00 35.44 311 ALA A O 1
ATOM 2406 N N . PRO A 1 312 ? 43.363 -1.588 -9.152 1.00 37.91 312 PRO A N 1
ATOM 2407 C CA . PRO A 1 312 ? 42.416 -0.523 -8.841 1.00 37.91 312 PRO A CA 1
ATOM 2408 C C . PRO A 1 312 ? 42.593 0.688 -9.770 1.00 37.91 312 PRO A C 1
ATOM 2410 O O . PRO A 1 312 ? 43.705 1.089 -10.103 1.00 37.91 312 PRO A O 1
ATOM 2413 N N . VAL A 1 313 ? 41.465 1.271 -10.181 1.00 35.38 313 VAL A N 1
ATOM 2414 C CA . VAL A 1 313 ? 41.385 2.479 -11.013 1.00 35.38 313 VAL A CA 1
ATOM 2415 C C . VAL A 1 313 ? 41.456 3.715 -10.112 1.00 35.38 313 VAL A C 1
ATOM 2417 O O . VAL A 1 313 ? 40.574 3.917 -9.278 1.00 35.38 313 VAL A O 1
ATOM 2420 N N . GLU A 1 314 ? 42.481 4.549 -10.294 1.00 37.00 314 GLU A N 1
ATOM 2421 C CA . GLU A 1 314 ? 42.573 5.888 -9.699 1.00 37.00 314 GLU A CA 1
ATOM 2422 C C . GLU A 1 314 ? 41.521 6.829 -10.311 1.00 37.00 314 GLU A C 1
ATOM 2424 O O . GLU A 1 314 ? 41.392 6.948 -11.532 1.00 37.00 314 GLU A O 1
ATOM 2429 N N . TYR A 1 315 ? 40.753 7.504 -9.453 1.00 35.69 315 TYR A N 1
ATOM 2430 C CA . TYR A 1 315 ? 39.752 8.498 -9.838 1.00 35.69 315 TYR A CA 1
ATOM 2431 C C . TYR A 1 315 ? 40.379 9.899 -9.789 1.00 35.69 315 TYR A C 1
ATOM 2433 O O . TYR A 1 315 ? 40.741 10.388 -8.721 1.00 35.69 315 TYR A O 1
ATOM 2441 N N . LEU A 1 316 ? 40.480 10.552 -10.948 1.00 34.59 316 LEU A N 1
ATOM 2442 C CA . LEU A 1 316 ? 40.852 11.963 -11.079 1.00 34.59 316 LEU A CA 1
ATOM 2443 C C . LEU A 1 316 ? 39.729 12.862 -10.541 1.00 34.59 316 LEU A C 1
ATOM 2445 O O . LEU A 1 316 ? 38.609 12.854 -11.056 1.00 34.59 316 LEU A O 1
ATOM 2449 N N . SER A 1 317 ? 40.046 13.659 -9.523 1.00 37.81 317 SER A N 1
ATOM 2450 C CA . SER A 1 317 ? 39.220 14.754 -9.020 1.00 37.81 317 SER A CA 1
ATOM 2451 C C . SER A 1 317 ? 39.620 16.069 -9.690 1.00 37.81 317 SER A C 1
ATOM 2453 O O . SER A 1 317 ? 40.624 16.657 -9.303 1.00 37.81 317 SER A O 1
ATOM 2455 N N . GLU A 1 318 ? 38.821 16.576 -10.631 1.00 35.78 318 GLU A N 1
ATOM 2456 C CA . GLU A 1 318 ? 38.896 17.983 -11.040 1.00 35.78 318 GLU A CA 1
ATOM 2457 C C . GLU A 1 318 ? 37.505 18.589 -11.301 1.00 35.78 318 GLU A C 1
ATOM 2459 O O . GLU A 1 318 ? 36.742 18.140 -12.150 1.00 35.78 318 GLU A O 1
ATOM 2464 N N . VAL A 1 319 ? 37.242 19.653 -10.532 1.00 38.59 319 VAL A N 1
ATOM 2465 C CA . VAL A 1 319 ? 36.530 20.891 -10.888 1.00 38.59 319 VAL A CA 1
ATOM 2466 C C . VAL A 1 319 ? 35.075 20.786 -11.369 1.00 38.59 319 VAL A C 1
ATOM 2468 O O . VAL A 1 319 ? 34.802 20.746 -12.561 1.00 38.59 319 VAL A O 1
ATOM 2471 N N . THR A 1 320 ? 34.139 21.008 -10.440 1.00 34.78 320 THR A N 1
ATOM 2472 C CA . THR A 1 320 ? 33.087 22.034 -10.606 1.00 34.78 320 THR A CA 1
ATOM 2473 C C . THR A 1 320 ? 32.701 22.591 -9.237 1.00 34.78 320 THR A C 1
ATOM 2475 O O . THR A 1 320 ? 32.265 21.845 -8.361 1.00 34.78 320 THR A O 1
ATOM 2478 N N . GLY A 1 321 ? 32.875 23.900 -9.053 1.00 37.56 321 GLY A N 1
ATOM 2479 C CA . GLY A 1 321 ? 32.449 24.613 -7.854 1.00 37.56 321 GLY A CA 1
ATOM 2480 C C . GLY A 1 321 ? 30.928 24.643 -7.719 1.00 37.56 321 GLY A C 1
ATOM 2481 O O . GLY A 1 321 ? 30.219 24.919 -8.683 1.00 37.56 321 GLY A O 1
ATOM 2482 N N . ASN A 1 322 ? 30.447 24.397 -6.502 1.00 34.38 322 ASN A N 1
ATOM 2483 C CA . ASN A 1 322 ? 29.077 24.673 -6.089 1.00 34.38 322 ASN A CA 1
ATOM 2484 C C . ASN A 1 322 ? 29.120 25.437 -4.752 1.00 34.38 322 ASN A C 1
ATOM 2486 O O . ASN A 1 322 ? 29.717 24.931 -3.800 1.00 34.38 322 ASN A O 1
ATOM 2490 N N . PRO A 1 323 ? 28.521 26.639 -4.654 1.00 45.75 323 PRO A N 1
ATOM 2491 C CA . PRO A 1 323 ? 28.603 27.478 -3.466 1.00 45.75 323 PRO A CA 1
ATOM 2492 C C . PRO A 1 323 ? 27.350 27.329 -2.595 1.00 45.75 323 PRO A C 1
ATOM 2494 O O . PRO A 1 323 ? 26.497 28.200 -2.621 1.00 45.75 323 PRO A O 1
ATOM 2497 N N . TRP A 1 324 ? 27.226 26.251 -1.816 1.00 35.09 324 TRP A N 1
ATOM 2498 C CA . TRP A 1 324 ? 26.224 26.172 -0.738 1.00 35.09 324 TRP A CA 1
ATOM 2499 C C . TRP A 1 324 ? 26.744 25.308 0.415 1.00 35.09 324 TRP A C 1
ATOM 2501 O O . TRP A 1 324 ? 26.451 24.122 0.520 1.00 35.09 324 TRP A O 1
ATOM 2511 N N . THR A 1 325 ? 27.523 25.922 1.302 1.00 34.88 325 THR A N 1
ATOM 2512 C CA . THR A 1 325 ? 27.825 25.383 2.634 1.00 34.88 325 THR A CA 1
ATOM 2513 C C . THR A 1 325 ? 27.421 26.418 3.663 1.00 34.88 325 THR A C 1
ATOM 2515 O O . THR A 1 325 ? 28.021 27.488 3.734 1.00 34.88 325 THR A O 1
ATOM 2518 N N . GLY A 1 326 ? 26.417 26.098 4.473 1.00 34.12 326 GLY A N 1
ATOM 2519 C CA . GLY A 1 326 ? 26.082 26.936 5.610 1.00 34.12 326 GLY A CA 1
ATOM 2520 C C . GLY A 1 326 ? 24.777 26.568 6.282 1.00 34.12 326 GLY A C 1
ATOM 2521 O O . GLY A 1 326 ? 23.896 27.402 6.289 1.00 34.12 326 GLY A O 1
ATOM 2522 N N . PHE A 1 327 ? 24.659 25.367 6.856 1.00 30.86 327 PHE A N 1
ATOM 2523 C CA . PHE A 1 327 ? 23.857 25.158 8.068 1.00 30.86 327 PHE A CA 1
ATOM 2524 C C . PHE A 1 327 ? 24.407 23.953 8.838 1.00 30.86 327 PHE A C 1
ATOM 2526 O O . PHE A 1 327 ? 24.331 22.807 8.401 1.00 30.86 327 PHE A O 1
ATOM 2533 N N . ALA A 1 328 ? 25.028 24.248 9.979 1.00 31.28 328 ALA A N 1
ATOM 2534 C CA . ALA A 1 328 ? 25.551 23.274 10.920 1.00 31.28 328 ALA A CA 1
ATOM 2535 C C . ALA A 1 328 ? 24.397 22.674 11.736 1.00 31.28 328 ALA A C 1
ATOM 2537 O O . ALA A 1 328 ? 23.681 23.396 12.427 1.00 31.28 328 ALA A O 1
ATOM 2538 N N . VAL A 1 329 ? 24.239 21.350 11.683 1.00 30.91 329 VAL A N 1
ATOM 2539 C CA . VAL A 1 329 ? 23.378 20.597 12.604 1.00 30.91 329 VAL A CA 1
ATOM 2540 C C . VAL A 1 329 ? 24.252 20.094 13.748 1.00 30.91 329 VAL A C 1
ATOM 2542 O O . VAL A 1 329 ? 25.139 19.262 13.559 1.00 30.91 329 VAL A O 1
ATOM 2545 N N . THR A 1 330 ? 24.016 20.622 14.945 1.00 30.77 330 THR A N 1
ATOM 2546 C CA . THR A 1 330 ? 24.671 20.196 16.180 1.00 30.77 330 THR A CA 1
ATOM 2547 C C . THR A 1 330 ? 24.100 18.851 16.644 1.00 30.77 330 THR A C 1
ATOM 2549 O O . THR A 1 330 ? 22.917 18.725 16.953 1.00 30.77 330 THR A O 1
ATOM 2552 N N . LYS A 1 331 ? 24.948 17.816 16.703 1.00 31.11 331 LYS A N 1
ATOM 2553 C CA . LYS A 1 331 ? 24.634 16.543 17.371 1.00 31.11 331 LYS A CA 1
ATOM 2554 C C . LYS A 1 331 ? 24.825 16.707 18.883 1.00 31.11 331 LYS A C 1
ATOM 2556 O O . LYS A 1 331 ? 25.901 17.105 19.321 1.00 31.11 331 LYS A O 1
ATOM 2561 N N . ARG A 1 332 ? 23.801 16.379 19.678 1.00 29.72 332 ARG A N 1
ATOM 2562 C CA . ARG A 1 332 ? 23.932 16.160 21.130 1.00 29.72 332 ARG A CA 1
ATOM 2563 C C . ARG A 1 332 ? 24.359 14.708 21.395 1.00 29.72 332 ARG A C 1
ATOM 2565 O O . ARG A 1 332 ? 23.841 13.824 20.713 1.00 29.72 332 ARG A O 1
ATOM 2572 N N . PRO A 1 333 ? 25.247 14.443 22.369 1.00 35.50 333 PRO A N 1
ATOM 2573 C CA . PRO A 1 333 ? 25.584 13.084 22.769 1.00 35.50 333 PRO A CA 1
ATOM 2574 C C . PRO A 1 333 ? 24.488 12.504 23.673 1.00 35.50 333 PRO A C 1
ATOM 2576 O O . PRO A 1 333 ? 24.019 13.158 24.606 1.00 35.50 333 PRO A O 1
ATOM 2579 N N . ILE A 1 334 ? 24.078 11.275 23.365 1.00 36.62 334 ILE A N 1
ATOM 2580 C CA . ILE A 1 334 ? 23.260 10.415 24.224 1.00 36.62 334 ILE A CA 1
ATOM 2581 C C . ILE A 1 334 ? 24.238 9.651 25.117 1.00 36.62 334 ILE A C 1
ATOM 2583 O O . ILE A 1 334 ? 25.207 9.088 24.614 1.00 36.62 334 ILE A O 1
ATOM 2587 N N . GLY A 1 335 ? 24.014 9.709 26.429 1.00 32.88 335 GLY A N 1
ATOM 2588 C CA . GLY A 1 335 ? 24.838 9.036 27.427 1.00 32.88 335 GLY A CA 1
ATOM 2589 C C . GLY A 1 335 ? 24.578 7.533 27.482 1.00 32.88 335 GLY A C 1
ATOM 2590 O O . GLY A 1 335 ? 23.430 7.092 27.399 1.00 32.88 335 GLY A O 1
ATOM 2591 N N . ASP A 1 336 ? 25.661 6.783 27.656 1.00 36.97 336 ASP A N 1
ATOM 2592 C CA . ASP A 1 336 ? 25.668 5.368 28.012 1.00 36.97 336 ASP A CA 1
ATOM 2593 C C . ASP A 1 336 ? 25.290 5.170 29.485 1.00 36.97 336 ASP A C 1
ATOM 2595 O O . ASP A 1 336 ? 25.775 5.903 30.353 1.00 36.97 336 ASP A O 1
ATOM 2599 N N . PRO A 1 337 ? 24.527 4.116 29.801 1.00 40.75 337 PRO A N 1
ATOM 2600 C CA . PRO A 1 337 ? 24.644 3.436 31.074 1.00 40.75 337 PRO A CA 1
ATOM 2601 C C . PRO A 1 337 ? 25.286 2.057 30.880 1.00 40.75 337 PRO A C 1
ATOM 2603 O O . PRO A 1 337 ? 24.719 1.150 30.270 1.00 40.75 337 PRO A O 1
ATOM 2606 N N . SER A 1 338 ? 26.481 1.912 31.450 1.00 34.84 338 SER A N 1
ATOM 2607 C CA . SER A 1 338 ? 27.083 0.632 31.806 1.00 34.84 338 SER A CA 1
ATOM 2608 C C . SER A 1 338 ? 26.333 0.007 32.983 1.00 34.84 338 SER A C 1
ATOM 2610 O O . SER A 1 338 ? 26.099 0.726 33.950 1.00 34.84 338 SER A O 1
ATOM 2612 N N . GLU A 1 339 ? 26.074 -1.305 32.971 1.00 33.16 339 GLU A N 1
ATOM 2613 C CA . GLU A 1 339 ? 26.378 -2.171 34.126 1.00 33.16 339 GLU A CA 1
ATOM 2614 C C . GLU A 1 339 ? 26.180 -3.679 33.860 1.00 33.16 339 GLU A C 1
ATOM 2616 O O . GLU A 1 339 ? 25.143 -4.128 33.383 1.00 33.16 339 GLU A O 1
ATOM 2621 N N . ALA A 1 340 ? 27.237 -4.414 34.227 1.00 33.03 340 ALA A N 1
ATOM 2622 C CA . ALA A 1 340 ? 27.324 -5.748 34.829 1.00 33.03 340 ALA A CA 1
ATOM 2623 C C . ALA A 1 340 ? 26.545 -6.946 34.236 1.00 33.03 340 ALA A C 1
ATOM 2625 O O . ALA A 1 340 ? 25.399 -7.218 34.585 1.00 33.03 340 ALA A O 1
ATOM 2626 N N . SER A 1 341 ? 27.266 -7.796 33.496 1.00 31.91 341 SER A N 1
ATOM 2627 C CA . SER A 1 341 ? 26.937 -9.215 33.299 1.00 31.91 341 SER A CA 1
ATOM 2628 C C . SER A 1 341 ? 27.791 -10.092 34.226 1.00 31.91 341 SER A C 1
ATOM 2630 O O . SER A 1 341 ? 29.011 -10.148 34.065 1.00 31.91 341 SER A O 1
ATOM 2632 N N . ALA A 1 342 ? 27.159 -10.785 35.176 1.00 34.41 342 ALA A N 1
ATOM 2633 C CA . ALA A 1 342 ? 27.781 -11.827 35.993 1.00 34.41 342 ALA A CA 1
ATOM 2634 C C . ALA A 1 342 ? 27.523 -13.212 35.376 1.00 34.41 342 ALA A C 1
ATOM 2636 O O . ALA A 1 342 ? 26.400 -13.526 34.984 1.00 34.41 342 ALA A O 1
ATOM 2637 N N . ALA A 1 343 ? 28.577 -14.024 35.291 1.00 38.06 343 ALA A N 1
ATOM 2638 C CA . ALA A 1 343 ? 28.547 -15.406 34.831 1.00 38.06 343 ALA A CA 1
ATOM 2639 C C . ALA A 1 343 ? 28.134 -16.351 35.969 1.00 38.06 343 ALA A C 1
ATOM 2641 O O . ALA A 1 343 ? 28.669 -16.244 37.072 1.00 38.06 343 ALA A O 1
ATOM 2642 N N . VAL A 1 344 ? 27.239 -17.301 35.686 1.00 34.22 344 VAL A N 1
ATOM 2643 C CA . VAL A 1 344 ? 26.996 -18.479 36.531 1.00 34.22 344 VAL A CA 1
ATOM 2644 C C . VAL A 1 344 ? 26.792 -19.692 35.624 1.00 34.22 344 VAL A C 1
ATOM 2646 O O . VAL A 1 344 ? 25.927 -19.691 34.750 1.00 34.22 344 VAL A O 1
ATOM 2649 N N . ALA A 1 345 ? 27.647 -20.689 35.831 1.00 37.00 345 ALA A N 1
ATOM 2650 C CA . ALA A 1 345 ? 27.574 -22.030 35.276 1.00 37.00 345 ALA A CA 1
ATOM 2651 C C . ALA A 1 345 ? 26.610 -22.896 36.103 1.00 37.00 345 ALA A C 1
ATOM 2653 O O . ALA A 1 345 ? 26.521 -22.702 37.310 1.00 37.00 345 ALA A O 1
ATOM 2654 N N . ASP A 1 346 ? 25.907 -23.828 35.457 1.00 34.91 346 ASP A N 1
ATOM 2655 C CA . ASP A 1 346 ? 25.896 -25.249 35.840 1.00 34.91 346 ASP A CA 1
ATOM 2656 C C . ASP A 1 346 ? 24.961 -26.050 34.923 1.00 34.91 346 ASP A C 1
ATOM 2658 O O . ASP A 1 346 ? 23.802 -25.699 34.695 1.00 34.91 346 ASP A O 1
ATOM 2662 N N . ALA A 1 347 ? 25.501 -27.142 34.382 1.00 34.22 347 ALA A N 1
ATOM 2663 C CA . ALA A 1 347 ? 24.788 -28.142 33.606 1.00 34.22 347 ALA A CA 1
ATOM 2664 C C . ALA A 1 347 ? 24.353 -29.279 34.541 1.00 34.22 347 ALA A C 1
ATOM 2666 O O . ALA A 1 347 ? 25.183 -29.863 35.235 1.00 34.22 347 ALA A O 1
ATOM 2667 N N . ILE A 1 348 ? 23.061 -29.615 34.539 1.00 36.44 348 ILE A N 1
ATOM 2668 C CA . ILE A 1 348 ? 22.521 -30.799 35.216 1.00 36.44 348 ILE A CA 1
ATOM 2669 C C . ILE A 1 348 ? 21.842 -31.671 34.160 1.00 36.44 348 ILE A C 1
ATOM 2671 O O . ILE A 1 348 ? 20.911 -31.242 33.480 1.00 36.44 348 ILE A O 1
ATOM 2675 N N . ALA A 1 349 ? 22.370 -32.886 34.020 1.00 39.19 349 ALA A N 1
ATOM 2676 C CA . ALA A 1 349 ? 21.921 -33.932 33.114 1.00 39.19 349 ALA A CA 1
ATOM 2677 C C . ALA A 1 349 ? 20.563 -34.522 33.537 1.00 39.19 349 ALA A C 1
ATOM 2679 O O . ALA A 1 349 ? 20.299 -34.702 34.727 1.00 39.19 349 ALA A O 1
ATOM 2680 N N . LEU A 1 350 ? 19.736 -34.874 32.549 1.00 40.19 350 LEU A N 1
ATOM 2681 C CA . LEU A 1 350 ? 18.536 -35.700 32.712 1.00 40.19 350 LEU A CA 1
ATOM 2682 C C . LEU A 1 350 ? 18.651 -36.964 31.839 1.00 40.19 350 LEU A C 1
ATOM 2684 O O . LEU A 1 350 ? 19.292 -36.905 30.789 1.00 40.19 350 LEU A O 1
ATOM 2688 N N . PRO A 1 351 ? 18.074 -38.097 32.281 1.00 40.06 351 PRO A N 1
ATOM 2689 C CA . PRO A 1 351 ? 18.334 -39.414 31.709 1.00 40.06 351 PRO A CA 1
ATOM 2690 C C . PRO A 1 351 ? 17.523 -39.702 30.438 1.00 40.06 351 PRO A C 1
ATOM 2692 O O . PRO A 1 351 ? 16.345 -39.358 30.340 1.00 40.06 351 PRO A O 1
ATOM 2695 N N . GLU A 1 352 ? 18.176 -40.393 29.503 1.00 36.06 352 GLU A N 1
ATOM 2696 C CA . GLU A 1 352 ? 17.596 -40.993 28.301 1.00 36.06 352 GLU A CA 1
ATOM 2697 C C . GLU A 1 352 ? 16.578 -42.085 28.657 1.00 36.06 352 GLU A C 1
ATOM 2699 O O . GLU A 1 352 ? 16.863 -43.004 29.429 1.00 36.06 352 GLU A O 1
ATOM 2704 N N . VAL A 1 353 ? 15.392 -41.991 28.056 1.00 35.78 353 VAL A N 1
ATOM 2705 C CA . VAL A 1 353 ? 14.379 -43.050 28.026 1.00 35.78 353 VAL A CA 1
ATOM 2706 C C . VAL A 1 353 ? 14.408 -43.646 26.623 1.00 35.78 353 VAL A C 1
ATOM 2708 O O . VAL A 1 353 ? 14.266 -42.931 25.635 1.00 35.78 353 VAL A O 1
ATOM 2711 N N . SER A 1 354 ? 14.645 -44.951 26.547 1.00 36.31 354 SER A N 1
ATOM 2712 C CA . SER A 1 354 ? 14.714 -45.738 25.321 1.00 36.31 354 SER A CA 1
ATOM 2713 C C . SER A 1 354 ? 13.314 -46.074 24.805 1.00 36.31 354 SER A C 1
ATOM 2715 O O . SER A 1 354 ? 12.527 -46.719 25.498 1.00 36.31 354 SER A O 1
ATOM 2717 N N . GLU A 1 355 ? 13.010 -45.663 23.573 1.00 36.22 355 GLU A N 1
ATOM 2718 C CA . GLU A 1 355 ? 11.817 -46.100 22.844 1.00 36.22 355 GLU A CA 1
ATOM 2719 C C . GLU A 1 355 ? 12.144 -47.288 21.934 1.00 36.22 355 GLU A C 1
ATOM 2721 O O . GLU A 1 355 ? 13.179 -47.344 21.266 1.00 36.22 355 GLU A O 1
ATOM 2726 N N . ALA A 1 356 ? 11.251 -48.275 21.968 1.00 36.22 356 ALA A N 1
ATOM 2727 C CA . ALA A 1 356 ? 11.349 -49.525 21.242 1.00 36.22 356 ALA A CA 1
ATOM 2728 C C . ALA A 1 356 ? 10.984 -49.337 19.763 1.00 36.22 356 ALA A C 1
ATOM 2730 O O . ALA A 1 356 ? 9.940 -48.784 19.425 1.00 36.22 356 ALA A O 1
ATOM 2731 N N . VAL A 1 357 ? 11.844 -49.861 18.893 1.00 35.06 357 VAL A N 1
ATOM 2732 C CA . VAL A 1 357 ? 11.659 -49.933 17.443 1.00 35.06 357 VAL A CA 1
ATOM 2733 C C . VAL A 1 357 ? 10.616 -51.008 17.122 1.00 35.06 357 VAL A C 1
ATOM 2735 O O . VAL A 1 357 ? 10.864 -52.194 17.341 1.00 35.06 357 VAL A O 1
ATOM 2738 N N . LEU A 1 358 ? 9.463 -50.599 16.587 1.00 39.38 358 LEU A N 1
ATOM 2739 C CA . LEU A 1 358 ? 8.527 -51.480 15.887 1.00 39.38 358 LEU A CA 1
ATOM 2740 C C . LEU A 1 358 ? 8.680 -51.266 14.380 1.00 39.38 358 LEU A C 1
ATOM 2742 O O . LEU A 1 358 ? 8.627 -50.147 13.880 1.00 39.38 358 LEU A O 1
ATOM 2746 N N . SER A 1 359 ? 8.926 -52.368 13.680 1.00 42.09 359 SER A N 1
ATOM 2747 C CA . SER A 1 359 ? 9.075 -52.456 12.234 1.00 42.09 359 SER A CA 1
ATOM 2748 C C . SER A 1 359 ? 7.707 -52.594 11.566 1.00 42.09 359 SER A C 1
ATOM 2750 O O . SER A 1 359 ? 7.085 -53.652 11.686 1.00 42.09 359 SER A O 1
ATOM 2752 N N . GLU A 1 360 ? 7.270 -51.579 10.825 1.00 38.38 360 GLU A N 1
ATOM 2753 C CA . GLU A 1 360 ? 6.115 -51.669 9.929 1.00 38.38 360 GLU A CA 1
ATOM 2754 C C . GLU A 1 360 ? 6.558 -51.483 8.476 1.00 38.38 360 GLU A C 1
ATOM 2756 O O . GLU A 1 360 ? 7.318 -50.586 8.119 1.00 38.38 360 GLU A O 1
ATOM 2761 N N . SER A 1 361 ? 6.132 -52.429 7.647 1.00 49.72 361 SER A N 1
ATOM 2762 C CA . SER A 1 361 ? 6.369 -52.480 6.213 1.00 49.72 361 SER A CA 1
ATOM 2763 C C . SER A 1 361 ? 5.415 -51.521 5.502 1.00 49.72 361 SER A C 1
ATOM 2765 O O . SER A 1 361 ? 4.251 -51.860 5.284 1.00 49.72 361 SER A O 1
ATOM 2767 N N . GLU A 1 362 ? 5.911 -50.343 5.135 1.00 40.94 362 GLU A N 1
ATOM 2768 C CA . GLU A 1 362 ? 5.171 -49.333 4.376 1.00 40.94 362 GLU A CA 1
ATOM 2769 C C . GLU A 1 362 ? 4.946 -49.798 2.925 1.00 40.94 362 GLU A C 1
ATOM 2771 O O . GLU A 1 362 ? 5.860 -49.838 2.097 1.00 40.94 362 GLU A O 1
ATOM 2776 N N . GLN A 1 363 ? 3.701 -50.151 2.597 1.00 46.62 363 GLN A N 1
ATOM 2777 C CA . GLN A 1 363 ? 3.187 -49.935 1.244 1.00 46.62 363 GLN A CA 1
ATOM 2778 C C . GLN A 1 363 ? 2.810 -48.452 1.129 1.00 46.62 363 GLN A C 1
ATOM 2780 O O . GLN A 1 363 ? 2.338 -47.894 2.116 1.00 46.62 363 GLN A O 1
ATOM 2785 N N . PRO A 1 364 ? 3.000 -47.795 -0.031 1.00 46.50 364 PRO A N 1
ATOM 2786 C CA . PRO A 1 364 ? 2.621 -46.397 -0.187 1.00 46.50 364 PRO A CA 1
ATOM 2787 C C . PRO A 1 364 ? 1.104 -46.277 -0.032 1.00 46.50 364 PRO A C 1
ATOM 2789 O O . PRO A 1 364 ? 0.349 -46.640 -0.937 1.00 46.50 364 PRO A O 1
ATOM 2792 N N . GLU A 1 365 ? 0.666 -45.814 1.137 1.00 61.25 365 GLU A N 1
ATOM 2793 C CA . GLU A 1 365 ? -0.713 -45.423 1.371 1.00 61.25 365 GLU A CA 1
ATOM 2794 C C . GLU A 1 365 ? -1.035 -44.328 0.359 1.00 61.25 365 GLU A C 1
ATOM 2796 O O . GLU A 1 365 ? -0.348 -43.309 0.259 1.00 61.25 365 GLU A O 1
ATOM 2801 N N . ASN A 1 366 ? -2.035 -44.586 -0.476 1.00 67.12 366 ASN A N 1
ATOM 2802 C CA . ASN A 1 366 ? -2.551 -43.589 -1.389 1.00 67.12 366 ASN A CA 1
ATOM 2803 C C . ASN A 1 366 ? -3.284 -42.568 -0.513 1.00 67.12 366 ASN A C 1
ATOM 2805 O O . ASN A 1 366 ? -4.447 -42.779 -0.171 1.00 67.12 366 ASN A O 1
ATOM 2809 N N . GLU A 1 367 ? -2.554 -41.551 -0.046 1.00 81.06 367 GLU A N 1
ATOM 2810 C CA . GLU A 1 367 ? -3.083 -40.483 0.798 1.00 81.06 367 GLU A CA 1
ATOM 2811 C C . GLU A 1 367 ? -4.319 -39.907 0.107 1.00 81.06 367 GLU A C 1
ATOM 2813 O O . GLU A 1 367 ? -4.232 -39.358 -0.995 1.00 81.06 367 GLU A O 1
ATOM 2818 N N . SER A 1 368 ? -5.482 -40.098 0.732 1.00 86.44 368 SER A N 1
ATOM 2819 C CA . SER A 1 368 ? -6.734 -39.536 0.242 1.00 86.44 368 SER A CA 1
ATOM 2820 C C . SER A 1 368 ? -6.558 -38.037 0.027 1.00 86.44 368 SER A C 1
ATOM 2822 O O . SER A 1 368 ? -6.014 -37.336 0.880 1.00 86.44 368 SER A O 1
ATOM 2824 N N . GLU A 1 369 ? -7.045 -37.518 -1.096 1.00 92.56 369 GLU A N 1
ATOM 2825 C CA . GLU A 1 369 ? -7.036 -36.078 -1.374 1.00 92.56 369 GLU A CA 1
ATOM 2826 C C . GLU A 1 369 ? -7.823 -35.262 -0.329 1.00 92.56 369 GLU A C 1
ATOM 2828 O O . GLU A 1 369 ? -7.622 -34.052 -0.206 1.00 92.56 369 GLU A O 1
ATOM 2833 N N . TRP A 1 370 ? -8.667 -35.937 0.460 1.00 93.81 370 TRP A N 1
ATOM 2834 C CA . TRP A 1 370 ? -9.438 -35.378 1.568 1.00 93.81 370 TRP A CA 1
ATOM 2835 C C . TRP A 1 370 ? -8.705 -35.437 2.918 1.00 93.81 370 TRP A C 1
ATOM 2837 O O . TRP A 1 370 ? -9.249 -34.993 3.936 1.00 93.81 370 TRP A O 1
ATOM 2847 N N . ALA A 1 371 ? -7.465 -35.939 2.953 1.00 93.50 371 ALA A N 1
ATOM 2848 C CA . ALA A 1 371 ? -6.655 -36.003 4.163 1.00 93.50 371 ALA A CA 1
ATOM 2849 C C . ALA A 1 371 ? -6.446 -34.600 4.762 1.00 93.50 371 ALA A C 1
ATOM 2851 O O . ALA A 1 371 ? -5.847 -33.704 4.165 1.00 93.50 371 ALA A O 1
ATOM 2852 N N . GLY A 1 372 ? -6.957 -34.406 5.980 1.00 92.81 372 GLY A N 1
ATOM 2853 C CA . GLY A 1 372 ? -6.883 -33.133 6.702 1.00 92.81 372 GLY A CA 1
ATOM 2854 C C . GLY A 1 372 ? -8.012 -32.140 6.401 1.00 92.81 372 GLY A C 1
ATOM 2855 O O . GLY A 1 372 ? -8.026 -31.060 6.997 1.00 92.81 372 GLY A O 1
ATOM 2856 N N . CYS A 1 373 ? -8.980 -32.477 5.543 1.00 95.44 373 CYS A N 1
ATOM 2857 C CA . CYS A 1 373 ? -10.201 -31.690 5.376 1.00 95.44 373 CYS A CA 1
ATOM 2858 C C . CYS A 1 373 ? -11.153 -31.901 6.567 1.00 95.44 373 CYS A C 1
ATOM 2860 O O . CYS A 1 373 ? -11.407 -33.033 6.984 1.00 95.44 373 CYS A O 1
ATOM 2862 N N . TYR A 1 374 ? -11.696 -30.811 7.119 1.00 97.38 374 TYR A N 1
ATOM 2863 C CA . TYR A 1 374 ? -12.650 -30.847 8.230 1.00 97.38 374 TYR A CA 1
ATOM 2864 C C . TYR A 1 374 ? -13.676 -29.717 8.140 1.00 97.38 374 TYR A C 1
ATOM 2866 O O . TYR A 1 374 ? -13.424 -28.671 7.538 1.00 97.38 374 TYR A O 1
ATOM 2874 N N . ILE A 1 375 ? -14.811 -29.908 8.809 1.00 96.50 375 ILE A N 1
ATOM 2875 C CA . ILE A 1 375 ? -15.825 -28.877 9.026 1.00 96.50 375 ILE A CA 1
ATOM 2876 C C . ILE A 1 375 ? -16.051 -28.669 10.526 1.00 96.50 375 ILE A C 1
ATOM 2878 O O . ILE A 1 375 ? -16.034 -29.623 11.303 1.00 96.50 375 ILE A O 1
ATOM 2882 N N . VAL A 1 376 ? -16.257 -27.415 10.939 1.00 96.50 376 VAL A N 1
ATOM 2883 C CA . VAL A 1 376 ? -16.622 -27.064 12.319 1.00 96.50 376 VAL A CA 1
ATOM 2884 C C . VAL A 1 376 ? -18.086 -26.639 12.338 1.00 96.50 376 VAL A C 1
ATOM 2886 O O . VAL A 1 376 ? -18.438 -25.613 11.756 1.00 96.50 376 VAL A O 1
ATOM 2889 N N . ARG A 1 377 ? -18.944 -27.421 12.999 1.00 91.75 377 ARG A N 1
ATOM 2890 C CA . ARG A 1 377 ? -20.357 -27.082 13.247 1.00 91.75 377 ARG A CA 1
ATOM 2891 C C . ARG A 1 377 ? -20.634 -27.190 14.740 1.00 91.75 377 ARG A C 1
ATOM 2893 O O . ARG A 1 377 ? -20.216 -28.152 15.372 1.00 91.75 377 ARG A O 1
ATOM 2900 N N . ASP A 1 378 ? -21.269 -26.165 15.303 1.00 93.06 378 ASP A N 1
ATOM 2901 C CA . ASP A 1 378 ? -21.634 -26.099 16.728 1.00 93.06 378 ASP A CA 1
ATOM 2902 C C . ASP A 1 378 ? -20.459 -26.339 17.699 1.00 93.06 378 ASP A C 1
ATOM 2904 O O . ASP A 1 378 ? -20.614 -26.904 18.778 1.00 93.06 378 ASP A O 1
ATOM 2908 N N . GLY A 1 379 ? -19.252 -25.911 17.307 1.00 93.00 379 GLY A N 1
ATOM 2909 C CA . GLY A 1 379 ? -18.031 -26.084 18.100 1.00 93.00 379 GLY A CA 1
ATOM 2910 C C . GLY A 1 379 ? -17.403 -27.481 18.030 1.00 93.00 379 GLY A C 1
ATOM 2911 O O . GLY A 1 379 ? -16.405 -27.718 18.705 1.00 93.00 379 GLY A O 1
ATOM 2912 N N . VAL A 1 380 ? -17.939 -28.386 17.205 1.00 95.31 380 VAL A N 1
ATOM 2913 C CA . VAL A 1 380 ? -17.386 -29.727 16.978 1.00 95.31 380 VAL A CA 1
ATOM 2914 C C . VAL A 1 380 ? -16.692 -29.778 15.621 1.00 95.31 380 VAL A C 1
ATOM 2916 O O . VAL A 1 380 ? -17.291 -29.471 14.589 1.00 95.31 380 VAL A O 1
ATOM 2919 N N . THR A 1 381 ? -15.423 -30.183 15.624 1.00 97.00 381 THR A N 1
ATOM 2920 C CA . THR A 1 381 ? -14.634 -30.428 14.411 1.00 97.00 381 THR A CA 1
ATOM 2921 C C . THR A 1 381 ? -14.860 -31.859 13.937 1.00 97.00 381 THR A C 1
ATOM 2923 O O . THR A 1 381 ? -14.573 -32.796 14.674 1.00 97.00 381 THR A O 1
ATOM 2926 N N . THR A 1 382 ? -15.355 -32.030 12.712 1.00 97.88 382 THR A N 1
ATOM 2927 C CA . THR A 1 382 ? -15.545 -33.340 12.068 1.00 97.88 382 THR A CA 1
ATOM 2928 C C . THR A 1 382 ? -14.619 -33.439 10.861 1.00 97.88 382 THR A C 1
ATOM 2930 O O . THR A 1 382 ? -14.733 -32.625 9.941 1.00 97.88 382 THR A O 1
ATOM 2933 N N . TYR A 1 383 ? -13.696 -34.401 10.865 1.00 97.75 383 TYR A N 1
ATOM 2934 C CA . TYR A 1 383 ? -12.807 -34.677 9.733 1.00 97.75 383 TYR A CA 1
ATOM 2935 C C . TYR A 1 383 ? -13.517 -35.554 8.698 1.00 97.75 383 TYR A C 1
ATOM 2937 O O . TYR A 1 383 ? -14.252 -36.471 9.061 1.00 97.75 383 TYR A O 1
ATOM 2945 N N . VAL A 1 384 ? -13.294 -35.277 7.409 1.00 97.44 384 VAL A N 1
ATOM 2946 C CA . VAL A 1 384 ? -13.972 -35.978 6.303 1.00 97.44 384 VAL A CA 1
ATOM 2947 C C . VAL A 1 384 ? -13.638 -37.473 6.311 1.00 97.44 384 VAL A C 1
ATOM 2949 O O . VAL A 1 384 ? -14.555 -38.289 6.305 1.00 97.44 384 VAL A O 1
ATOM 2952 N N . CYS A 1 385 ? -12.354 -37.833 6.422 1.00 97.19 385 CYS A N 1
ATOM 2953 C CA . CYS A 1 385 ? -11.910 -39.233 6.440 1.00 97.19 385 CYS A CA 1
ATOM 2954 C C . CYS A 1 385 ? -12.436 -40.010 7.661 1.00 97.19 385 CYS A C 1
ATOM 2956 O O . CYS A 1 385 ? -12.814 -41.174 7.539 1.00 97.19 385 CYS A O 1
ATOM 2958 N N . ASP A 1 386 ? -12.498 -39.374 8.837 1.00 97.00 386 ASP A N 1
ATOM 2959 C CA . ASP A 1 386 ? -13.038 -40.011 10.045 1.00 97.00 386 ASP A CA 1
ATOM 2960 C C . ASP A 1 386 ? -14.539 -40.280 9.883 1.00 97.00 386 ASP A C 1
ATOM 2962 O O . ASP A 1 386 ? -15.010 -41.384 10.151 1.00 97.00 386 ASP A O 1
ATOM 2966 N N . TYR A 1 387 ? -15.279 -39.303 9.349 1.00 97.25 387 TYR A N 1
ATOM 2967 C CA . TYR A 1 387 ? -16.704 -39.445 9.060 1.00 97.25 387 TYR A CA 1
ATOM 2968 C C . TYR A 1 387 ? -16.979 -40.533 8.010 1.00 97.25 387 TYR A C 1
ATOM 2970 O O . TYR A 1 387 ? -17.894 -41.343 8.182 1.00 97.25 387 TYR A O 1
ATOM 2978 N N . ALA A 1 388 ? -16.173 -40.580 6.944 1.00 97.38 388 ALA A N 1
ATOM 2979 C CA . ALA A 1 388 ? -16.246 -41.604 5.905 1.00 97.38 388 ALA A CA 1
ATOM 2980 C C . ALA A 1 388 ? -16.035 -43.005 6.493 1.00 97.38 388 ALA A C 1
ATOM 2982 O O . ALA A 1 388 ? -16.851 -43.907 6.282 1.00 97.38 388 ALA A O 1
ATOM 2983 N N . LYS A 1 389 ? -14.997 -43.161 7.326 1.00 97.25 389 LYS A N 1
ATOM 2984 C CA . LYS A 1 389 ? -14.654 -44.413 8.007 1.00 97.25 389 LYS A CA 1
ATOM 2985 C C . LYS A 1 389 ? -15.729 -44.865 8.996 1.00 97.25 389 LYS A C 1
ATOM 2987 O O . LYS A 1 389 ? -16.053 -46.050 9.031 1.00 97.25 389 LYS A O 1
ATOM 2992 N N . GLU A 1 390 ? -16.307 -43.949 9.772 1.00 97.56 390 GLU A N 1
ATOM 2993 C CA . GLU A 1 390 ? -17.396 -44.250 10.714 1.00 97.56 390 GLU A CA 1
ATOM 2994 C C . GLU A 1 390 ? -18.687 -44.689 10.012 1.00 97.56 390 GLU A C 1
ATOM 2996 O O . GLU A 1 390 ? -19.436 -45.514 10.541 1.00 97.56 390 GLU A O 1
ATOM 3001 N N . ARG A 1 391 ? -18.966 -44.140 8.825 1.00 97.25 391 ARG A N 1
ATOM 3002 C CA . ARG A 1 391 ? -20.190 -44.416 8.057 1.00 97.25 391 ARG A CA 1
ATOM 3003 C C . ARG A 1 391 ? -20.031 -45.500 6.995 1.00 97.25 391 ARG A C 1
ATOM 3005 O O . ARG A 1 391 ? -21.047 -45.965 6.483 1.00 97.25 391 ARG A O 1
ATOM 3012 N N . GLY A 1 392 ? -18.803 -45.915 6.693 1.00 96.56 392 GLY A N 1
ATOM 3013 C CA . GLY A 1 392 ? -18.508 -46.875 5.631 1.00 96.56 392 GLY A CA 1
ATOM 3014 C C . GLY A 1 392 ? -18.844 -46.347 4.232 1.00 96.56 392 GLY A C 1
ATOM 3015 O O . GLY A 1 392 ? -19.308 -47.122 3.400 1.00 96.56 392 GLY A O 1
ATOM 3016 N N . ILE A 1 393 ? -18.654 -45.045 4.001 1.00 97.62 393 ILE A N 1
ATOM 3017 C CA . ILE A 1 393 ? -18.871 -44.358 2.712 1.00 97.62 393 ILE A CA 1
ATOM 3018 C C . ILE A 1 393 ? -17.533 -43.877 2.135 1.00 97.62 393 ILE A C 1
ATOM 3020 O O . ILE A 1 393 ? -16.524 -43.905 2.842 1.00 97.62 393 ILE A O 1
ATOM 3024 N N . SER A 1 394 ? -17.497 -43.458 0.865 1.00 96.31 394 SER A N 1
ATOM 3025 C CA . SER A 1 394 ? -16.275 -42.872 0.290 1.00 96.31 394 SER A CA 1
ATOM 3026 C C . SER A 1 394 ? -15.982 -41.486 0.881 1.00 96.31 394 SER A C 1
ATOM 3028 O O . SER A 1 394 ? -16.885 -40.804 1.373 1.00 96.31 394 SER A O 1
ATOM 3030 N N . ASP A 1 395 ? -14.723 -41.044 0.819 1.00 96.31 395 ASP A N 1
ATOM 3031 C CA . ASP A 1 395 ? -14.338 -39.709 1.301 1.00 96.31 395 ASP A CA 1
ATOM 3032 C C . ASP A 1 395 ? -15.064 -38.586 0.532 1.00 96.31 395 ASP A C 1
ATOM 3034 O O . ASP A 1 395 ? -15.463 -37.584 1.125 1.00 96.31 395 ASP A O 1
ATOM 3038 N N . GLU A 1 396 ? -15.319 -38.782 -0.766 1.00 95.31 396 GLU A N 1
ATOM 3039 C CA . GLU A 1 396 ? -16.112 -37.868 -1.601 1.00 95.31 396 GLU A CA 1
ATOM 3040 C C . GLU A 1 396 ? -17.580 -37.814 -1.148 1.00 95.31 396 GLU A C 1
ATOM 3042 O O . GLU A 1 396 ? -18.139 -36.730 -0.975 1.00 95.31 396 GLU A O 1
ATOM 3047 N N . GLU A 1 397 ? -18.210 -38.964 -0.882 1.00 96.12 397 GLU A N 1
ATOM 3048 C CA . GLU A 1 397 ? -19.578 -39.014 -0.349 1.00 96.12 397 GLU A CA 1
ATOM 3049 C C . GLU A 1 397 ? -19.660 -38.362 1.037 1.00 96.12 397 GLU A C 1
ATOM 3051 O O . GLU A 1 397 ? -20.608 -37.626 1.324 1.00 96.12 397 GLU A O 1
ATOM 3056 N N . ALA A 1 398 ? -18.652 -38.567 1.889 1.00 97.38 398 ALA A N 1
ATOM 3057 C CA . ALA A 1 398 ? -18.554 -37.889 3.177 1.00 97.38 398 ALA A CA 1
ATOM 3058 C C . ALA A 1 398 ? -18.432 -36.368 3.010 1.00 97.38 398 ALA A C 1
ATOM 3060 O O . ALA A 1 398 ? -19.112 -35.623 3.720 1.00 97.38 398 ALA A O 1
ATOM 3061 N N . ALA A 1 399 ? -17.635 -35.891 2.049 1.00 96.69 399 ALA A N 1
ATOM 3062 C CA . ALA A 1 399 ? -17.528 -34.470 1.735 1.00 96.69 399 ALA A CA 1
ATOM 3063 C C . ALA A 1 399 ? -18.865 -33.882 1.250 1.00 96.69 399 ALA A C 1
ATOM 3065 O O . ALA A 1 399 ? -19.239 -32.789 1.686 1.00 96.69 399 ALA A O 1
ATOM 3066 N N . ILE A 1 400 ? -19.626 -34.611 0.427 1.00 96.00 400 ILE A N 1
ATOM 3067 C CA . ILE A 1 400 ? -20.972 -34.212 -0.016 1.00 96.00 400 ILE A CA 1
ATOM 3068 C C . ILE A 1 400 ? -21.936 -34.124 1.177 1.00 96.00 400 ILE A C 1
ATOM 3070 O O . ILE A 1 400 ? -22.606 -33.109 1.367 1.00 96.00 400 ILE A O 1
ATOM 3074 N N . VAL A 1 401 ? -21.977 -35.147 2.039 1.00 96.56 401 VAL A N 1
ATOM 3075 C CA . VAL A 1 401 ? -22.868 -35.186 3.217 1.00 96.56 401 VAL A CA 1
ATOM 3076 C C . VAL A 1 401 ? -22.525 -34.088 4.229 1.00 96.56 401 VAL A C 1
ATOM 3078 O O . VAL A 1 401 ? -23.415 -33.479 4.832 1.00 96.56 401 VAL A O 1
ATOM 3081 N N . LEU A 1 402 ? -21.237 -33.786 4.401 1.00 96.81 402 LEU A N 1
ATOM 3082 C CA . LEU A 1 402 ? -20.779 -32.681 5.240 1.00 96.81 402 LEU A CA 1
ATOM 3083 C C . LEU A 1 402 ? -21.032 -31.307 4.593 1.00 96.81 402 LEU A C 1
ATOM 3085 O O . LEU A 1 402 ? -20.922 -30.288 5.279 1.00 96.81 402 LEU A O 1
ATOM 3089 N N . GLY A 1 403 ? -21.459 -31.251 3.327 1.00 95.56 403 GLY A N 1
ATOM 3090 C CA . GLY A 1 403 ? -21.728 -30.019 2.582 1.00 95.56 403 GLY A CA 1
ATOM 3091 C C . GLY A 1 403 ? -20.455 -29.274 2.176 1.00 95.56 403 GLY A C 1
ATOM 3092 O O . GLY A 1 403 ? -20.459 -28.047 2.111 1.00 95.56 403 GLY A O 1
ATOM 3093 N N . MET A 1 404 ? -19.354 -30.005 1.989 1.00 94.69 404 MET A N 1
ATOM 3094 C CA . MET A 1 404 ? -18.081 -29.492 1.471 1.00 94.69 404 MET A CA 1
ATOM 3095 C C . MET A 1 404 ? -17.976 -29.617 -0.053 1.00 94.69 404 MET A C 1
ATOM 3097 O O . MET A 1 404 ? -17.209 -28.871 -0.660 1.00 94.69 404 MET A O 1
ATOM 3101 N N . LEU A 1 405 ? -18.742 -30.529 -0.657 1.00 94.06 405 LEU A N 1
ATOM 3102 C CA . LEU A 1 405 ? -18.841 -30.722 -2.101 1.00 94.06 405 LEU A CA 1
ATOM 3103 C C . LEU A 1 405 ? -20.320 -30.669 -2.518 1.00 94.06 405 LEU A C 1
ATOM 3105 O O . LEU A 1 405 ? -21.175 -31.221 -1.825 1.00 94.06 405 LEU A O 1
ATOM 3109 N N . ASP A 1 406 ? -20.628 -30.003 -3.630 1.00 91.50 406 ASP A N 1
ATOM 3110 C CA . ASP A 1 406 ? -21.982 -30.006 -4.189 1.00 91.50 406 ASP A CA 1
ATOM 3111 C C . ASP A 1 406 ? -22.285 -31.385 -4.796 1.00 91.50 406 ASP A C 1
ATOM 3113 O O . ASP A 1 406 ? -21.427 -31.980 -5.449 1.00 91.50 406 ASP A O 1
ATOM 3117 N N . THR A 1 407 ? -23.517 -31.880 -4.637 1.00 90.75 407 THR A N 1
ATOM 3118 C CA . THR A 1 407 ? -23.981 -33.162 -5.218 1.00 90.75 407 THR A CA 1
ATOM 3119 C C . THR A 1 407 ? -23.831 -33.237 -6.736 1.00 90.75 407 THR A C 1
ATOM 3121 O O . THR A 1 407 ? -23.829 -34.322 -7.312 1.00 90.75 407 THR A O 1
ATOM 3124 N N . ASP A 1 408 ? -23.710 -32.078 -7.374 1.00 85.69 408 ASP A N 1
ATOM 3125 C CA . ASP A 1 408 ? -23.728 -31.903 -8.818 1.00 85.69 408 ASP A CA 1
ATOM 3126 C C . ASP A 1 408 ? -22.294 -31.773 -9.377 1.00 85.69 408 ASP A C 1
ATOM 3128 O O . ASP A 1 408 ? -22.100 -31.580 -10.579 1.00 85.69 408 ASP A O 1
ATOM 3132 N N . TYR A 1 409 ? -21.273 -31.852 -8.510 1.00 75.56 409 TYR A N 1
ATOM 3133 C CA . TYR A 1 409 ? -19.866 -31.763 -8.888 1.00 75.56 409 TYR A CA 1
ATOM 3134 C C . TYR A 1 409 ? -19.386 -33.103 -9.467 1.00 75.56 409 TYR A C 1
ATOM 3136 O O . TYR A 1 409 ? -18.866 -33.966 -8.768 1.00 75.56 409 TYR A O 1
ATOM 3144 N N . SER A 1 410 ? -19.585 -33.278 -10.772 1.00 74.56 410 SER A N 1
ATOM 3145 C CA . SER A 1 410 ? -19.002 -34.359 -11.567 1.00 74.56 410 SER A CA 1
ATOM 3146 C C . SER A 1 410 ? -17.806 -33.814 -12.349 1.00 74.56 410 SER A C 1
ATOM 3148 O O . SER A 1 410 ? -17.985 -33.019 -13.273 1.00 74.56 410 SER A O 1
ATOM 3150 N N . ASP A 1 411 ? -16.592 -34.268 -12.020 1.00 66.88 411 ASP A N 1
ATOM 3151 C CA . ASP A 1 411 ? -15.381 -34.000 -12.816 1.00 66.88 411 ASP A CA 1
ATOM 3152 C C . ASP A 1 411 ? -15.379 -34.760 -14.159 1.00 66.88 411 ASP A C 1
ATOM 3154 O O . ASP A 1 411 ? -14.499 -34.538 -14.999 1.00 66.88 411 ASP A O 1
ATOM 3158 N N . GLU A 1 412 ? -16.373 -35.625 -14.413 1.00 67.50 412 GLU A N 1
ATOM 3159 C CA . GLU A 1 412 ? -16.571 -36.190 -15.741 1.00 67.50 412 GLU A CA 1
ATOM 3160 C C . GLU A 1 412 ? -17.107 -35.101 -16.684 1.00 67.50 412 GLU A C 1
ATOM 3162 O O . GLU A 1 412 ? -18.222 -34.604 -16.493 1.00 67.50 412 GLU A O 1
ATOM 3167 N N . PRO A 1 413 ? -16.334 -34.693 -17.711 1.00 60.56 413 PRO A N 1
ATOM 3168 C CA . PRO A 1 413 ? -16.838 -33.768 -18.709 1.00 60.56 413 PRO A CA 1
ATOM 3169 C C . PRO A 1 413 ? -18.048 -34.413 -19.383 1.00 60.56 413 PRO A C 1
ATOM 3171 O O . PRO A 1 413 ? -17.919 -35.516 -19.918 1.00 60.56 413 PRO A O 1
ATOM 3174 N N . GLU A 1 414 ? -19.193 -33.718 -19.380 1.00 58.53 414 GLU A N 1
ATOM 3175 C CA . GLU A 1 414 ? -20.383 -34.150 -20.119 1.00 58.53 414 GLU A CA 1
ATOM 3176 C C . GLU A 1 414 ? -19.948 -34.638 -21.510 1.00 58.53 414 GLU A C 1
ATOM 3178 O O . GLU A 1 414 ? -19.279 -33.886 -22.239 1.00 58.53 414 GLU A O 1
ATOM 3183 N N . PRO A 1 415 ? -20.252 -35.897 -21.884 1.00 56.22 415 PRO A N 1
ATOM 3184 C CA . PRO A 1 415 ? -19.854 -36.421 -23.174 1.00 56.22 415 PRO A CA 1
ATOM 3185 C C . PRO A 1 415 ? -20.461 -35.514 -24.237 1.00 56.22 415 PRO A C 1
ATOM 3187 O O . PRO A 1 415 ? -21.681 -35.397 -24.352 1.00 56.22 415 PRO A O 1
ATOM 3190 N N . ALA A 1 416 ? -19.590 -34.828 -24.982 1.00 51.78 416 ALA A N 1
ATOM 3191 C CA . ALA A 1 416 ? -19.993 -33.917 -26.037 1.00 51.78 416 ALA A CA 1
ATOM 3192 C C . ALA A 1 416 ? -21.026 -34.617 -26.927 1.00 51.78 416 ALA A C 1
ATOM 3194 O O . ALA A 1 416 ? -20.746 -35.692 -27.464 1.00 51.78 416 ALA A O 1
ATOM 3195 N N . ALA A 1 417 ? -22.212 -34.009 -27.036 1.00 50.28 417 ALA A N 1
ATOM 3196 C CA . ALA A 1 417 ? -23.320 -34.512 -27.831 1.00 50.28 417 ALA A CA 1
ATOM 3197 C C . ALA A 1 417 ? -22.805 -35.011 -29.186 1.00 50.28 417 ALA A C 1
ATOM 3199 O O . ALA A 1 417 ? -22.161 -34.265 -29.934 1.00 50.28 417 ALA A O 1
ATOM 3200 N N . ALA A 1 418 ? -23.043 -36.295 -29.460 1.00 50.53 418 ALA A N 1
ATOM 3201 C CA . ALA A 1 418 ? -22.676 -36.913 -30.720 1.00 50.53 418 ALA A CA 1
ATOM 3202 C C . ALA A 1 418 ? -23.269 -36.075 -31.869 1.00 50.53 418 ALA A C 1
ATOM 3204 O O . ALA A 1 418 ? -24.463 -35.770 -31.830 1.00 50.53 418 ALA A O 1
ATOM 3205 N N . PRO A 1 419 ? -22.465 -35.662 -32.865 1.00 52.22 419 PRO A N 1
ATOM 3206 C CA . PRO A 1 419 ? -22.978 -34.893 -33.987 1.00 52.22 419 PRO A CA 1
ATOM 3207 C C . PRO A 1 419 ? -24.045 -35.709 -34.726 1.00 52.22 419 PRO A C 1
ATOM 3209 O O . PRO A 1 419 ? -23.807 -36.862 -35.090 1.00 52.22 419 PRO A O 1
ATOM 3212 N N . GLU A 1 420 ? -25.213 -35.093 -34.925 1.00 49.41 420 GLU A N 1
ATOM 3213 C CA . GLU A 1 420 ? -26.294 -35.597 -35.773 1.00 49.41 420 GLU A CA 1
ATOM 3214 C C . GLU A 1 420 ? -25.732 -36.051 -37.126 1.00 49.41 420 GLU A C 1
ATOM 3216 O O . GLU A 1 420 ? -25.017 -35.321 -37.815 1.00 49.41 420 GLU A O 1
ATOM 3221 N N . SER A 1 421 ? -26.041 -37.294 -37.488 1.00 47.56 421 SER A N 1
ATOM 3222 C CA . SER A 1 421 ? -25.634 -37.916 -38.741 1.00 47.56 421 SER A CA 1
ATOM 3223 C C . SER A 1 421 ? -26.313 -37.228 -39.927 1.00 47.56 421 SER A C 1
ATOM 3225 O O . SER A 1 421 ? -27.505 -37.433 -40.165 1.00 47.56 421 SER A O 1
ATOM 3227 N N . GLU A 1 422 ? -25.554 -36.444 -40.693 1.00 50.22 422 GLU A N 1
ATOM 3228 C CA . GLU A 1 422 ? -25.988 -35.967 -42.007 1.00 50.22 422 GLU A CA 1
ATOM 3229 C C . GLU A 1 422 ? -26.165 -37.146 -42.991 1.00 50.22 422 GLU A C 1
ATOM 3231 O O . GLU A 1 422 ? -25.380 -38.103 -42.970 1.00 50.22 422 GLU A O 1
ATOM 3236 N N . PRO A 1 423 ? -27.191 -37.105 -43.864 1.00 53.91 423 PRO A N 1
ATOM 3237 C CA . PRO A 1 423 ? -27.487 -38.178 -44.806 1.00 53.91 423 PRO A CA 1
ATOM 3238 C C . PRO A 1 423 ? -26.425 -38.300 -45.908 1.00 53.91 423 PRO A C 1
ATOM 3240 O O . PRO A 1 423 ? -25.908 -37.316 -46.434 1.00 53.91 423 PRO A O 1
ATOM 3243 N N . ALA A 1 424 ? -26.131 -39.553 -46.260 1.00 45.59 424 ALA A N 1
ATOM 3244 C CA . ALA A 1 424 ? -25.090 -39.963 -47.193 1.00 45.59 424 ALA A CA 1
ATOM 3245 C C . ALA A 1 424 ? -25.191 -39.276 -48.575 1.00 45.59 424 ALA A C 1
ATOM 3247 O O . ALA A 1 424 ? -26.234 -39.380 -49.226 1.00 45.59 424 ALA A O 1
ATOM 3248 N N . PRO A 1 425 ? -24.112 -38.642 -49.076 1.00 51.56 425 PRO A N 1
ATOM 3249 C CA . PRO A 1 425 ? -24.056 -38.174 -50.454 1.00 51.56 425 PRO A CA 1
ATOM 3250 C C . PRO A 1 425 ? -23.775 -39.321 -51.438 1.00 51.56 425 PRO A C 1
ATOM 3252 O O . PRO A 1 425 ? -22.951 -40.206 -51.196 1.00 51.56 425 PRO A O 1
ATOM 3255 N N . GLU A 1 426 ? -24.475 -39.263 -52.570 1.00 55.50 426 GLU A N 1
ATOM 3256 C CA . GLU A 1 426 ? -24.397 -40.177 -53.712 1.00 55.50 426 GLU A CA 1
ATOM 3257 C C . GLU A 1 426 ? -22.976 -40.317 -54.309 1.00 55.50 426 GLU A C 1
ATOM 3259 O O . GLU A 1 426 ? -22.161 -39.389 -54.242 1.00 55.50 426 GLU A O 1
ATOM 3264 N N . PRO A 1 427 ? -22.657 -41.468 -54.939 1.00 50.97 427 PRO A N 1
ATOM 3265 C CA . PRO A 1 427 ? -21.312 -41.785 -55.413 1.00 50.97 427 PRO A CA 1
ATOM 3266 C C . PRO A 1 427 ? -20.903 -40.939 -56.630 1.00 50.97 427 PRO A C 1
ATOM 3268 O O . PRO A 1 427 ? -21.266 -41.223 -57.774 1.00 50.97 427 PRO A O 1
ATOM 3271 N N . VAL A 1 428 ? -20.069 -39.922 -56.399 1.00 48.09 428 VAL A N 1
ATOM 3272 C CA . VAL A 1 428 ? -19.411 -39.157 -57.468 1.00 48.09 428 VAL A CA 1
ATOM 3273 C C . VAL A 1 428 ? -18.178 -39.910 -57.980 1.00 48.09 428 VAL A C 1
ATOM 3275 O O . VAL A 1 428 ? -17.305 -40.328 -57.220 1.00 48.09 428 VAL A O 1
ATOM 3278 N N . LYS A 1 429 ? -18.126 -40.057 -59.310 1.00 50.09 429 LYS A N 1
ATOM 3279 C CA . LYS A 1 429 ? -17.046 -40.637 -60.123 1.00 50.09 429 LYS A CA 1
ATOM 3280 C C . LYS A 1 429 ? -15.639 -40.259 -59.645 1.00 50.09 429 LYS A C 1
ATOM 3282 O O . LYS A 1 429 ? -15.328 -39.087 -59.445 1.00 50.09 429 LYS A O 1
ATOM 3287 N N . ALA A 1 430 ? -14.783 -41.280 -59.585 1.00 49.56 430 ALA A N 1
ATOM 3288 C CA . ALA A 1 430 ? -13.368 -41.213 -59.244 1.00 49.56 430 ALA A CA 1
ATOM 3289 C C . ALA A 1 430 ? -12.619 -40.121 -60.029 1.00 49.56 430 ALA A C 1
ATOM 3291 O O . ALA A 1 430 ? -12.418 -40.227 -61.241 1.00 49.56 430 ALA A O 1
ATOM 3292 N N . ALA A 1 431 ? -12.183 -39.089 -59.308 1.00 52.66 431 ALA A N 1
ATOM 3293 C CA . ALA A 1 431 ? -11.201 -38.125 -59.784 1.00 52.66 431 ALA A CA 1
ATOM 3294 C C . ALA A 1 431 ? -9.776 -38.649 -59.497 1.00 52.66 431 ALA A C 1
ATOM 3296 O O . ALA A 1 431 ? -9.566 -39.340 -58.495 1.00 52.66 431 ALA A O 1
ATOM 3297 N N . PRO A 1 432 ? -8.788 -38.335 -60.353 1.00 57.44 432 PRO A N 1
ATOM 3298 C CA . PRO A 1 432 ? -7.415 -38.808 -60.208 1.00 57.44 432 PRO A CA 1
ATOM 3299 C C . PRO A 1 432 ? -6.763 -38.295 -58.916 1.00 57.44 432 PRO A C 1
ATOM 3301 O O . PRO A 1 432 ? -6.970 -37.153 -58.504 1.00 57.44 432 PRO A O 1
ATOM 3304 N N . ALA A 1 433 ? -5.962 -39.165 -58.293 1.00 50.34 433 ALA A N 1
ATOM 3305 C CA . ALA A 1 433 ? -5.309 -38.937 -57.009 1.00 50.34 433 ALA A CA 1
ATOM 3306 C C . ALA A 1 433 ? -4.558 -37.587 -56.968 1.00 50.34 433 ALA A C 1
ATOM 3308 O O . ALA A 1 433 ? -3.702 -37.335 -57.823 1.00 50.34 433 ALA A O 1
ATOM 3309 N N . PRO A 1 434 ? -4.835 -36.713 -55.981 1.00 51.94 434 PRO A N 1
ATOM 3310 C CA . PRO A 1 434 ? -4.128 -35.450 -55.850 1.00 51.94 434 PRO A CA 1
ATOM 3311 C C . PRO A 1 434 ? -2.672 -35.711 -55.459 1.00 51.94 434 PRO A C 1
ATOM 3313 O O . PRO A 1 434 ? -2.376 -36.292 -54.415 1.00 51.94 434 PRO A O 1
ATOM 3316 N N . THR A 1 435 ? -1.748 -35.241 -56.293 1.00 61.62 435 THR A N 1
ATOM 3317 C CA . THR A 1 435 ? -0.312 -35.225 -55.995 1.00 61.62 435 THR A CA 1
ATOM 3318 C C . THR A 1 435 ? -0.048 -34.540 -54.645 1.00 61.62 435 THR A C 1
ATOM 3320 O O . THR A 1 435 ? -0.631 -33.478 -54.388 1.00 61.62 435 THR A O 1
ATOM 3323 N N . PRO A 1 436 ? 0.833 -35.090 -53.788 1.00 67.88 436 PRO A N 1
ATOM 3324 C CA . PRO A 1 436 ? 1.066 -34.575 -52.443 1.00 67.88 436 PRO A CA 1
ATOM 3325 C C . PRO A 1 436 ? 1.587 -33.135 -52.498 1.00 67.88 436 PRO A C 1
ATOM 3327 O O . PRO A 1 436 ? 2.680 -32.855 -52.994 1.00 67.88 436 PRO A O 1
ATOM 3330 N N . LYS A 1 437 ? 0.788 -32.196 -51.981 1.00 77.81 437 LYS A N 1
ATOM 3331 C CA . LYS A 1 437 ? 1.197 -30.796 -51.824 1.00 77.81 437 LYS A CA 1
ATOM 3332 C C . LYS A 1 437 ? 2.394 -30.750 -50.873 1.00 77.81 437 LYS A C 1
ATOM 3334 O O . LYS A 1 437 ? 2.316 -31.254 -49.754 1.00 77.81 437 LYS A O 1
ATOM 3339 N N . LYS A 1 438 ? 3.497 -30.133 -51.312 1.00 83.00 438 LYS A N 1
ATOM 3340 C CA . LYS A 1 438 ? 4.694 -29.926 -50.485 1.00 83.00 438 LYS A CA 1
ATOM 3341 C C . LYS A 1 438 ? 4.292 -29.202 -49.196 1.00 83.00 438 LYS A C 1
ATOM 3343 O O . LYS A 1 438 ? 3.781 -28.083 -49.245 1.00 83.00 438 LYS A O 1
ATOM 3348 N N . LEU A 1 439 ? 4.501 -29.857 -48.054 1.00 85.44 439 LEU A N 1
ATOM 3349 C CA . LEU A 1 439 ? 4.234 -29.282 -46.738 1.00 85.44 439 LEU A CA 1
ATOM 3350 C C . LEU A 1 439 ? 5.081 -28.021 -46.549 1.00 85.44 439 LEU A C 1
ATOM 3352 O O . LEU A 1 439 ? 6.276 -27.993 -46.842 1.00 85.44 439 LEU A O 1
ATOM 3356 N N . THR A 1 440 ? 4.459 -26.967 -46.034 1.00 89.88 440 THR A N 1
ATOM 3357 C CA . THR A 1 440 ? 5.173 -25.733 -45.689 1.00 89.88 440 THR A CA 1
ATOM 3358 C C . THR A 1 440 ? 6.134 -25.988 -44.521 1.00 89.88 440 THR A C 1
ATOM 3360 O O . THR A 1 440 ? 5.863 -26.816 -43.648 1.00 89.88 440 THR A O 1
ATOM 3363 N N . GLY A 1 441 ? 7.232 -25.230 -44.419 1.00 94.62 441 GLY A N 1
ATOM 3364 C CA . GLY A 1 441 ? 8.202 -25.394 -43.320 1.00 94.62 441 GLY A CA 1
ATOM 3365 C C . GLY A 1 441 ? 7.590 -25.261 -41.913 1.00 94.62 441 GLY A C 1
ATOM 3366 O O . GLY A 1 441 ? 8.073 -25.863 -40.954 1.00 94.62 441 GLY A O 1
ATOM 3367 N N . LYS A 1 442 ? 6.474 -24.531 -41.777 1.00 91.75 442 LYS A N 1
ATOM 3368 C CA . LYS A 1 442 ? 5.719 -24.417 -40.518 1.00 91.75 442 LYS A CA 1
ATOM 3369 C C . LYS A 1 442 ? 4.976 -25.711 -40.164 1.00 91.75 442 LYS A C 1
ATOM 3371 O O . LYS A 1 442 ? 4.884 -26.045 -38.984 1.00 91.75 442 LYS A O 1
ATOM 3376 N N . GLN A 1 443 ? 4.469 -26.438 -41.161 1.00 93.06 443 GLN A N 1
ATOM 3377 C CA . GLN A 1 443 ? 3.816 -27.734 -40.966 1.00 93.06 443 GLN A CA 1
ATOM 3378 C C . GLN A 1 443 ? 4.836 -28.815 -40.605 1.00 93.06 443 GLN A C 1
ATOM 3380 O O . GLN A 1 443 ? 4.589 -29.552 -39.656 1.00 93.06 443 GLN A O 1
ATOM 3385 N N . LEU A 1 444 ? 6.009 -28.829 -41.250 1.00 94.25 444 LEU A N 1
ATOM 3386 C CA . LEU A 1 444 ? 7.101 -29.751 -40.907 1.00 94.25 444 LEU A CA 1
ATOM 3387 C C . LEU A 1 444 ? 7.560 -29.583 -39.450 1.00 94.25 444 LEU A C 1
ATOM 3389 O O . LEU A 1 444 ? 7.598 -30.558 -38.709 1.00 94.25 444 LEU A O 1
ATOM 3393 N N . ARG A 1 445 ? 7.779 -28.343 -38.984 1.00 94.00 445 ARG A N 1
ATOM 3394 C CA . ARG A 1 445 ? 8.127 -28.080 -37.571 1.00 94.00 445 ARG A CA 1
ATOM 3395 C C . ARG A 1 445 ? 7.030 -28.499 -36.587 1.00 94.00 445 ARG A C 1
ATOM 3397 O O . ARG A 1 445 ? 7.326 -28.842 -35.444 1.00 94.00 445 ARG A O 1
ATOM 3404 N N . LYS A 1 446 ? 5.756 -28.431 -36.991 1.00 95.38 446 LYS A N 1
ATOM 3405 C CA . LYS A 1 446 ? 4.628 -28.864 -36.149 1.00 95.38 446 LYS A CA 1
ATOM 3406 C C . LYS A 1 446 ? 4.570 -30.392 -36.055 1.00 95.38 446 LYS A C 1
ATOM 3408 O O . LYS A 1 446 ? 4.333 -30.900 -34.964 1.00 95.38 446 LYS A O 1
ATOM 3413 N N . LEU A 1 447 ? 4.835 -31.084 -37.163 1.00 95.25 447 LEU A N 1
ATOM 3414 C CA . LEU A 1 447 ? 4.917 -32.544 -37.241 1.00 95.25 447 LEU A CA 1
ATOM 3415 C C . LEU A 1 447 ? 6.104 -33.081 -36.430 1.00 95.25 447 LEU A C 1
ATOM 3417 O O . LEU A 1 447 ? 5.910 -33.946 -35.584 1.00 95.25 447 LEU A O 1
ATOM 3421 N N . GLU A 1 448 ? 7.287 -32.476 -36.571 1.00 96.12 448 GLU A N 1
ATOM 3422 C CA . GLU A 1 448 ? 8.481 -32.836 -35.790 1.00 96.12 448 GLU A CA 1
ATOM 3423 C C . GLU A 1 448 ? 8.239 -32.660 -34.280 1.00 96.12 448 GLU A C 1
ATOM 3425 O O . GLU A 1 448 ? 8.571 -33.517 -33.463 1.00 9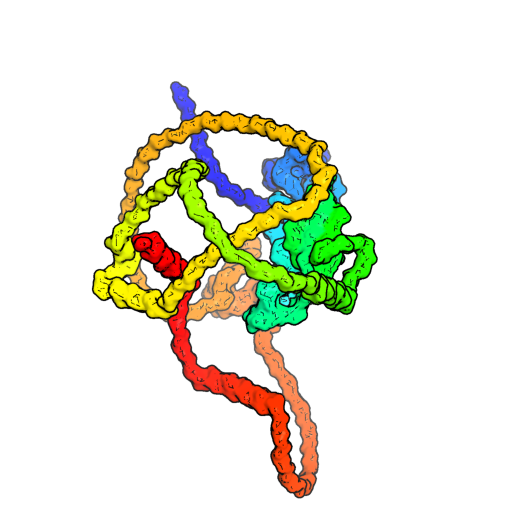6.12 448 GLU A O 1
ATOM 3430 N N . LYS A 1 449 ? 7.592 -31.557 -33.880 1.00 96.00 449 LYS A N 1
ATOM 3431 C CA . LYS A 1 449 ? 7.262 -31.314 -32.470 1.00 96.00 449 LYS A CA 1
ATOM 3432 C C . LYS A 1 449 ? 6.220 -32.298 -31.929 1.00 96.00 449 LYS A C 1
ATOM 3434 O O . LYS A 1 449 ? 6.242 -32.577 -30.732 1.00 96.00 449 LYS A O 1
ATOM 3439 N N . ALA A 1 450 ? 5.306 -32.778 -32.771 1.00 94.88 450 ALA A N 1
ATOM 3440 C CA . ALA A 1 450 ? 4.339 -33.806 -32.400 1.00 94.88 450 ALA A CA 1
ATOM 3441 C C . ALA A 1 450 ? 5.021 -35.172 -32.242 1.00 94.88 450 ALA A C 1
ATOM 3443 O O . ALA A 1 450 ? 4.817 -35.819 -31.221 1.00 94.88 450 ALA A O 1
ATOM 3444 N N . GLN A 1 451 ? 5.912 -35.549 -33.166 1.00 95.69 451 GLN A N 1
ATOM 3445 C CA . GLN A 1 451 ? 6.707 -36.778 -33.063 1.00 95.69 451 GLN A CA 1
ATOM 3446 C C . GLN A 1 451 ? 7.545 -36.809 -31.782 1.00 95.69 451 GLN A C 1
ATOM 3448 O O . GLN A 1 451 ? 7.437 -37.761 -31.020 1.00 95.69 451 GLN A O 1
ATOM 3453 N N . ARG A 1 452 ? 8.247 -35.718 -31.442 1.00 92.31 452 ARG A N 1
ATOM 3454 C CA . ARG A 1 452 ? 9.001 -35.628 -30.174 1.00 92.31 452 ARG A CA 1
ATOM 3455 C C . ARG A 1 452 ? 8.133 -35.734 -28.913 1.00 92.31 452 ARG A C 1
ATOM 3457 O O . ARG A 1 452 ? 8.669 -35.963 -27.834 1.00 92.31 452 ARG A O 1
ATOM 3464 N N . ARG A 1 453 ? 6.822 -35.473 -28.992 1.00 92.38 453 ARG A N 1
ATOM 3465 C CA . ARG A 1 453 ? 5.903 -35.669 -27.855 1.00 92.38 453 ARG A CA 1
ATOM 3466 C C . ARG A 1 453 ? 5.498 -37.129 -27.723 1.00 92.38 453 ARG A C 1
ATOM 3468 O O . ARG A 1 453 ? 5.499 -37.623 -26.607 1.00 92.38 453 ARG A O 1
ATOM 3475 N N . VAL A 1 454 ? 5.207 -37.785 -28.844 1.00 92.12 454 VAL A N 1
ATOM 3476 C CA . VAL A 1 454 ? 4.892 -39.219 -28.886 1.00 92.12 454 VAL A CA 1
ATOM 3477 C C . VAL A 1 454 ? 6.099 -40.038 -28.432 1.00 92.12 454 VAL A C 1
ATOM 3479 O O . VAL A 1 454 ? 5.960 -40.894 -27.574 1.00 92.12 454 VAL A O 1
ATOM 3482 N N . GLU A 1 455 ? 7.300 -39.695 -28.896 1.00 90.00 455 GLU A N 1
ATOM 3483 C CA . GLU A 1 455 ? 8.546 -40.357 -28.490 1.00 90.00 455 GLU A CA 1
ATOM 3484 C C . GLU A 1 455 ? 8.810 -40.230 -26.978 1.00 90.00 455 GLU A C 1
ATOM 3486 O O . GLU A 1 455 ? 9.218 -41.188 -26.335 1.00 90.00 455 GLU A O 1
ATOM 3491 N N . ARG A 1 456 ? 8.485 -39.081 -26.365 1.00 84.31 456 ARG A N 1
ATOM 3492 C CA . ARG A 1 456 ? 8.554 -38.911 -24.899 1.00 84.31 456 ARG A CA 1
ATOM 3493 C C . ARG A 1 456 ? 7.483 -39.681 -24.135 1.00 84.31 456 ARG A C 1
ATOM 3495 O O . ARG A 1 456 ? 7.679 -39.935 -22.958 1.00 84.31 456 ARG A O 1
ATOM 3502 N N . GLN A 1 457 ? 6.344 -39.959 -24.763 1.00 84.69 457 GLN A N 1
ATOM 3503 C CA . GLN A 1 457 ? 5.273 -40.756 -24.162 1.00 84.69 457 GLN A CA 1
ATOM 3504 C C . GLN A 1 457 ? 5.536 -42.259 -24.299 1.00 84.69 457 GLN A C 1
ATOM 3506 O O . GLN A 1 457 ? 5.000 -43.028 -23.514 1.00 84.69 457 GLN A O 1
ATOM 3511 N N . GLN A 1 458 ? 6.338 -42.665 -25.289 1.00 88.56 458 GLN A N 1
ATOM 3512 C CA . GLN A 1 458 ? 6.698 -44.061 -25.547 1.00 88.56 458 GLN A CA 1
ATOM 3513 C C . GLN A 1 458 ? 8.017 -44.486 -24.891 1.00 88.56 458 GLN A C 1
ATOM 3515 O O . GLN A 1 458 ? 8.278 -45.680 -24.803 1.00 88.56 458 GLN A O 1
ATOM 3520 N N . GLY A 1 459 ? 8.857 -43.543 -24.458 1.00 84.00 459 GLY A N 1
ATOM 3521 C CA . GLY A 1 459 ? 10.061 -43.861 -23.697 1.00 84.00 459 GLY A CA 1
ATOM 3522 C C . GLY A 1 459 ? 9.722 -44.234 -22.257 1.00 84.00 459 GLY A C 1
ATOM 3523 O O . GLY A 1 459 ? 9.013 -43.483 -21.584 1.00 84.00 459 GLY A O 1
ATOM 3524 N N . ASP A 1 460 ? 10.265 -45.358 -21.785 1.00 70.31 460 ASP A N 1
ATOM 3525 C CA . ASP A 1 460 ? 10.213 -45.733 -20.373 1.00 70.31 460 ASP A CA 1
ATOM 3526 C C . ASP A 1 460 ? 10.737 -44.578 -19.503 1.00 70.31 460 ASP A C 1
ATOM 3528 O O . ASP A 1 460 ? 11.713 -43.911 -19.882 1.00 70.31 460 ASP A O 1
ATOM 3532 N N . PRO A 1 461 ? 10.101 -44.296 -18.351 1.00 66.88 461 PRO A N 1
ATOM 3533 C CA . PRO A 1 461 ? 10.541 -43.235 -17.461 1.00 66.88 461 PRO A CA 1
ATOM 3534 C C . PRO A 1 461 ? 11.988 -43.504 -17.045 1.00 66.88 461 PRO A C 1
ATOM 3536 O O . PRO A 1 461 ? 12.271 -44.417 -16.274 1.00 66.88 461 PRO A O 1
ATOM 3539 N N . GLN A 1 462 ? 12.922 -42.704 -17.568 1.00 63.06 462 GLN A N 1
ATOM 3540 C CA . GLN A 1 462 ? 14.294 -42.737 -17.081 1.00 63.06 462 GLN A CA 1
ATOM 3541 C C . GLN A 1 462 ? 14.276 -42.432 -15.578 1.00 63.06 462 GLN A C 1
ATOM 3543 O O . GLN A 1 462 ? 13.627 -41.455 -15.181 1.00 63.06 462 GLN A O 1
ATOM 3548 N N . PRO A 1 463 ? 14.979 -43.226 -14.748 1.00 59.41 463 PRO A N 1
ATOM 3549 C CA . PRO A 1 463 ? 15.083 -42.946 -13.327 1.00 59.41 463 PRO A CA 1
ATOM 3550 C C . PRO A 1 463 ? 15.647 -41.537 -13.174 1.00 59.41 463 PRO A C 1
ATOM 3552 O O . PRO A 1 463 ? 16.714 -41.214 -13.705 1.00 59.41 463 PRO A O 1
ATOM 3555 N N . ALA A 1 464 ? 14.881 -40.665 -12.520 1.00 55.34 464 ALA A N 1
ATOM 3556 C CA . ALA A 1 464 ? 15.319 -39.304 -12.287 1.00 55.34 464 ALA A CA 1
ATOM 3557 C C . ALA A 1 464 ? 16.654 -39.366 -11.526 1.00 55.34 464 ALA A C 1
ATOM 3559 O O . ALA A 1 464 ? 16.721 -40.042 -10.496 1.00 55.34 464 ALA A O 1
ATOM 3560 N N . PRO A 1 465 ? 17.723 -38.700 -12.004 1.00 58.31 465 PRO A N 1
ATOM 3561 C CA . PRO A 1 465 ? 18.972 -38.655 -11.262 1.00 58.31 465 PRO A CA 1
ATOM 3562 C C . PRO A 1 465 ? 18.670 -38.063 -9.890 1.00 58.31 465 PRO A C 1
ATOM 3564 O O . PRO A 1 465 ? 18.001 -37.028 -9.804 1.00 58.31 465 PRO A O 1
ATOM 3567 N N . ASN A 1 466 ? 19.120 -38.764 -8.850 1.00 60.72 466 ASN A N 1
ATOM 3568 C CA . ASN A 1 466 ? 18.826 -38.492 -7.451 1.00 60.72 466 ASN A CA 1
ATOM 3569 C C . ASN A 1 466 ? 19.225 -37.042 -7.121 1.00 60.72 466 ASN A C 1
ATOM 3571 O O . ASN A 1 466 ? 20.390 -36.724 -6.883 1.00 60.72 466 ASN A O 1
ATOM 3575 N N . ARG A 1 467 ? 18.269 -36.115 -7.237 1.00 58.41 467 ARG A N 1
ATOM 3576 C CA . ARG A 1 467 ? 18.511 -34.689 -7.033 1.00 58.41 467 ARG A CA 1
ATOM 3577 C C . ARG A 1 467 ? 18.546 -34.456 -5.538 1.00 58.41 467 ARG A C 1
ATOM 3579 O O . ARG A 1 467 ? 17.495 -34.404 -4.904 1.00 58.41 467 ARG A O 1
ATOM 3586 N N . MET A 1 468 ? 19.748 -34.266 -4.998 1.00 69.88 468 MET A N 1
ATOM 3587 C CA . MET A 1 468 ? 19.899 -33.781 -3.632 1.00 69.88 468 MET A CA 1
ATOM 3588 C C . MET A 1 468 ? 19.055 -32.505 -3.433 1.00 69.88 468 MET A C 1
ATOM 3590 O O . MET A 1 468 ? 19.058 -31.620 -4.300 1.00 69.88 468 MET A O 1
ATOM 3594 N N . PRO A 1 469 ? 18.328 -32.382 -2.310 1.00 81.88 469 PRO A N 1
ATOM 3595 C CA . PRO A 1 469 ? 17.647 -31.156 -1.929 1.00 81.88 469 PRO A CA 1
ATOM 3596 C C . PRO A 1 469 ? 18.605 -29.964 -1.999 1.00 81.88 469 PRO A C 1
ATOM 3598 O O . PRO A 1 469 ? 19.725 -30.032 -1.498 1.00 81.88 469 PRO A O 1
ATOM 3601 N N . ALA A 1 470 ? 18.149 -28.832 -2.542 1.00 71.06 470 ALA A N 1
ATOM 3602 C CA . ALA A 1 470 ? 18.971 -27.626 -2.720 1.00 71.06 470 ALA A CA 1
ATOM 3603 C C . ALA A 1 470 ? 19.675 -27.154 -1.429 1.00 71.06 470 ALA A C 1
ATOM 3605 O O . ALA A 1 470 ? 20.720 -26.506 -1.478 1.00 71.06 470 ALA A O 1
ATOM 3606 N N . LYS A 1 471 ? 19.112 -27.503 -0.265 1.00 73.56 471 LYS A N 1
ATOM 3607 C CA . LYS A 1 471 ? 19.697 -27.243 1.053 1.00 73.56 471 LYS A CA 1
ATOM 3608 C C . LYS A 1 471 ? 20.986 -28.043 1.284 1.00 73.56 471 LYS A C 1
ATOM 3610 O O . LYS A 1 471 ? 21.948 -27.477 1.787 1.00 73.56 471 LYS A O 1
ATOM 3615 N N . GLN A 1 472 ? 21.034 -29.308 0.866 1.00 80.94 472 GLN A N 1
ATOM 3616 C CA . GLN A 1 472 ? 22.227 -30.156 0.963 1.00 80.94 472 GLN A CA 1
ATOM 3617 C C . GLN A 1 472 ? 23.322 -29.683 0.000 1.00 80.94 472 GLN A C 1
ATOM 3619 O O . GLN A 1 472 ? 24.475 -29.569 0.401 1.00 80.94 472 GLN A O 1
ATOM 3624 N N . THR A 1 473 ? 22.958 -29.270 -1.220 1.00 79.50 473 THR A N 1
ATOM 3625 C CA . THR A 1 473 ? 23.912 -28.681 -2.178 1.00 79.50 473 THR A CA 1
ATOM 3626 C C . THR A 1 473 ? 24.546 -27.392 -1.644 1.00 79.50 473 THR A C 1
ATOM 3628 O O . THR A 1 473 ? 25.744 -27.173 -1.804 1.00 79.50 473 THR A O 1
ATOM 3631 N N . ALA A 1 474 ? 23.766 -26.538 -0.971 1.00 75.12 474 ALA A N 1
ATOM 3632 C CA . ALA A 1 474 ? 24.275 -25.302 -0.378 1.00 75.12 474 ALA A CA 1
ATOM 3633 C C . ALA A 1 474 ? 25.194 -25.552 0.832 1.00 75.12 474 ALA A C 1
ATOM 3635 O O . ALA A 1 474 ? 26.173 -24.829 1.013 1.00 75.12 474 ALA A O 1
ATOM 3636 N N . ILE A 1 475 ? 24.895 -26.572 1.644 1.00 83.81 475 ILE A N 1
ATOM 3637 C CA . ILE A 1 475 ? 25.741 -26.980 2.775 1.00 83.81 475 ILE A CA 1
ATOM 3638 C C . ILE A 1 475 ? 27.076 -27.530 2.259 1.00 83.81 475 ILE A C 1
ATOM 3640 O O . ILE A 1 475 ? 28.123 -27.066 2.707 1.00 83.81 475 ILE A O 1
ATOM 3644 N N . ALA A 1 476 ? 27.045 -28.421 1.263 1.00 83.69 476 ALA A N 1
ATOM 3645 C CA . ALA A 1 476 ? 28.247 -28.974 0.640 1.00 83.69 476 ALA A CA 1
ATOM 3646 C C . ALA A 1 476 ? 29.131 -27.878 0.014 1.00 83.69 476 ALA A C 1
ATOM 3648 O O . ALA A 1 476 ? 30.334 -27.828 0.264 1.00 83.69 476 ALA A O 1
ATOM 3649 N N . ALA A 1 477 ? 28.533 -26.928 -0.715 1.00 79.38 477 ALA A N 1
ATOM 3650 C CA . ALA A 1 477 ? 29.268 -25.807 -1.304 1.00 79.38 477 ALA A CA 1
ATOM 3651 C C . ALA A 1 477 ? 29.923 -24.899 -0.245 1.00 79.38 477 ALA A C 1
ATOM 3653 O O . ALA A 1 477 ? 31.032 -24.404 -0.445 1.00 79.38 477 ALA A O 1
ATOM 3654 N N . ARG A 1 478 ? 29.255 -24.682 0.897 1.00 79.12 478 ARG A N 1
ATOM 3655 C CA . ARG A 1 478 ? 29.791 -23.859 1.991 1.00 79.12 478 ARG A CA 1
ATOM 3656 C C . ARG A 1 478 ? 30.927 -24.563 2.735 1.00 79.12 478 ARG A C 1
ATOM 3658 O O . ARG A 1 478 ? 31.907 -23.905 3.066 1.00 79.12 478 ARG A O 1
ATOM 3665 N N . ALA A 1 479 ? 30.814 -25.872 2.955 1.00 82.50 479 ALA A N 1
ATOM 3666 C CA . ALA A 1 479 ? 31.882 -26.681 3.540 1.00 82.50 479 ALA A CA 1
ATOM 3667 C C . ALA A 1 479 ? 33.138 -26.677 2.652 1.00 82.50 479 ALA A C 1
ATOM 3669 O O . ALA A 1 479 ? 34.241 -26.449 3.143 1.00 82.50 479 ALA A O 1
ATOM 3670 N N . TYR A 1 480 ? 32.963 -26.812 1.334 1.00 82.94 480 TYR A N 1
ATOM 3671 C CA . TYR A 1 480 ? 34.068 -26.757 0.375 1.00 82.94 480 TYR A CA 1
ATOM 3672 C C . TYR A 1 480 ? 34.772 -25.389 0.351 1.00 82.94 480 TYR A C 1
ATOM 3674 O O . TYR A 1 480 ? 35.999 -25.315 0.342 1.00 82.94 480 TYR A O 1
ATOM 3682 N N . ALA A 1 481 ? 34.010 -24.291 0.400 1.00 76.38 481 ALA A N 1
ATOM 3683 C CA . ALA A 1 481 ? 34.581 -22.943 0.445 1.00 76.38 481 ALA A CA 1
ATOM 3684 C C . ALA A 1 481 ? 35.413 -22.691 1.717 1.00 76.38 481 ALA A C 1
ATOM 3686 O O . ALA A 1 481 ? 36.434 -22.010 1.652 1.00 76.38 481 ALA A O 1
ATOM 3687 N N . LEU A 1 482 ? 35.002 -23.253 2.859 1.00 81.19 482 LEU A N 1
ATOM 3688 C CA . LEU A 1 482 ? 35.756 -23.159 4.113 1.00 81.19 482 LEU A CA 1
ATOM 3689 C C . LEU A 1 482 ? 37.043 -23.996 4.074 1.00 81.19 482 LEU A C 1
ATOM 3691 O O . LEU A 1 482 ? 38.075 -23.524 4.536 1.00 81.19 482 LEU A O 1
ATOM 3695 N N . LEU A 1 483 ? 37.010 -25.181 3.453 1.00 87.12 483 LEU A N 1
ATOM 3696 C CA . LEU A 1 483 ? 38.199 -26.019 3.240 1.00 87.12 483 LEU A CA 1
ATOM 3697 C C . LEU A 1 483 ? 39.245 -25.353 2.330 1.00 87.12 483 LEU A C 1
ATOM 3699 O O . LEU A 1 483 ? 40.441 -25.504 2.558 1.00 87.12 483 LEU A O 1
ATOM 3703 N N . GLN A 1 484 ? 38.811 -24.599 1.317 1.00 80.88 484 GLN A N 1
ATOM 3704 C CA . GLN A 1 484 ? 39.711 -23.841 0.435 1.00 80.88 484 GLN A CA 1
ATOM 3705 C C . GLN A 1 484 ? 40.292 -22.586 1.107 1.00 80.88 484 GLN A C 1
ATOM 3707 O O . GLN A 1 484 ? 41.389 -22.163 0.761 1.00 80.88 484 GLN A O 1
ATOM 3712 N N . ALA A 1 485 ? 39.576 -21.991 2.066 1.00 78.19 485 ALA A N 1
ATOM 3713 C CA . ALA A 1 485 ? 40.022 -20.791 2.777 1.00 78.19 485 ALA A CA 1
ATOM 3714 C C . ALA A 1 485 ? 41.024 -21.074 3.914 1.00 78.19 485 ALA A C 1
ATOM 3716 O O . ALA A 1 485 ? 41.610 -20.135 4.444 1.00 78.19 485 ALA A O 1
ATOM 3717 N N . GLY A 1 486 ? 41.203 -22.344 4.295 1.00 69.81 486 GLY A N 1
ATOM 3718 C CA . GLY A 1 486 ? 42.144 -22.794 5.326 1.00 69.81 486 GLY A CA 1
ATOM 3719 C C . GLY A 1 486 ? 43.482 -23.324 4.793 1.00 69.81 486 GLY A C 1
ATOM 3720 O O . GLY A 1 486 ? 44.111 -24.125 5.481 1.00 69.81 486 GLY A O 1
ATOM 3721 N N . LYS A 1 487 ? 43.895 -22.938 3.577 1.00 47.62 487 LYS A N 1
ATOM 3722 C CA . LYS A 1 487 ? 45.214 -23.248 3.000 1.00 47.62 487 LYS A CA 1
ATOM 3723 C C . LYS A 1 487 ? 46.075 -22.006 2.839 1.00 47.62 487 LYS A C 1
ATOM 3725 O O . LYS A 1 487 ? 45.520 -20.964 2.423 1.00 47.62 487 LYS A O 1
#

Organism: NCBI:txid621374

Foldseek 3Di:
DDDPDPPDPPPCPPPDPPPPCDLVNFDWAADPVGRVATWTQDPLVRDIGGLVRLLCLLPDPPRDLSSPPDPSNCVSVVVPPVQQLLNLLPPPSRDPVSNQVSLQQAAALAPRDHLVNPVVQNVNFGDDLSHHTPVVVQLQVCCVVQAHPVRDGRPPPVQFFWKWWWKQAQVRDIDIDDTDTHNFDSSVVSVCCRNRPRIHTPWMATNNRTDDPPDPGQDPVNVVVVVVVVVVVVVVVVVPDPPDDDDDDDDDDDDDDDDDDDDDDDDDDDDDDDDDDPVVVCVVVVDDPVCVVVVVVVVPPPDDDDDDDDDDDDDDDDDDDDPDDDDDDDDDDDDDDDDDDDDDDDDDDDDDDDDDDDDDDDDPDPQPPQVPPWDADPNDIDRLVVQCVVVVHDSVVSCCVVVVDPPPDDPPDDPPPDPDDDDDDDDDDDDDDDDDDPDDPVVVVVVVVVVVVVVVVPDDPDPDPPDDDVVVVVVVVVVVVVVVVVD

Radius of gyration: 37.39 Å; chains: 1; bounding box: 102×80×118 Å

pLDDT: mean 72.65, std 23.35, range [29.72, 98.19]